Protein AF-A0A1F6C9Z5-F1 (afdb_monomer)

Structure (mmCIF, N/CA/C/O backbone):
data_AF-A0A1F6C9Z5-F1
#
_entry.id   AF-A0A1F6C9Z5-F1
#
loop_
_atom_site.group_PDB
_atom_site.id
_atom_site.type_symbol
_atom_site.label_atom_id
_atom_site.label_alt_id
_atom_site.label_comp_id
_atom_site.label_asym_id
_atom_site.label_entity_id
_atom_site.label_seq_id
_atom_site.pdbx_PDB_ins_code
_atom_site.Cartn_x
_atom_site.Cartn_y
_atom_site.Cartn_z
_atom_site.occupancy
_atom_site.B_iso_or_equiv
_atom_site.auth_seq_id
_atom_site.auth_comp_id
_atom_site.auth_asym_id
_atom_site.auth_atom_id
_atom_site.pdbx_PDB_model_num
ATOM 1 N N . MET A 1 1 ? -80.874 -20.244 53.986 1.00 41.75 1 MET A N 1
ATOM 2 C CA . MET A 1 1 ? -80.145 -20.358 55.266 1.00 41.75 1 MET A CA 1
ATOM 3 C C . MET A 1 1 ? -79.152 -21.493 55.074 1.00 41.75 1 MET A C 1
ATOM 5 O O . MET A 1 1 ? -79.592 -22.596 54.786 1.00 41.75 1 MET A O 1
ATOM 9 N N . ARG A 1 2 ? -77.848 -21.194 55.009 1.00 63.19 2 ARG A N 1
ATOM 10 C CA . ARG A 1 2 ? -76.806 -22.180 54.667 1.00 63.19 2 ARG A CA 1
ATOM 11 C C . ARG A 1 2 ? -76.645 -23.109 55.875 1.00 63.19 2 ARG A C 1
ATOM 13 O O . ARG A 1 2 ? -76.407 -22.605 56.967 1.00 63.19 2 ARG A O 1
ATOM 20 N N . THR A 1 3 ? -76.846 -24.415 55.706 1.00 75.75 3 THR A N 1
ATOM 21 C CA . THR A 1 3 ? -76.678 -25.394 56.793 1.00 75.75 3 THR A CA 1
ATOM 22 C C . THR A 1 3 ? -75.240 -25.334 57.304 1.00 75.75 3 THR A C 1
ATOM 24 O O . THR A 1 3 ? -74.309 -25.377 56.494 1.00 75.75 3 THR A O 1
ATOM 27 N N . GLU A 1 4 ? -75.060 -25.182 58.617 1.00 83.94 4 GLU A N 1
ATOM 28 C CA . GLU A 1 4 ? -73.738 -25.114 59.248 1.00 83.94 4 GLU A CA 1
ATOM 29 C C . GLU A 1 4 ? -72.976 -26.433 59.072 1.00 83.94 4 GLU A C 1
ATOM 31 O O . GLU A 1 4 ? -73.574 -27.511 59.087 1.00 83.94 4 GLU A O 1
ATOM 36 N N . ASP A 1 5 ? -71.651 -26.363 58.928 1.00 85.81 5 ASP A N 1
ATOM 37 C CA . ASP A 1 5 ? -70.833 -27.545 58.614 1.00 85.81 5 ASP A CA 1
ATOM 38 C C . ASP A 1 5 ? -70.960 -28.630 59.687 1.00 85.81 5 ASP A C 1
ATOM 40 O O . ASP A 1 5 ? -71.066 -29.810 59.367 1.00 85.81 5 ASP A O 1
ATOM 44 N N . GLY A 1 6 ? -71.048 -28.233 60.960 1.00 85.69 6 GLY A N 1
ATOM 45 C CA . GLY A 1 6 ? -71.214 -29.177 62.063 1.00 85.69 6 GLY A CA 1
ATOM 46 C C . GLY A 1 6 ? -72.525 -29.958 62.017 1.00 85.69 6 GLY A C 1
ATOM 47 O O . GLY A 1 6 ? -72.578 -31.085 62.506 1.00 85.69 6 GLY A O 1
ATOM 48 N N . GLU A 1 7 ? -73.567 -29.396 61.407 1.00 86.25 7 GLU A N 1
ATOM 49 C CA . GLU A 1 7 ? -74.836 -30.089 61.207 1.00 86.25 7 GLU A CA 1
ATOM 50 C C . GLU A 1 7 ? -74.759 -31.071 60.032 1.00 86.25 7 GLU A C 1
ATOM 52 O O . GLU A 1 7 ? -75.171 -32.222 60.170 1.00 86.25 7 GLU A O 1
ATOM 57 N N . LEU A 1 8 ? -74.123 -30.677 58.925 1.00 87.62 8 LEU A N 1
ATOM 58 C CA . LEU A 1 8 ? -73.873 -31.564 57.781 1.00 87.62 8 LEU A CA 1
ATOM 59 C C . LEU A 1 8 ? -72.976 -32.756 58.154 1.00 87.62 8 LEU A C 1
ATOM 61 O O . LEU A 1 8 ? -73.212 -33.883 57.714 1.00 87.62 8 LEU A O 1
ATOM 65 N N . VAL A 1 9 ? -71.975 -32.540 59.013 1.00 87.25 9 VAL A N 1
ATOM 66 C CA . VAL A 1 9 ? -71.123 -33.614 59.548 1.00 87.25 9 VAL A CA 1
ATOM 67 C C . VAL A 1 9 ? -71.949 -34.602 60.374 1.00 87.25 9 VAL A C 1
ATOM 69 O O . VAL A 1 9 ? -71.833 -35.810 60.170 1.00 87.25 9 VAL A O 1
ATOM 72 N N . ARG A 1 10 ? -72.816 -34.118 61.276 1.00 86.94 10 ARG A N 1
ATOM 73 C CA . ARG A 1 10 ? -73.684 -34.987 62.091 1.00 86.94 10 ARG A CA 1
ATOM 74 C C . ARG A 1 10 ? -74.646 -35.810 61.234 1.00 86.94 10 ARG A C 1
ATOM 76 O O . ARG A 1 10 ? -74.773 -37.006 61.471 1.00 86.94 10 ARG A O 1
ATOM 83 N N . GLN A 1 11 ? -75.256 -35.199 60.219 1.00 86.19 11 GLN A N 1
ATOM 84 C CA . GLN A 1 11 ? -76.154 -35.879 59.276 1.00 86.19 11 GLN A CA 1
ATOM 85 C C . GLN A 1 11 ? -75.422 -36.945 58.449 1.00 86.19 11 GLN A C 1
ATOM 87 O O . GLN A 1 11 ? -75.930 -38.052 58.256 1.00 86.19 11 GLN A O 1
ATOM 92 N N . THR A 1 12 ? -74.182 -36.661 58.044 1.00 88.00 12 THR A N 1
ATOM 93 C CA . THR A 1 12 ? -73.336 -37.643 57.352 1.00 88.00 12 THR A CA 1
ATOM 94 C C . THR A 1 12 ? -73.061 -38.863 58.236 1.00 88.00 12 THR A C 1
ATOM 96 O O . THR A 1 12 ? -73.163 -39.998 57.773 1.00 88.00 12 THR A O 1
ATOM 99 N N . LEU A 1 13 ? -72.768 -38.655 59.527 1.00 85.69 13 LEU A N 1
ATOM 100 C CA . LEU A 1 13 ? -72.518 -39.745 60.481 1.00 85.69 13 LEU A CA 1
ATOM 101 C C . LEU A 1 13 ? -73.756 -40.613 60.748 1.00 85.69 13 LEU A C 1
ATOM 103 O O . LEU A 1 13 ? -73.609 -41.781 61.103 1.00 85.69 13 LEU A O 1
ATOM 107 N N . THR A 1 14 ? -74.966 -40.082 60.548 1.00 85.69 14 THR A N 1
ATOM 108 C CA . THR A 1 14 ? -76.213 -40.861 60.623 1.00 85.69 14 THR A CA 1
ATOM 109 C C . THR A 1 14 ? -76.599 -41.528 59.297 1.00 85.69 14 THR A C 1
ATOM 111 O O . THR A 1 14 ? -77.656 -42.149 59.222 1.00 85.69 14 THR A O 1
ATOM 114 N N . GLY A 1 15 ? -75.750 -41.434 58.265 1.00 80.25 15 GLY A N 1
ATOM 115 C CA . GLY A 1 15 ? -75.906 -42.135 56.987 1.00 80.25 15 GLY A CA 1
ATOM 116 C C . GLY A 1 15 ? -76.403 -41.282 55.815 1.00 80.25 15 GLY A C 1
ATOM 117 O O . GLY A 1 15 ? -76.643 -41.836 54.743 1.00 80.25 15 GLY A O 1
ATOM 118 N N . ASP A 1 16 ? -76.548 -39.962 55.975 1.00 83.25 16 ASP A N 1
ATOM 119 C CA . ASP A 1 16 ? -76.973 -39.074 54.887 1.00 83.25 16 ASP A CA 1
ATOM 120 C C . ASP A 1 16 ? -75.806 -38.746 53.940 1.00 83.25 16 ASP A C 1
ATOM 122 O O . ASP A 1 16 ? -74.943 -37.911 54.220 1.00 83.25 16 ASP A O 1
ATOM 126 N N . GLN A 1 17 ? -75.783 -39.406 52.782 1.00 77.75 17 GLN A N 1
ATOM 127 C CA . GLN A 1 17 ? -74.770 -39.168 51.753 1.00 77.75 17 GLN A CA 1
ATOM 128 C C . GLN A 1 17 ? -74.923 -37.803 51.060 1.00 77.75 17 GLN A C 1
ATOM 130 O O . GLN A 1 17 ? -73.928 -37.255 50.579 1.00 77.75 17 GLN A O 1
ATOM 135 N N . ALA A 1 18 ? -76.128 -37.223 51.028 1.00 78.31 18 ALA A N 1
ATOM 136 C CA . ALA A 1 18 ? -76.356 -35.907 50.433 1.00 78.31 18 ALA A CA 1
ATOM 137 C C . ALA A 1 18 ? -75.742 -34.791 51.296 1.00 78.31 18 ALA A C 1
ATOM 139 O O . ALA A 1 18 ? -75.207 -33.822 50.755 1.00 78.31 18 ALA A O 1
ATOM 140 N N . ALA A 1 19 ? -75.726 -34.968 52.622 1.00 84.25 19 ALA A N 1
ATOM 141 C CA . ALA A 1 19 ? -75.063 -34.048 53.546 1.00 84.25 19 ALA A CA 1
ATOM 142 C C . ALA A 1 19 ? -73.540 -33.975 53.314 1.00 84.25 19 ALA A C 1
ATOM 144 O O . ALA A 1 19 ? -72.957 -32.889 53.352 1.00 84.25 19 ALA A O 1
ATOM 145 N N . PHE A 1 20 ? -72.893 -35.103 52.994 1.00 84.19 20 PHE A N 1
ATOM 146 C CA . PHE A 1 20 ? -71.468 -35.108 52.649 1.00 84.19 20 PHE A CA 1
ATOM 147 C C . PHE A 1 20 ? -71.194 -34.504 51.270 1.00 84.19 20 PHE A C 1
ATOM 149 O O . PHE A 1 20 ? -70.225 -33.765 51.107 1.00 84.19 20 PHE A O 1
ATOM 156 N N . ALA A 1 21 ? -72.050 -34.769 50.280 1.00 76.56 21 ALA A N 1
ATOM 157 C CA . ALA A 1 21 ? -71.919 -34.173 48.951 1.00 76.56 21 ALA A CA 1
ATOM 158 C C . ALA A 1 21 ? -71.974 -32.632 49.002 1.00 76.56 21 ALA A C 1
ATOM 160 O O . ALA A 1 21 ? -71.226 -31.962 48.290 1.00 76.56 21 ALA A O 1
ATOM 161 N N . GLU A 1 22 ? -72.793 -32.065 49.892 1.00 84.25 22 GLU A N 1
ATOM 162 C CA . GLU A 1 22 ? -72.830 -30.623 50.162 1.00 84.25 22 GLU A CA 1
ATOM 163 C C . GLU A 1 22 ? -71.516 -30.109 50.782 1.00 84.25 22 GLU A C 1
ATOM 165 O O . GLU A 1 22 ? -71.023 -29.051 50.385 1.00 84.25 22 GLU A O 1
ATOM 170 N N . LEU A 1 23 ? -70.894 -30.863 51.700 1.00 82.69 23 LEU A N 1
ATOM 171 C CA . LEU A 1 23 ? -69.563 -30.534 52.236 1.00 82.69 23 LEU A CA 1
ATOM 172 C C . LEU A 1 23 ? -68.480 -30.582 51.146 1.00 82.69 23 LEU A C 1
ATOM 174 O O . LEU A 1 23 ? -67.636 -29.688 51.082 1.00 82.69 23 LEU A O 1
ATOM 178 N N . VAL A 1 24 ? -68.515 -31.579 50.258 1.00 83.94 24 VAL A N 1
ATOM 179 C CA . VAL A 1 24 ? -67.585 -31.674 49.119 1.00 83.94 24 VAL A CA 1
ATOM 180 C C . VAL A 1 24 ? -67.759 -30.475 48.190 1.00 83.94 24 VAL A C 1
ATOM 182 O O . VAL A 1 24 ? -66.784 -29.787 47.898 1.00 83.94 24 VAL A O 1
ATOM 185 N N . ASN A 1 25 ? -68.989 -30.160 47.778 1.00 79.50 25 ASN A N 1
ATOM 186 C CA . ASN A 1 25 ? -69.261 -29.010 46.911 1.00 79.50 25 ASN A CA 1
ATOM 187 C C . ASN A 1 25 ? -68.816 -27.683 47.533 1.00 79.50 25 ASN A C 1
ATOM 189 O O . ASN A 1 25 ? -68.372 -26.794 46.815 1.00 79.50 25 ASN A O 1
ATOM 193 N N . ARG A 1 26 ? -68.899 -27.556 48.860 1.00 84.06 26 ARG A N 1
ATOM 194 C CA . ARG A 1 26 ? -68.494 -26.346 49.580 1.00 84.06 26 ARG A CA 1
ATOM 195 C C . ARG A 1 26 ? -66.984 -26.147 49.654 1.00 84.06 26 ARG A C 1
ATOM 197 O O . ARG A 1 26 ? -66.546 -25.003 49.701 1.00 84.06 26 ARG A O 1
ATOM 204 N N . TYR A 1 27 ? -66.206 -27.228 49.709 1.00 84.50 27 TYR A N 1
ATOM 205 C CA . TYR A 1 27 ? -64.770 -27.152 49.996 1.00 84.50 27 TYR A CA 1
ATOM 206 C C . TYR A 1 27 ? -63.857 -27.687 48.897 1.00 84.50 27 TYR A C 1
ATOM 208 O O . TYR A 1 27 ? -62.640 -27.563 49.037 1.00 84.50 27 TYR A O 1
ATOM 216 N N . ARG A 1 28 ? -64.391 -28.264 47.814 1.00 81.81 28 ARG A N 1
ATOM 217 C CA . ARG A 1 28 ? -63.577 -28.825 46.724 1.00 81.81 28 ARG A CA 1
ATOM 218 C C . ARG A 1 28 ? -62.592 -27.816 46.141 1.00 81.81 28 ARG A C 1
ATOM 220 O O . ARG A 1 28 ? -61.424 -28.150 45.970 1.00 81.81 28 ARG A O 1
ATOM 227 N N . ASP A 1 29 ? -63.022 -26.573 45.955 1.00 80.06 29 ASP A N 1
ATOM 228 C CA . ASP A 1 29 ? -62.205 -25.536 45.323 1.00 80.06 29 ASP A CA 1
ATOM 229 C C . ASP A 1 29 ? -61.156 -24.981 46.304 1.00 80.06 29 ASP A C 1
ATOM 231 O O . ASP A 1 29 ? -59.998 -24.778 45.937 1.00 80.06 29 ASP A O 1
ATOM 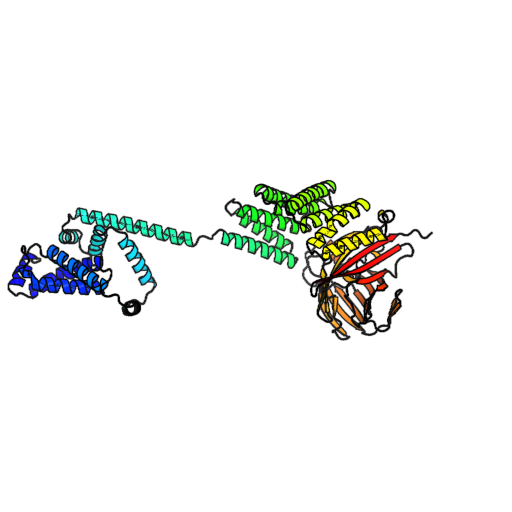235 N N . ALA A 1 30 ? -61.498 -24.849 47.593 1.00 80.69 30 ALA A N 1
ATOM 236 C CA . ALA A 1 30 ? -60.543 -24.492 48.646 1.00 80.69 30 ALA A CA 1
ATOM 237 C C . ALA A 1 30 ? -59.480 -25.584 48.851 1.00 80.69 30 ALA A C 1
ATOM 239 O O . ALA A 1 30 ? -58.290 -25.281 48.955 1.00 80.69 30 ALA A O 1
ATOM 240 N N . ALA A 1 31 ? -59.887 -26.857 48.870 1.00 82.94 31 ALA A N 1
ATOM 241 C CA . ALA A 1 31 ? -58.975 -27.993 48.939 1.00 82.94 31 ALA A CA 1
ATOM 242 C C . ALA A 1 31 ? -58.074 -28.050 47.692 1.00 82.94 31 ALA A C 1
ATOM 244 O O . ALA A 1 31 ? -56.865 -28.227 47.828 1.00 82.94 31 ALA A O 1
ATOM 245 N N . CYS A 1 32 ? -58.622 -27.794 46.499 1.00 82.25 32 CYS A N 1
ATOM 246 C CA . CYS A 1 32 ? -57.852 -27.691 45.257 1.00 82.25 32 CYS A CA 1
ATOM 247 C C . CYS A 1 32 ? -56.856 -26.530 45.292 1.00 82.25 32 CYS A C 1
ATOM 249 O O . CYS A 1 32 ? -55.714 -26.697 44.875 1.00 82.25 32 CYS A O 1
ATOM 251 N N . GLY A 1 33 ? -57.227 -25.379 45.856 1.00 79.12 33 GLY A N 1
ATOM 252 C CA . GLY A 1 33 ? -56.311 -24.255 46.055 1.00 79.12 33 GLY A CA 1
ATOM 253 C C . GLY A 1 33 ? -55.158 -24.577 47.014 1.00 79.12 33 GLY A C 1
ATOM 254 O O . GLY A 1 33 ? -54.021 -24.174 46.763 1.00 79.12 33 GLY A O 1
ATOM 255 N N . VAL A 1 34 ? -55.416 -25.338 48.085 1.00 81.44 34 VAL A N 1
ATOM 256 C CA . VAL A 1 34 ? -54.359 -25.851 48.979 1.00 81.44 34 VAL A CA 1
ATOM 257 C C . VAL A 1 34 ? -53.466 -26.852 48.257 1.00 81.44 34 VAL A C 1
ATOM 259 O O . VAL A 1 34 ? -52.246 -26.757 48.362 1.00 81.44 34 VAL A O 1
ATOM 262 N N . ALA A 1 35 ? -54.044 -27.797 47.520 1.00 81.81 35 ALA A N 1
ATOM 263 C CA . ALA A 1 35 ? -53.274 -28.820 46.828 1.00 81.81 35 ALA A CA 1
ATOM 264 C C . ALA A 1 35 ? -52.423 -28.229 45.695 1.00 81.81 35 ALA A C 1
ATOM 266 O O . ALA A 1 35 ? -51.222 -28.485 45.624 1.00 81.81 35 ALA A O 1
ATOM 267 N N . TYR A 1 36 ? -52.991 -27.324 44.896 1.00 81.94 36 TYR A N 1
ATOM 268 C CA . TYR A 1 36 ? -52.271 -26.572 43.869 1.00 81.94 36 TYR A CA 1
ATOM 269 C C . TYR A 1 36 ? -51.116 -25.756 44.458 1.00 81.94 36 TYR A C 1
ATOM 271 O O . TYR A 1 36 ? -50.045 -25.675 43.860 1.00 81.94 36 TYR A O 1
ATOM 279 N N . HIS A 1 37 ? -51.291 -25.181 45.653 1.00 78.56 37 HIS A N 1
ATOM 280 C CA . HIS A 1 37 ? -50.215 -24.462 46.333 1.00 78.56 37 HIS A CA 1
ATOM 281 C C . HIS A 1 37 ? -48.985 -25.341 46.612 1.00 78.56 37 HIS A C 1
ATOM 283 O O . HIS A 1 37 ? -47.864 -24.832 46.555 1.00 78.56 37 HIS A O 1
ATOM 289 N N . TYR A 1 38 ? -49.186 -26.623 46.933 1.00 77.06 38 TYR A N 1
ATOM 290 C CA . TYR A 1 38 ? -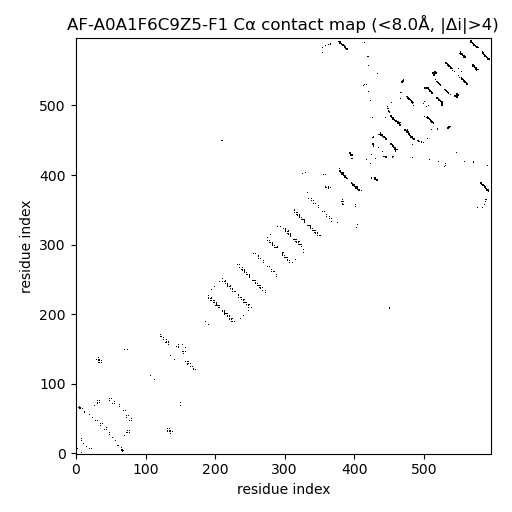48.099 -27.558 47.234 1.00 77.06 38 TYR A CA 1
ATOM 291 C C . TYR A 1 38 ? -47.556 -28.279 45.994 1.00 77.06 38 TYR A C 1
ATOM 293 O O . TYR A 1 38 ? -46.360 -28.545 45.940 1.00 77.06 38 TYR A O 1
ATOM 301 N N . LEU A 1 39 ? -48.409 -28.587 45.013 1.00 78.50 39 LEU A N 1
ATOM 302 C CA . LEU A 1 39 ? -48.077 -29.466 43.883 1.00 78.50 39 LEU A CA 1
ATOM 303 C C . LEU A 1 39 ? -47.815 -28.708 42.573 1.00 78.50 39 LEU A C 1
ATOM 305 O O . LEU A 1 39 ? -47.156 -29.224 41.677 1.00 78.50 39 LEU A O 1
ATOM 309 N N . GLY A 1 40 ? -48.313 -27.476 42.439 1.00 69.12 40 GLY A N 1
ATOM 310 C CA . GLY A 1 40 ? -48.088 -26.608 41.282 1.00 69.12 40 GLY A CA 1
ATOM 311 C C . GLY A 1 40 ? -48.864 -26.976 40.009 1.00 69.12 40 GLY A C 1
ATOM 312 O O . GLY A 1 40 ? -48.956 -26.128 39.122 1.00 69.12 40 GLY A O 1
ATOM 313 N N . GLY A 1 41 ? -49.439 -28.179 39.900 1.00 72.31 41 GLY A N 1
ATOM 314 C CA . GLY A 1 41 ? -50.268 -28.644 38.776 1.00 72.31 41 GLY A CA 1
ATOM 315 C C . GLY A 1 41 ? -51.725 -28.903 39.174 1.00 72.31 41 GLY A C 1
ATOM 316 O O . GLY A 1 41 ? -51.995 -29.255 40.319 1.00 72.31 41 GLY A O 1
ATOM 317 N N . PHE A 1 42 ? -52.667 -28.711 38.241 1.00 72.44 42 PHE A N 1
ATOM 318 C CA . PHE A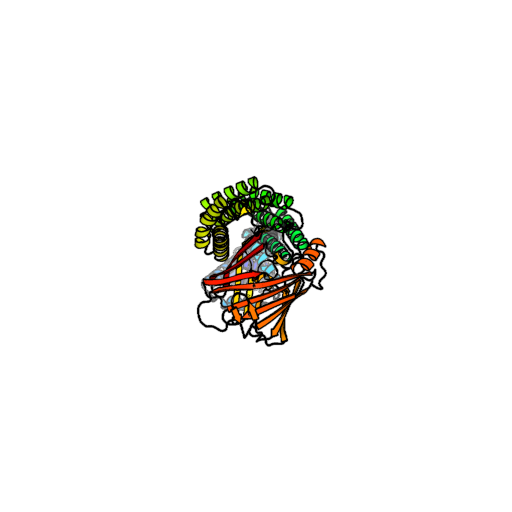 1 42 ? -54.096 -28.953 38.494 1.00 72.44 42 PHE A CA 1
ATOM 319 C C . PHE A 1 42 ? -54.452 -30.441 38.520 1.00 72.44 42 PHE A C 1
ATOM 321 O O . PHE A 1 42 ? -55.245 -30.831 39.369 1.00 72.44 42 PHE A O 1
ATOM 328 N N . ASP A 1 43 ? -53.836 -31.260 37.667 1.00 73.31 43 ASP A N 1
ATOM 329 C CA . ASP A 1 43 ? -54.093 -32.707 37.631 1.00 73.31 43 ASP A CA 1
ATOM 330 C C . ASP A 1 43 ? -53.671 -33.364 38.957 1.00 73.31 43 ASP A C 1
ATOM 332 O O . ASP A 1 43 ? -54.485 -33.973 39.647 1.00 73.31 43 ASP A O 1
ATOM 336 N N . ASP A 1 44 ? -52.435 -33.106 39.402 1.00 77.75 44 ASP A N 1
ATOM 337 C CA . ASP A 1 44 ? -51.926 -33.586 40.695 1.00 77.75 44 ASP A CA 1
ATOM 338 C C . ASP A 1 44 ? -52.749 -33.044 41.882 1.00 77.75 44 ASP A C 1
ATOM 340 O O . ASP A 1 44 ? -52.956 -33.731 42.886 1.00 77.75 44 ASP A O 1
ATOM 344 N N . ALA A 1 45 ? -53.228 -31.797 41.787 1.00 81.12 45 ALA A N 1
ATOM 345 C CA . ALA A 1 45 ? -54.078 -31.208 42.815 1.00 81.12 45 ALA A CA 1
ATOM 346 C C . ALA A 1 45 ? -55.440 -31.908 42.907 1.00 81.12 45 ALA A C 1
ATOM 348 O O . ALA A 1 45 ? -55.927 -32.117 44.017 1.00 81.12 45 ALA A O 1
ATOM 349 N N . GLN A 1 46 ? -56.042 -32.291 41.778 1.00 83.50 46 GLN A N 1
ATOM 350 C CA . GLN A 1 46 ? -57.307 -33.028 41.756 1.00 83.50 46 GLN A CA 1
ATOM 351 C C . GLN A 1 46 ? -57.158 -34.412 42.391 1.00 83.50 46 GLN A C 1
ATOM 353 O O . GLN A 1 46 ? -57.975 -34.768 43.243 1.00 83.50 46 GLN A O 1
ATOM 358 N N . ASP A 1 47 ? -56.083 -35.134 42.071 1.00 83.31 47 ASP A N 1
ATOM 359 C CA . ASP A 1 47 ? -55.785 -36.441 42.665 1.00 83.31 47 ASP A CA 1
ATOM 360 C C . ASP A 1 47 ? -55.629 -36.344 44.193 1.00 83.31 47 ASP A C 1
ATOM 362 O O . ASP A 1 47 ? -56.258 -37.094 44.947 1.00 83.31 47 ASP A O 1
ATOM 366 N N . ALA A 1 48 ? -54.857 -35.360 44.670 1.00 86.12 48 ALA A N 1
ATOM 367 C CA . ALA A 1 48 ? -54.654 -35.119 46.099 1.00 86.12 48 ALA A CA 1
ATOM 368 C C . ALA A 1 48 ? -55.957 -34.766 46.828 1.00 86.12 48 ALA A C 1
ATOM 370 O O . ALA A 1 48 ? -56.197 -35.202 47.956 1.00 86.12 48 ALA A O 1
ATOM 371 N N . VAL A 1 49 ? -56.803 -33.953 46.194 1.00 87.12 49 VAL A N 1
ATOM 372 C CA . VAL A 1 49 ? -58.101 -33.546 46.739 1.00 87.12 49 VAL A CA 1
ATOM 373 C C . VAL A 1 49 ? -59.066 -34.722 46.791 1.00 87.12 49 VAL A C 1
ATOM 375 O O . VAL A 1 49 ? -59.764 -34.883 47.793 1.00 87.12 49 VAL A O 1
ATOM 378 N N . GLN A 1 50 ? -59.087 -35.565 45.761 1.00 81.88 50 GLN A N 1
ATOM 379 C CA . GLN A 1 50 ? -59.894 -36.778 45.746 1.00 81.88 50 GLN A CA 1
ATOM 380 C C . GLN A 1 50 ? -59.471 -37.729 46.874 1.00 81.88 50 GLN A C 1
ATOM 382 O O . GLN A 1 50 ? -60.329 -38.170 47.641 1.00 81.88 50 GLN A O 1
ATOM 387 N N . GLU A 1 51 ? -58.168 -37.992 47.037 1.00 86.56 51 GLU A N 1
ATOM 388 C CA . GLU A 1 51 ? -57.639 -38.810 48.141 1.00 86.56 51 GLU A CA 1
ATOM 389 C C . GLU A 1 51 ? -57.996 -38.194 49.504 1.00 86.56 51 GLU A C 1
ATOM 391 O O . GLU A 1 51 ? -58.451 -38.900 50.409 1.00 86.56 51 GLU A O 1
ATOM 396 N N . ALA A 1 52 ? -57.896 -36.866 49.630 1.00 88.25 52 ALA A N 1
ATOM 397 C CA . ALA A 1 52 ? -58.260 -36.152 50.846 1.00 88.25 52 ALA A CA 1
ATOM 398 C C . ALA A 1 52 ? -59.750 -36.294 51.189 1.00 88.25 52 ALA A C 1
ATOM 400 O O . ALA A 1 52 ? -60.066 -36.637 52.325 1.00 88.25 52 ALA A O 1
ATOM 401 N N . PHE A 1 53 ? -60.672 -36.095 50.241 1.00 87.12 53 PHE A N 1
ATOM 402 C CA . PHE A 1 53 ? -62.108 -36.237 50.509 1.00 87.12 53 PHE A CA 1
ATOM 403 C C . PHE A 1 53 ? -62.523 -37.679 50.787 1.00 87.12 53 PHE A C 1
ATOM 405 O O . PHE A 1 53 ? -63.359 -37.901 51.663 1.00 87.12 53 PHE A O 1
ATOM 412 N N . VAL A 1 54 ? -61.925 -38.658 50.104 1.00 85.81 54 VAL A N 1
ATOM 413 C CA . VAL A 1 54 ? -62.140 -40.079 50.416 1.00 85.81 54 VAL A CA 1
ATOM 414 C C . VAL A 1 54 ? -61.674 -40.373 51.842 1.00 85.81 54 VAL A C 1
ATOM 416 O O . VAL A 1 54 ? -62.417 -40.963 52.626 1.00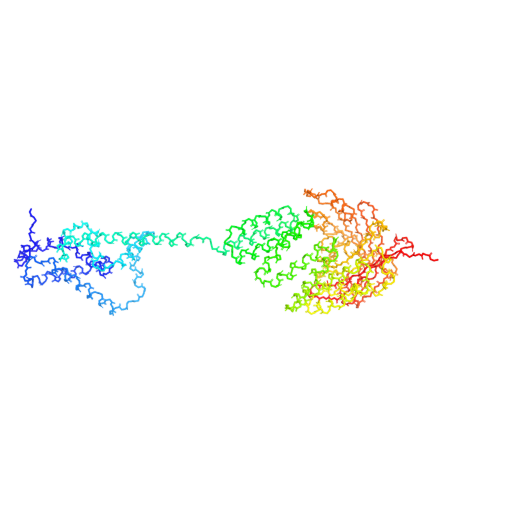 85.81 54 VAL A O 1
ATOM 419 N N . HIS A 1 55 ? -60.486 -39.899 52.224 1.00 83.81 55 HIS A N 1
ATOM 420 C CA . HIS A 1 55 ? -59.977 -40.059 53.582 1.00 83.81 55 HIS A CA 1
ATOM 421 C C . HIS A 1 55 ? -60.875 -39.367 54.618 1.00 83.81 55 HIS A C 1
ATOM 423 O O . HIS A 1 55 ? -61.169 -39.945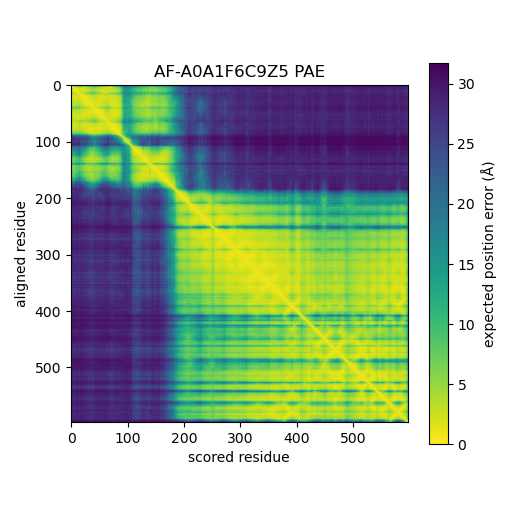 55.666 1.00 83.81 55 HIS A O 1
ATOM 429 N N . THR A 1 56 ? -61.328 -38.145 54.334 1.00 88.88 56 THR A N 1
ATOM 430 C CA . THR A 1 56 ? -62.269 -37.386 55.165 1.00 88.88 56 THR A CA 1
ATOM 431 C C . THR A 1 56 ? -63.587 -38.138 55.339 1.00 88.88 56 THR A C 1
ATOM 433 O O . THR A 1 56 ? -64.067 -38.214 56.464 1.00 88.88 56 THR A O 1
ATOM 436 N N . TYR A 1 57 ? -64.146 -38.727 54.277 1.00 84.12 57 TYR A N 1
ATOM 437 C CA . TYR A 1 57 ? -65.383 -39.510 54.342 1.00 84.12 57 TYR A CA 1
ATOM 438 C C . TYR A 1 57 ? -65.233 -40.741 55.243 1.00 84.12 57 TYR A C 1
ATOM 440 O O . TYR A 1 57 ? -66.047 -40.965 56.137 1.00 84.12 57 TYR A O 1
ATOM 448 N N . LEU A 1 58 ? -64.154 -41.509 55.049 1.00 83.38 58 LEU A N 1
ATOM 449 C CA . LEU A 1 58 ? -63.900 -42.750 55.787 1.00 83.38 58 LEU A CA 1
ATOM 450 C C . LEU A 1 58 ? -63.623 -42.524 57.279 1.00 83.38 58 LEU A C 1
ATOM 452 O O . LEU A 1 58 ? -63.940 -43.382 58.099 1.00 83.38 58 LEU A O 1
ATOM 456 N N . HIS A 1 59 ? -63.046 -41.374 57.634 1.00 87.12 59 HIS A N 1
ATOM 457 C CA . HIS A 1 59 ? -62.606 -41.070 58.999 1.00 87.12 59 HIS A CA 1
ATOM 458 C C . HIS A 1 59 ? -63.389 -39.924 59.642 1.00 87.12 59 HIS A C 1
ATOM 460 O O . HIS A 1 59 ? -62.938 -39.348 60.633 1.00 87.12 59 HIS A O 1
ATOM 466 N N . LEU A 1 60 ? -64.557 -39.571 59.098 1.00 87.31 60 LEU A N 1
ATOM 467 C CA . LEU A 1 60 ? -65.355 -38.443 59.584 1.00 87.31 60 LEU A CA 1
ATOM 468 C C . LEU A 1 60 ? -65.741 -38.591 61.063 1.00 87.31 60 LEU A C 1
ATOM 470 O O . LEU A 1 60 ? -65.834 -37.605 61.789 1.00 87.31 60 LEU A O 1
ATOM 474 N N . ASN A 1 61 ? -65.895 -39.830 61.533 1.00 84.50 61 ASN A N 1
ATOM 475 C CA . ASN A 1 61 ? -66.170 -40.169 62.930 1.00 84.50 61 ASN A CA 1
ATOM 476 C C . ASN A 1 61 ? -65.032 -39.806 63.904 1.00 84.50 61 ASN A C 1
ATOM 478 O O . ASN A 1 61 ? -65.258 -39.778 65.111 1.00 84.50 61 ASN A O 1
ATOM 482 N N . GLN A 1 62 ? -63.822 -39.538 63.407 1.00 88.25 62 GLN A N 1
ATOM 483 C CA . GLN A 1 62 ? -62.666 -39.135 64.214 1.00 88.25 62 GLN A CA 1
ATOM 484 C C . GLN A 1 62 ? -62.601 -37.616 64.442 1.00 88.25 62 GLN A C 1
ATOM 486 O O . GLN A 1 62 ? -61.741 -37.142 65.189 1.00 88.25 62 GLN A O 1
ATOM 491 N N . LEU A 1 63 ? -63.483 -36.837 63.806 1.00 87.81 63 LEU A N 1
ATOM 492 C CA . LEU A 1 63 ? -63.571 -35.397 64.017 1.00 87.81 63 LEU A CA 1
ATOM 493 C C . LEU A 1 63 ? -64.238 -35.107 65.371 1.00 87.81 63 LEU A C 1
ATOM 495 O O . LEU A 1 63 ? -65.441 -35.282 65.541 1.00 87.81 63 LEU A O 1
ATOM 499 N N . SER A 1 64 ? -63.446 -34.640 66.339 1.00 79.69 64 SER A N 1
ATOM 500 C CA . SER A 1 64 ? -63.905 -34.376 67.710 1.00 79.69 64 SER A CA 1
ATOM 501 C C . SER A 1 64 ? -64.860 -33.185 67.836 1.00 79.69 64 SER A C 1
ATOM 503 O O . SER A 1 64 ? -65.695 -33.167 68.736 1.00 79.69 64 SER A O 1
ATOM 505 N N . ASP A 1 65 ? -64.743 -32.200 66.944 1.00 85.62 65 ASP A N 1
ATOM 506 C CA . ASP A 1 65 ? -65.605 -31.019 66.881 1.00 85.62 65 ASP A CA 1
ATOM 507 C C . ASP A 1 65 ? -66.166 -30.870 65.458 1.00 85.62 65 ASP A C 1
ATOM 509 O O . ASP A 1 65 ? -65.439 -30.427 64.559 1.00 85.62 65 ASP A O 1
ATOM 513 N N . PRO A 1 66 ? -67.448 -31.220 65.232 1.00 85.44 66 PRO A N 1
ATOM 514 C CA . PRO A 1 66 ? -68.092 -31.086 63.928 1.00 85.44 66 PRO A CA 1
ATOM 515 C C . PRO A 1 66 ? -68.013 -29.669 63.339 1.00 85.44 66 PRO A C 1
ATOM 517 O O . PRO A 1 66 ? -67.985 -29.519 62.120 1.00 85.44 66 PRO A O 1
ATOM 520 N N . GLY A 1 67 ? -67.929 -28.624 64.174 1.00 82.56 67 GLY A N 1
ATOM 521 C CA . GLY A 1 67 ? -67.800 -27.235 63.723 1.00 82.56 67 GLY A CA 1
ATOM 522 C C . GLY A 1 67 ? -66.430 -26.889 63.125 1.00 82.56 67 GLY A C 1
ATOM 523 O O . GLY A 1 67 ? -66.282 -25.839 62.506 1.00 82.56 67 GLY A O 1
ATOM 524 N N . LYS A 1 68 ? -65.424 -27.763 63.267 1.00 85.62 68 LYS A N 1
ATOM 525 C CA . LYS A 1 68 ? -64.052 -27.565 62.759 1.00 85.62 68 LYS A CA 1
ATOM 526 C C . LYS A 1 68 ? -63.731 -28.420 61.538 1.00 85.62 68 LYS A C 1
ATOM 528 O O . LYS A 1 68 ? -62.577 -28.789 61.310 1.00 85.62 68 LYS A O 1
ATOM 533 N N . PHE A 1 69 ? -64.742 -28.709 60.727 1.00 87.06 69 PHE A N 1
ATOM 534 C CA . PHE A 1 69 ? -64.580 -29.491 59.508 1.00 87.06 69 PHE A CA 1
ATOM 535 C C . PHE A 1 69 ? -63.558 -28.874 58.535 1.00 87.06 69 PHE A C 1
ATOM 537 O O . PHE A 1 69 ? -62.652 -29.569 58.082 1.00 87.06 69 PHE A O 1
ATOM 544 N N . ALA A 1 70 ? -63.640 -27.568 58.260 1.00 82.94 70 ALA A N 1
ATOM 545 C CA . ALA A 1 70 ? -62.764 -26.901 57.290 1.00 82.94 70 ALA A CA 1
ATOM 546 C C . ALA A 1 70 ? -61.258 -26.954 57.648 1.00 82.94 70 ALA A C 1
ATOM 548 O O . ALA A 1 70 ? -60.462 -27.380 56.804 1.00 82.94 70 ALA A O 1
ATOM 549 N N . PRO A 1 71 ? -60.829 -26.610 58.879 1.00 80.38 71 PRO A N 1
ATOM 550 C CA . PRO A 1 71 ? -59.435 -26.784 59.295 1.00 80.38 71 PRO A CA 1
ATOM 551 C C . PRO A 1 71 ? -58.963 -28.239 59.285 1.00 80.38 71 PRO A C 1
ATOM 553 O O . PRO A 1 71 ? -57.810 -28.528 58.950 1.00 80.38 71 PRO A O 1
ATOM 556 N N . TRP A 1 72 ? -59.852 -29.168 59.644 1.00 86.56 72 TRP A N 1
ATOM 557 C CA . TRP A 1 72 ? -59.547 -30.593 59.637 1.00 86.56 72 TRP A CA 1
ATOM 558 C C . TRP A 1 72 ? -59.308 -31.110 58.215 1.00 86.56 72 TRP A C 1
ATOM 560 O O . TRP A 1 72 ? -58.282 -31.749 57.969 1.00 86.56 72 TRP A O 1
ATOM 570 N N . LEU A 1 73 ? -60.181 -30.744 57.271 1.00 87.69 73 LEU A N 1
ATOM 571 C CA . LEU A 1 73 ? -60.032 -31.040 55.849 1.00 87.69 73 LEU A CA 1
ATOM 572 C C . LEU A 1 73 ? -58.726 -30.462 55.300 1.00 87.69 73 LEU A C 1
ATOM 574 O O . LEU A 1 73 ? -57.953 -31.195 54.696 1.00 87.69 73 LEU A O 1
ATOM 578 N N . ARG A 1 74 ? -58.410 -29.193 55.591 1.00 84.62 74 ARG A N 1
ATOM 579 C CA . ARG A 1 74 ? -57.150 -28.561 55.164 1.00 84.62 74 ARG A CA 1
ATOM 580 C C . ARG A 1 74 ? -55.919 -29.374 55.575 1.00 84.62 74 ARG A C 1
ATOM 582 O O . ARG A 1 74 ? -54.982 -29.505 54.789 1.00 84.62 74 ARG A O 1
ATOM 589 N N . ARG A 1 75 ? -55.902 -29.909 56.801 1.00 84.56 75 ARG A N 1
ATOM 590 C CA . ARG A 1 75 ? -54.796 -30.747 57.290 1.00 84.56 75 ARG A CA 1
ATOM 591 C C . ARG A 1 75 ? -54.715 -32.076 56.539 1.00 84.56 75 ARG A C 1
ATOM 593 O O . ARG A 1 75 ? -53.617 -32.494 56.193 1.00 84.56 75 ARG A O 1
ATOM 600 N N . ILE A 1 76 ? -55.853 -32.714 56.272 1.00 85.50 76 ILE A N 1
ATOM 601 C CA . ILE A 1 76 ? -55.908 -33.950 55.480 1.00 85.50 76 ILE A CA 1
ATOM 602 C C . ILE A 1 76 ? -55.415 -33.686 54.052 1.00 85.50 76 ILE A C 1
ATOM 604 O O . ILE A 1 76 ? -54.571 -34.427 53.562 1.00 85.50 76 ILE A O 1
ATOM 608 N N . THR A 1 77 ? -55.848 -32.592 53.422 1.00 86.06 77 THR A N 1
ATOM 609 C CA . THR A 1 77 ? -55.390 -32.189 52.086 1.00 86.06 77 THR A CA 1
ATOM 610 C C . THR A 1 77 ? -53.883 -31.930 52.049 1.00 86.06 77 THR A C 1
ATOM 612 O O . THR A 1 77 ? -53.208 -32.401 51.139 1.00 86.06 77 THR A O 1
ATOM 615 N N . ALA A 1 78 ? -53.324 -31.243 53.051 1.00 80.62 78 ALA A N 1
ATOM 616 C CA . ALA A 1 78 ? -51.878 -31.027 53.140 1.00 80.62 78 ALA A CA 1
ATOM 617 C C . ALA A 1 78 ? -51.097 -32.346 53.304 1.00 80.62 78 ALA A C 1
ATOM 619 O O . ALA A 1 78 ? -50.050 -32.519 52.681 1.00 80.62 78 ALA A O 1
ATOM 620 N N . ASN A 1 79 ? -51.621 -33.290 54.093 1.00 85.94 79 ASN A N 1
ATOM 621 C CA . ASN A 1 79 ? -51.016 -34.612 54.262 1.00 85.94 79 ASN A CA 1
ATOM 622 C C . ASN A 1 79 ? -51.061 -35.432 52.963 1.00 85.94 79 ASN A C 1
ATOM 624 O O . ASN A 1 79 ? -50.039 -35.994 52.584 1.00 85.94 79 ASN A O 1
ATOM 628 N N . ALA A 1 80 ? -52.192 -35.434 52.249 1.00 85.31 80 ALA A N 1
ATOM 629 C CA . ALA A 1 80 ? -52.318 -36.100 50.950 1.00 85.31 80 ALA A CA 1
ATOM 630 C C . ALA A 1 80 ? -51.306 -35.545 49.929 1.00 85.31 80 ALA A C 1
ATOM 632 O O . ALA A 1 80 ? -50.634 -36.304 49.235 1.00 85.31 80 ALA A O 1
ATOM 633 N N . CYS A 1 81 ? -51.105 -34.222 49.906 1.00 85.25 81 CYS A N 1
ATOM 634 C CA . CYS A 1 81 ? -50.072 -33.599 49.073 1.00 85.25 81 CYS A CA 1
ATOM 635 C C . CYS A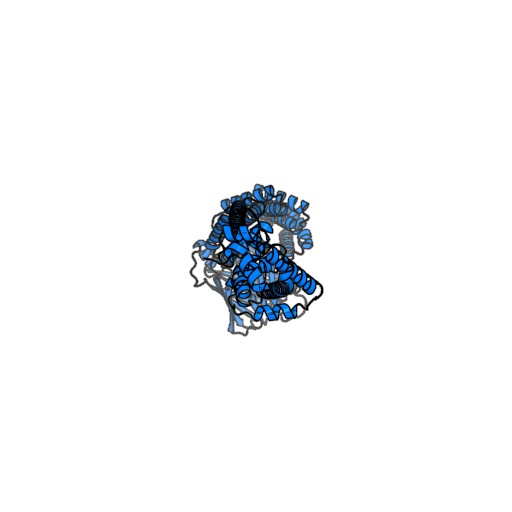 1 81 ? -48.658 -34.046 49.470 1.00 85.25 81 CYS A C 1
ATOM 637 O O . CYS A 1 81 ? -47.840 -34.352 48.605 1.00 85.25 81 CYS A O 1
ATOM 639 N N . ALA A 1 82 ? -48.356 -34.097 50.772 1.00 81.94 82 ALA A N 1
ATOM 640 C CA . ALA A 1 82 ? -47.054 -34.541 51.266 1.00 81.94 82 ALA A CA 1
ATOM 641 C C . ALA A 1 82 ? -46.778 -36.017 50.931 1.00 81.94 82 ALA A C 1
ATOM 643 O O . ALA A 1 82 ? -45.651 -36.364 50.576 1.00 81.94 82 ALA A O 1
ATOM 644 N N . ASP A 1 83 ? -47.795 -36.876 51.003 1.00 80.06 83 ASP A N 1
ATOM 645 C CA . ASP A 1 83 ? -47.682 -38.288 50.644 1.00 80.06 83 ASP A CA 1
ATOM 646 C C . ASP A 1 83 ? -47.506 -38.481 49.132 1.00 80.06 83 ASP A C 1
ATOM 648 O O . ASP A 1 83 ? -46.669 -39.286 48.724 1.00 80.06 83 ASP A O 1
ATOM 652 N N . LEU A 1 84 ? -48.197 -37.704 48.291 1.00 81.56 84 LEU A N 1
ATOM 653 C CA . LEU A 1 84 ? -47.975 -37.702 46.840 1.00 81.56 84 LEU A CA 1
ATOM 654 C C . LEU A 1 84 ? -46.572 -37.211 46.464 1.00 81.56 84 LEU A C 1
ATOM 656 O O . LEU A 1 84 ? -45.898 -37.858 45.662 1.00 81.56 84 LEU A O 1
ATOM 660 N N . LEU A 1 85 ? -46.084 -36.131 47.084 1.00 78.75 85 LEU A N 1
ATOM 661 C CA . LEU A 1 85 ? -44.708 -35.655 46.889 1.00 78.75 85 LEU A CA 1
ATOM 662 C C . LEU A 1 85 ? -43.674 -36.699 47.334 1.00 78.75 85 LEU A C 1
ATOM 664 O O . LEU A 1 85 ? -42.674 -36.893 46.645 1.00 78.75 85 LEU A O 1
ATOM 668 N N . ARG A 1 86 ? -43.925 -37.418 48.439 1.00 77.50 86 ARG A N 1
ATOM 669 C CA . ARG A 1 86 ? -43.062 -38.519 48.901 1.00 77.50 86 ARG A CA 1
ATOM 670 C C . ARG A 1 86 ? -43.059 -39.682 47.904 1.00 77.50 86 ARG A C 1
ATOM 672 O O . ARG A 1 86 ? -41.989 -40.137 47.517 1.00 77.50 86 ARG A O 1
ATOM 679 N N . ARG A 1 87 ? -44.237 -40.109 47.431 1.00 76.12 87 ARG A N 1
ATOM 680 C CA . ARG A 1 87 ? -44.382 -41.158 46.403 1.00 76.12 87 ARG A CA 1
ATOM 681 C C . ARG A 1 87 ? -43.705 -40.768 45.082 1.00 76.12 87 ARG A C 1
ATOM 683 O O . ARG A 1 87 ? -43.183 -41.647 44.406 1.00 76.12 87 ARG A O 1
ATOM 690 N N . ARG A 1 88 ? -43.694 -39.478 44.720 1.00 67.00 88 ARG A N 1
ATOM 691 C CA . ARG A 1 88 ? -42.978 -38.946 43.545 1.00 67.00 88 ARG A CA 1
ATOM 692 C C . ARG A 1 88 ? -41.461 -38.939 43.749 1.00 67.00 88 ARG A C 1
ATOM 694 O O . ARG A 1 88 ? -40.745 -39.299 42.830 1.00 67.00 88 ARG A O 1
ATOM 701 N N . GLY A 1 89 ? -40.975 -38.604 44.946 1.00 56.69 89 GLY A N 1
ATOM 702 C CA . GLY A 1 89 ? -39.549 -38.684 45.292 1.00 56.69 89 GLY A CA 1
ATOM 703 C C . GLY A 1 89 ? -38.970 -40.105 45.214 1.00 56.69 89 GLY A C 1
ATOM 704 O O . GLY A 1 89 ? -37.834 -40.270 44.783 1.00 56.69 89 GLY A O 1
ATOM 705 N N . ASP A 1 90 ? -39.769 -41.124 45.552 1.00 50.38 90 ASP A N 1
ATOM 706 C CA . ASP A 1 90 ? -39.399 -42.545 45.404 1.00 50.38 90 ASP A CA 1
ATOM 707 C C . ASP A 1 90 ? -39.549 -43.072 43.958 1.00 50.38 90 ASP A C 1
ATOM 709 O O . ASP A 1 90 ? -38.992 -44.113 43.605 1.00 50.38 90 ASP A O 1
ATOM 713 N N . ARG A 1 91 ? -40.278 -42.354 43.091 1.00 49.31 91 ARG A N 1
ATOM 714 C CA . ARG A 1 91 ? -40.443 -42.638 41.657 1.00 49.31 91 ARG A CA 1
ATOM 715 C C . ARG A 1 91 ? -39.579 -41.665 40.845 1.00 49.31 91 ARG A C 1
ATOM 717 O O . ARG A 1 91 ? -40.074 -40.690 40.289 1.00 49.31 91 ARG A O 1
ATOM 724 N N . LEU A 1 92 ? -38.283 -41.947 40.724 1.00 39.97 92 LEU A N 1
ATOM 725 C CA . LEU A 1 92 ? -37.481 -41.384 39.629 1.00 39.97 92 LEU A CA 1
ATOM 726 C C . LEU A 1 92 ? -38.026 -41.948 38.306 1.00 39.97 92 LEU A C 1
ATOM 728 O O . LEU A 1 92 ? -37.687 -43.060 37.906 1.00 39.97 92 LEU A O 1
ATOM 732 N N . VAL A 1 93 ? -38.940 -41.210 37.678 1.00 38.84 93 VAL A N 1
ATOM 733 C CA . VAL A 1 93 ? -39.490 -41.506 36.350 1.00 38.84 93 VAL A CA 1
ATOM 734 C C . VAL A 1 93 ? -38.569 -40.897 35.288 1.00 38.84 93 VAL A C 1
ATOM 736 O O . VAL A 1 93 ? -38.010 -39.821 35.496 1.00 38.84 93 VAL A O 1
ATOM 739 N N . SER A 1 94 ? -38.389 -41.608 34.169 1.00 38.94 94 SER A N 1
ATOM 740 C CA . SER A 1 94 ? -37.619 -41.150 33.004 1.00 38.94 94 SER A CA 1
ATOM 741 C C . SER A 1 94 ? -38.155 -39.816 32.475 1.00 38.94 94 SER A C 1
ATOM 743 O O . SER A 1 94 ? -39.370 -39.634 32.386 1.00 38.94 94 SER A O 1
ATOM 745 N N . LEU A 1 95 ? -37.249 -38.921 32.071 1.00 41.12 95 LEU A N 1
ATOM 746 C CA . LEU A 1 95 ? -37.541 -37.602 31.486 1.00 41.12 95 LEU A CA 1
ATOM 747 C C . LEU A 1 95 ? -38.492 -37.663 30.267 1.00 41.12 95 LEU A C 1
ATOM 749 O O . LEU A 1 95 ? -39.154 -36.674 29.965 1.00 41.12 95 LEU A O 1
ATOM 753 N N . ASP A 1 96 ? -38.631 -38.828 29.629 1.00 44.19 96 ASP A N 1
ATOM 754 C CA . ASP A 1 96 ? -39.468 -39.030 28.439 1.00 44.19 96 ASP A CA 1
ATOM 755 C C . ASP A 1 96 ? -40.989 -39.070 28.724 1.00 44.19 96 ASP A C 1
ATOM 757 O O . ASP A 1 96 ? -41.793 -38.794 27.833 1.00 44.19 96 ASP A O 1
ATOM 761 N N . GLU A 1 97 ? -41.431 -39.391 29.950 1.00 44.28 97 GLU A N 1
ATOM 762 C CA . GLU A 1 97 ? -42.872 -39.466 30.279 1.00 44.28 97 GLU A CA 1
ATOM 763 C C . GLU A 1 97 ? -43.484 -38.102 30.674 1.00 44.28 97 GLU A C 1
ATOM 765 O O . GLU A 1 97 ? -44.690 -37.892 30.499 1.00 44.28 97 GLU A O 1
ATOM 770 N N . GLU A 1 98 ? -42.679 -37.150 31.166 1.00 40.81 98 GLU A N 1
ATOM 771 C CA . GLU A 1 98 ? -43.144 -35.796 31.523 1.00 40.81 98 GLU A CA 1
ATOM 772 C C . GLU A 1 98 ? -43.412 -34.924 30.283 1.00 40.81 98 GLU A C 1
ATOM 774 O O . GLU A 1 98 ? -44.408 -34.192 30.254 1.00 40.81 98 GLU A O 1
ATOM 779 N N . GLU A 1 99 ? -42.602 -35.051 29.225 1.00 37.81 99 GLU A N 1
ATOM 780 C CA . GLU A 1 99 ? -42.829 -34.341 27.956 1.00 37.81 99 GLU A CA 1
ATOM 781 C C . GLU A 1 99 ? -44.093 -34.840 27.235 1.00 37.81 99 GLU A C 1
ATOM 783 O O . GLU A 1 99 ? -44.867 -34.038 26.705 1.00 37.81 99 GLU A O 1
ATOM 788 N N . ALA A 1 100 ? -44.384 -36.145 27.301 1.00 39.81 100 ALA A N 1
ATOM 789 C CA . ALA A 1 100 ? -45.575 -36.732 26.686 1.00 39.81 100 ALA A CA 1
ATOM 790 C C . ALA A 1 100 ? -46.891 -36.292 27.362 1.00 39.81 100 ALA A C 1
ATOM 792 O O . ALA A 1 100 ? -47.901 -36.092 26.683 1.00 39.81 100 ALA A O 1
ATOM 793 N N . ARG A 1 101 ? -46.898 -36.086 28.690 1.00 45.41 101 ARG A N 1
ATOM 794 C CA . ARG A 1 101 ? -48.078 -35.573 29.416 1.00 45.41 101 ARG A CA 1
ATOM 795 C C . ARG A 1 101 ? -48.312 -34.086 29.177 1.00 45.41 101 ARG A C 1
ATOM 797 O O . ARG A 1 101 ? -49.461 -33.695 28.962 1.00 45.41 101 ARG A O 1
ATOM 804 N N . ALA A 1 102 ? -47.250 -33.278 29.128 1.00 43.44 102 ALA A N 1
ATOM 805 C CA . ALA A 1 102 ? -47.342 -31.846 28.830 1.00 43.44 102 ALA A CA 1
ATOM 806 C C . ALA A 1 102 ? -47.946 -31.559 27.439 1.00 43.44 102 ALA A C 1
ATOM 808 O O . ALA A 1 102 ? -48.582 -30.525 27.249 1.00 43.44 102 ALA A O 1
ATOM 809 N N . MET A 1 103 ? -47.805 -32.494 26.492 1.00 41.69 103 MET A N 1
ATOM 810 C CA . MET A 1 103 ? -48.380 -32.406 25.144 1.00 41.69 103 MET A CA 1
ATOM 811 C C . MET A 1 103 ? -49.855 -32.836 25.033 1.00 41.69 103 MET A C 1
ATOM 813 O O . MET A 1 103 ? -50.460 -32.644 23.979 1.00 41.69 103 MET A O 1
ATOM 817 N N . SER A 1 104 ? -50.451 -33.416 26.081 1.00 40.94 104 SER A N 1
ATOM 818 C CA . SER A 1 104 ? -51.804 -34.003 26.019 1.00 40.94 104 SER A CA 1
ATOM 819 C C . SER A 1 104 ? -52.942 -33.073 26.479 1.00 40.94 104 SER A C 1
ATOM 821 O O . SER A 1 104 ? -54.113 -33.381 26.260 1.00 40.94 104 SER A O 1
ATOM 823 N N . GLY A 1 105 ? -52.618 -31.913 27.061 1.00 44.53 105 GLY A N 1
ATOM 824 C CA . GLY A 1 105 ? -53.586 -30.883 27.450 1.00 44.53 105 GLY A CA 1
ATOM 825 C C . GLY A 1 105 ? -53.862 -29.888 26.319 1.00 44.53 105 GLY A C 1
ATOM 826 O O . GLY A 1 105 ? -52.949 -29.419 25.647 1.00 44.53 105 GLY A O 1
ATOM 827 N N . SER A 1 106 ? -55.129 -29.542 26.111 1.00 44.41 106 SER A N 1
ATOM 828 C CA . SER A 1 106 ? -55.655 -28.702 25.026 1.00 44.41 106 SER A CA 1
ATOM 829 C C . SER A 1 106 ? -55.253 -27.212 25.076 1.00 44.41 106 SER A C 1
ATOM 831 O O . SER A 1 106 ? -56.121 -26.339 25.055 1.00 44.41 106 SER A O 1
ATOM 833 N N . GLU A 1 107 ? -53.964 -26.878 25.131 1.00 50.41 107 GLU A N 1
ATOM 834 C CA . GLU A 1 107 ? -53.485 -25.491 25.055 1.00 50.41 107 GLU A CA 1
ATOM 835 C C . GLU A 1 107 ? -52.334 -25.340 24.058 1.00 50.41 107 GLU A C 1
ATOM 837 O O . GLU A 1 107 ? -51.158 -25.376 24.398 1.00 50.41 107 GLU A O 1
ATOM 842 N N . GLN A 1 108 ? -52.703 -25.135 22.793 1.00 48.66 108 GLN A N 1
ATOM 843 C CA . GLN A 1 108 ? -51.791 -24.971 21.655 1.00 48.66 108 GLN A CA 1
ATOM 844 C C . GLN A 1 108 ? -51.222 -23.543 21.499 1.00 48.66 108 GLN A C 1
ATOM 846 O O . GLN A 1 108 ? -50.809 -23.178 20.404 1.00 48.66 108 GLN A O 1
ATOM 851 N N . ASP A 1 109 ? -51.204 -22.717 22.551 1.00 57.81 109 ASP A N 1
ATOM 852 C CA . ASP A 1 109 ? -50.738 -21.322 22.479 1.00 57.81 109 ASP A CA 1
ATOM 853 C C . ASP A 1 109 ? -49.415 -21.131 23.260 1.00 57.81 109 ASP A C 1
ATOM 855 O O . ASP A 1 109 ? -49.432 -21.046 24.498 1.00 57.81 109 ASP A O 1
ATOM 859 N N . PRO A 1 110 ? -48.261 -21.059 22.563 1.00 56.91 110 PRO A N 1
ATOM 860 C CA . PRO A 1 110 ? -46.949 -20.867 23.179 1.00 56.91 110 PRO A CA 1
ATOM 861 C C . PRO A 1 110 ? -46.845 -19.575 23.996 1.00 56.91 110 PRO A C 1
ATOM 863 O O . PRO A 1 110 ? -46.152 -19.555 25.017 1.00 56.91 110 PRO A O 1
ATOM 866 N N . GLU A 1 111 ? -47.547 -18.510 23.595 1.00 54.09 111 GLU A N 1
ATOM 867 C CA . GLU A 1 111 ? -47.515 -17.219 24.290 1.00 54.09 111 GLU A CA 1
ATOM 868 C C . GLU A 1 111 ? -48.225 -17.314 25.641 1.00 54.09 111 GLU A C 1
ATOM 870 O O . GLU A 1 111 ? -47.713 -16.846 26.663 1.00 54.09 111 GLU A O 1
ATOM 875 N N . ARG A 1 112 ? -49.370 -18.008 25.691 1.00 55.53 112 ARG A N 1
ATOM 876 C CA . ARG A 1 112 ? -50.069 -18.291 26.954 1.00 55.53 112 ARG A CA 1
ATOM 877 C C . ARG A 1 112 ? -49.264 -19.201 27.871 1.00 55.53 112 ARG A C 1
ATOM 879 O O . ARG A 1 112 ? -49.275 -18.987 29.085 1.00 55.53 112 ARG A O 1
ATOM 886 N N . LEU A 1 113 ? -48.554 -20.185 27.322 1.00 58.94 113 LEU A N 1
ATOM 887 C CA . LEU A 1 113 ? -47.696 -21.068 28.111 1.00 58.94 113 LEU A CA 1
ATOM 888 C C . LEU A 1 113 ? -46.514 -20.297 28.722 1.00 58.94 113 LEU A C 1
ATOM 890 O O . LEU A 1 113 ? -46.214 -20.467 29.907 1.00 58.94 113 LEU A O 1
ATOM 894 N N . ALA A 1 114 ? -45.888 -19.400 27.955 1.00 62.00 114 ALA A N 1
ATOM 895 C CA . ALA A 1 114 ? -44.835 -18.513 28.445 1.00 62.00 114 ALA A CA 1
ATOM 896 C C . ALA A 1 114 ? -45.356 -17.555 29.531 1.00 62.00 114 ALA A C 1
ATOM 898 O O . ALA A 1 114 ? -44.775 -17.478 30.615 1.00 62.00 114 ALA A O 1
ATOM 899 N N . ALA A 1 115 ? -46.505 -16.908 29.303 1.00 58.97 115 ALA A N 1
ATOM 900 C CA . ALA A 1 115 ? -47.140 -16.027 30.283 1.00 58.97 115 ALA A CA 1
ATOM 901 C C . ALA A 1 115 ? -47.465 -16.757 31.601 1.00 58.97 115 ALA A C 1
ATOM 903 O O . ALA A 1 115 ? -47.222 -16.232 32.690 1.00 58.97 115 ALA A O 1
ATOM 904 N N . ARG A 1 116 ? -47.951 -18.003 31.531 1.00 65.31 116 ARG A N 1
ATOM 905 C CA . ARG A 1 116 ? -48.209 -18.839 32.716 1.00 65.31 116 ARG A CA 1
ATOM 906 C C . ARG A 1 116 ? -46.939 -19.186 33.487 1.00 65.31 116 ARG A C 1
ATOM 908 O O . ARG A 1 116 ? -46.960 -19.145 34.718 1.00 65.31 116 ARG A O 1
ATOM 915 N N . ARG A 1 117 ? -45.837 -19.497 32.795 1.00 67.69 117 ARG A N 1
ATOM 916 C CA . ARG A 1 117 ? -44.536 -19.767 33.435 1.00 67.69 117 ARG A CA 1
ATOM 917 C C . ARG A 1 117 ? -44.036 -18.552 34.214 1.00 67.69 117 ARG A C 1
ATOM 919 O O . ARG A 1 117 ? -43.653 -18.704 35.372 1.00 67.69 117 ARG A O 1
ATOM 926 N N . VAL A 1 118 ? -44.127 -17.360 33.624 1.00 68.56 118 VAL A N 1
ATOM 927 C CA . VAL A 1 118 ? -43.741 -16.095 34.271 1.00 68.56 118 VAL A CA 1
ATOM 928 C C . VAL A 1 118 ? -44.574 -15.839 35.531 1.00 68.56 118 VAL A C 1
ATOM 930 O O . VAL A 1 118 ? -44.028 -15.562 36.599 1.00 68.56 118 VAL A O 1
ATOM 933 N N . VAL A 1 119 ? -45.899 -16.008 35.451 1.00 71.12 119 VAL A N 1
ATOM 934 C CA . VAL A 1 119 ? -46.790 -15.841 36.613 1.00 71.12 119 VAL A CA 1
ATOM 935 C C . VAL A 1 119 ? -46.466 -16.850 37.720 1.00 71.12 119 VAL A C 1
ATOM 937 O O . VAL A 1 119 ? -46.445 -16.479 38.895 1.00 71.12 119 VAL A O 1
ATOM 940 N N . ARG A 1 120 ? -46.175 -18.113 37.376 1.00 72.44 120 ARG A N 1
ATOM 941 C CA . ARG A 1 120 ? -45.802 -19.142 38.360 1.00 72.44 120 ARG A CA 1
ATOM 942 C C . ARG A 1 120 ? -44.493 -18.794 39.076 1.00 72.44 120 ARG A C 1
ATOM 944 O O . ARG A 1 120 ? -44.471 -18.805 40.305 1.00 72.44 120 ARG A O 1
ATOM 951 N N . GLN A 1 121 ? -43.450 -18.410 38.339 1.00 74.06 121 GLN A N 1
ATOM 952 C CA . GLN A 1 121 ? -42.162 -18.006 38.919 1.00 74.06 121 GLN A CA 1
ATOM 953 C C . GLN A 1 121 ? -42.308 -16.803 39.864 1.00 74.06 121 GLN A C 1
ATOM 955 O O . GLN A 1 121 ? -41.749 -16.795 40.962 1.00 74.06 121 GLN A O 1
ATOM 960 N N . ALA A 1 122 ? -43.122 -15.811 39.491 1.00 76.50 122 ALA A N 1
ATOM 961 C CA . ALA A 1 122 ? -43.388 -14.654 40.342 1.00 76.50 122 ALA A CA 1
ATOM 962 C C . ALA A 1 122 ? -44.140 -15.036 41.637 1.00 76.50 122 ALA A C 1
ATOM 964 O O . ALA A 1 122 ? -43.853 -14.504 42.713 1.00 76.50 122 ALA A O 1
ATOM 965 N N . LEU A 1 123 ? -45.075 -15.994 41.568 1.00 78.69 123 LEU A N 1
ATOM 966 C CA . LEU A 1 123 ? -45.789 -16.509 42.742 1.00 78.69 123 LEU A CA 1
ATOM 967 C C . LEU A 1 123 ? -44.877 -17.308 43.685 1.00 78.69 123 LEU A C 1
ATOM 969 O O . LEU A 1 123 ? -45.061 -17.230 44.900 1.00 78.69 123 LEU A O 1
ATOM 973 N N . GLU A 1 124 ? -43.896 -18.048 43.167 1.00 78.88 124 GLU A N 1
ATOM 974 C CA . GLU A 1 124 ? -42.929 -18.820 43.966 1.00 78.88 124 GLU A CA 1
ATOM 975 C C . GLU A 1 124 ? -42.000 -17.942 44.813 1.00 78.88 124 GLU A C 1
ATOM 977 O O . GLU A 1 124 ? -41.594 -18.352 45.899 1.00 78.88 124 GLU A O 1
ATOM 982 N N . ARG A 1 125 ? -41.735 -16.703 44.383 1.00 80.25 125 ARG A N 1
ATOM 983 C CA . ARG A 1 125 ? -40.950 -15.716 45.149 1.00 80.25 125 ARG A CA 1
ATOM 984 C C . ARG A 1 125 ? -41.726 -15.089 46.317 1.00 80.25 125 ARG A C 1
ATOM 986 O O . ARG A 1 125 ? -41.152 -14.345 47.126 1.00 80.25 125 ARG A O 1
ATOM 993 N N . LEU A 1 126 ? -43.031 -15.346 46.434 1.00 83.81 126 LEU A N 1
ATOM 994 C CA . LEU A 1 126 ? -43.829 -14.939 47.593 1.00 83.81 126 LEU A CA 1
ATOM 995 C C . LEU A 1 126 ? -43.577 -15.882 48.777 1.00 83.81 126 LEU A C 1
ATOM 997 O O . LEU A 1 126 ? -43.361 -17.078 48.612 1.00 83.81 126 LEU A O 1
ATOM 1001 N N . SER A 1 127 ? -43.683 -15.367 50.005 1.00 85.62 127 SER A N 1
ATOM 1002 C CA . SER A 1 127 ? -43.643 -16.241 51.183 1.00 85.62 127 SER A CA 1
ATOM 1003 C C . SER A 1 127 ? -44.810 -17.233 51.167 1.00 85.62 127 SER A C 1
ATOM 1005 O O . SER A 1 127 ? -45.920 -16.866 50.778 1.00 85.62 127 SER A O 1
ATOM 1007 N N . GLU A 1 128 ? -44.586 -18.459 51.649 1.00 81.12 128 GLU A N 1
ATOM 1008 C CA . GLU A 1 128 ? -45.560 -19.567 51.623 1.00 81.12 128 GLU A CA 1
ATOM 1009 C C . GLU A 1 128 ? -46.960 -19.128 52.095 1.00 81.12 128 GLU A C 1
ATOM 1011 O O . GLU A 1 128 ? -47.957 -19.260 51.384 1.00 81.12 128 GLU A O 1
ATOM 1016 N N . LYS A 1 129 ? -47.026 -18.461 53.255 1.00 84.56 129 LYS A N 1
ATOM 1017 C CA . LYS A 1 129 ? -48.277 -17.957 53.851 1.00 84.56 129 LYS A CA 1
ATOM 1018 C C . LYS A 1 129 ? -48.999 -16.920 52.982 1.00 84.56 129 LYS A C 1
ATOM 1020 O O . LYS A 1 129 ? -50.218 -16.784 53.081 1.00 84.56 129 LYS A O 1
ATOM 1025 N N . THR A 1 130 ? -48.255 -16.143 52.198 1.00 85.88 130 THR A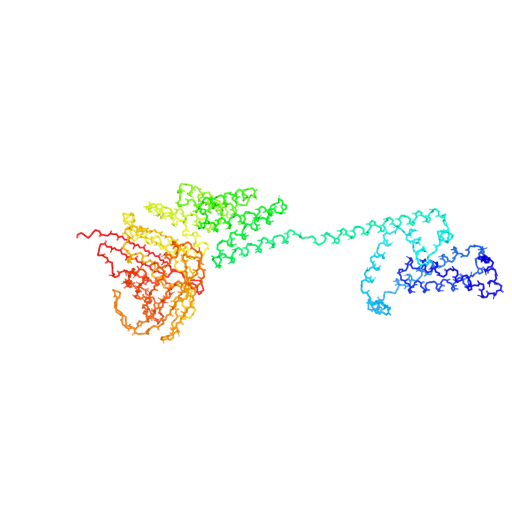 N 1
ATOM 1026 C CA . THR A 1 130 ? -48.784 -15.098 51.311 1.00 85.88 130 THR A CA 1
ATOM 1027 C C . THR A 1 130 ? -49.248 -15.701 49.992 1.00 85.88 130 THR A C 1
ATOM 1029 O O . THR A 1 130 ? -50.356 -15.398 49.559 1.00 85.88 130 THR A O 1
ATOM 1032 N N . ARG A 1 131 ? -48.449 -16.603 49.409 1.00 86.75 131 ARG A N 1
ATOM 1033 C CA . ARG A 1 131 ? -48.796 -17.360 48.203 1.00 86.75 131 ARG A CA 1
ATOM 1034 C C . ARG A 1 131 ? -50.091 -18.144 48.406 1.00 86.75 131 ARG A C 1
ATOM 1036 O O . ARG A 1 131 ? -51.000 -17.995 47.605 1.00 86.75 131 ARG A O 1
ATOM 1043 N N . LEU A 1 132 ? -50.232 -18.866 49.522 1.00 83.50 132 LEU A N 1
ATOM 1044 C CA . LEU A 1 132 ? -51.448 -19.632 49.833 1.00 83.50 132 LEU A CA 1
ATOM 1045 C C . LEU A 1 132 ? -52.707 -18.749 49.897 1.00 83.50 132 LEU A C 1
ATOM 1047 O O . LEU A 1 132 ? -53.744 -19.111 49.352 1.00 83.50 132 LEU A O 1
ATOM 1051 N N . ALA A 1 133 ? -52.617 -17.567 50.516 1.00 85.12 133 ALA A N 1
ATOM 1052 C CA . ALA A 1 133 ? -53.746 -16.638 50.597 1.00 85.12 133 ALA A CA 1
ATOM 1053 C C . ALA A 1 133 ? -54.155 -16.078 49.221 1.00 85.12 133 ALA A C 1
ATOM 1055 O O . ALA A 1 133 ? -55.338 -15.874 48.974 1.00 85.12 133 ALA A O 1
ATOM 1056 N N . VAL A 1 134 ? -53.188 -15.834 48.330 1.00 85.62 134 VAL A N 1
ATOM 1057 C CA . VAL A 1 134 ? -53.435 -15.364 46.955 1.00 85.62 134 VAL A CA 1
ATOM 1058 C C . VAL A 1 134 ? -54.047 -16.471 46.106 1.00 85.62 134 VAL A C 1
ATOM 1060 O O . VAL A 1 134 ? -55.017 -16.213 45.401 1.00 85.62 134 VAL A O 1
ATOM 1063 N N . THR A 1 135 ? -53.515 -17.691 46.205 1.00 81.75 135 THR A N 1
ATOM 1064 C CA . THR A 1 135 ? -54.037 -18.864 45.497 1.00 81.75 135 THR A CA 1
ATOM 1065 C C . THR A 1 135 ? -55.502 -19.097 45.853 1.00 81.75 135 THR A C 1
ATOM 1067 O O . THR A 1 135 ? -56.332 -19.146 44.955 1.00 81.75 135 THR A O 1
ATOM 1070 N N . LEU A 1 136 ? -55.840 -19.139 47.146 1.00 81.12 136 LEU A N 1
ATOM 1071 C CA . LEU A 1 136 ? -57.223 -19.340 47.593 1.00 81.12 136 LEU A CA 1
ATOM 1072 C C . LEU A 1 136 ? -58.165 -18.211 47.144 1.00 81.12 136 LEU A C 1
ATOM 1074 O O . LEU A 1 136 ? -59.297 -18.478 46.765 1.00 81.12 136 LEU A O 1
ATOM 1078 N N . PHE A 1 137 ? -57.699 -16.959 47.149 1.00 82.81 137 PHE A N 1
ATOM 1079 C CA . PHE A 1 137 ? -58.522 -15.809 46.764 1.00 82.81 137 PHE A CA 1
ATOM 1080 C C . PHE A 1 137 ? -58.837 -15.759 45.257 1.00 82.81 137 PHE A C 1
ATOM 1082 O O . PHE A 1 137 ? -59.938 -15.370 44.885 1.00 82.81 137 PHE A O 1
ATOM 1089 N N . TYR A 1 138 ? -57.895 -16.132 44.379 1.00 79.44 138 TYR A N 1
ATOM 1090 C CA . TYR A 1 138 ? -58.064 -15.974 42.923 1.00 79.44 138 TYR A CA 1
ATOM 1091 C C . TYR A 1 138 ? -58.466 -17.239 42.163 1.00 79.44 138 TYR A C 1
ATOM 1093 O O . TYR A 1 138 ? -58.973 -17.100 41.055 1.00 79.44 138 TYR A O 1
ATOM 1101 N N . ILE A 1 139 ? -58.243 -18.442 42.706 1.00 69.25 139 ILE A N 1
ATOM 1102 C CA . ILE A 1 139 ? -58.534 -19.689 41.977 1.00 69.25 139 ILE A CA 1
ATOM 1103 C C . ILE A 1 139 ? -60.038 -19.887 41.728 1.00 69.25 139 ILE A C 1
ATOM 1105 O O . ILE A 1 139 ? -60.397 -20.425 40.690 1.00 69.25 139 ILE A O 1
ATOM 1109 N N . ASP A 1 140 ? -60.891 -19.396 42.637 1.00 58.88 140 ASP A N 1
ATOM 1110 C CA . ASP A 1 140 ? -62.359 -19.483 42.521 1.00 58.88 140 ASP A CA 1
ATOM 1111 C C . ASP A 1 140 ? -63.106 -18.273 43.139 1.00 58.88 140 ASP A C 1
ATOM 1113 O O . ASP A 1 140 ? -64.323 -18.262 43.278 1.00 58.88 140 ASP A O 1
ATOM 1117 N N . GLY A 1 141 ? -62.386 -17.207 43.519 1.00 60.59 141 GLY A N 1
ATOM 1118 C CA . GLY A 1 141 ? -63.009 -15.948 43.954 1.00 60.59 141 GLY A CA 1
ATOM 1119 C C . GLY A 1 141 ? -63.507 -15.899 45.405 1.00 60.59 141 GLY A C 1
ATOM 1120 O O . GLY A 1 141 ? -64.349 -15.054 45.714 1.00 60.59 141 GLY A O 1
ATOM 1121 N N . TYR A 1 142 ? -62.988 -16.756 46.295 1.00 74.69 142 TYR A N 1
ATOM 1122 C CA . TYR A 1 142 ? -63.316 -16.750 47.729 1.00 74.69 142 TYR A CA 1
ATOM 1123 C C . TYR A 1 142 ? -63.210 -15.351 48.354 1.00 74.69 142 TYR A C 1
ATOM 1125 O O . TYR A 1 142 ? -62.256 -14.603 48.108 1.00 74.69 142 TYR A O 1
ATOM 1133 N N . SER A 1 143 ? -64.150 -15.014 49.240 1.00 81.44 143 SER A N 1
ATOM 1134 C CA . SER A 1 143 ? -64.107 -13.756 49.987 1.00 81.44 143 SER A CA 1
ATOM 1135 C C . SER A 1 143 ? -62.939 -13.736 50.989 1.00 81.44 143 SER A C 1
ATOM 1137 O O . SER A 1 143 ? -62.400 -14.771 51.392 1.00 81.44 143 SER A O 1
ATOM 1139 N N . GLN A 1 144 ? -62.523 -12.544 51.436 1.00 83.75 144 GLN A N 1
ATOM 1140 C CA . GLN A 1 144 ? -61.449 -12.434 52.436 1.00 83.75 144 GLN A CA 1
ATOM 1141 C C . GLN A 1 144 ? -61.839 -13.102 53.763 1.00 83.75 144 GLN A C 1
ATOM 1143 O O . GLN A 1 144 ? -60.971 -13.627 54.460 1.00 83.75 144 GLN A O 1
ATOM 1148 N N . GLU A 1 145 ? -63.129 -13.092 54.094 1.00 81.00 145 GLU A N 1
ATOM 1149 C CA . GLU A 1 145 ? -63.732 -13.737 55.258 1.00 81.00 145 GLU A CA 1
ATOM 1150 C C . GLU A 1 145 ? -63.696 -15.264 55.140 1.00 81.00 145 GLU A C 1
ATOM 1152 O O . GLU A 1 145 ? -63.341 -15.941 56.104 1.00 81.00 145 GLU A O 1
ATOM 1157 N N . GLU A 1 146 ? -63.980 -15.808 53.956 1.00 81.25 146 GLU A N 1
ATOM 1158 C CA . GLU A 1 146 ? -63.943 -17.254 53.713 1.00 81.25 146 GLU A CA 1
ATOM 1159 C C . GLU A 1 146 ? -62.507 -17.793 53.753 1.00 81.25 146 GLU A C 1
ATOM 1161 O O . GLU A 1 146 ? -62.229 -18.785 54.431 1.00 81.25 146 GLU A O 1
ATOM 1166 N N . VAL A 1 147 ? -61.557 -17.086 53.126 1.00 83.38 147 VAL A N 1
ATOM 1167 C CA . VAL A 1 147 ? -60.125 -17.426 53.206 1.00 83.38 147 VAL A CA 1
ATOM 1168 C C . VAL A 1 147 ? -59.619 -17.338 54.650 1.00 83.38 147 VAL A C 1
ATOM 1170 O O . VAL A 1 147 ? -58.821 -18.169 55.082 1.00 83.38 147 VAL A O 1
ATOM 1173 N N . ALA A 1 148 ? -60.072 -16.345 55.418 1.00 84.69 148 ALA A N 1
ATOM 1174 C CA . ALA A 1 148 ? -59.707 -16.177 56.823 1.00 84.69 148 ALA A CA 1
ATOM 1175 C C . ALA A 1 148 ? -60.217 -17.328 57.698 1.00 84.69 148 ALA A C 1
ATOM 1177 O O . ALA A 1 148 ? -59.440 -17.881 58.482 1.00 84.69 148 ALA A O 1
ATOM 1178 N N . GLY A 1 149 ? -61.484 -17.716 57.520 1.00 80.62 149 GLY A N 1
ATOM 1179 C CA . GLY A 1 149 ? -62.087 -18.856 58.208 1.00 80.62 149 GLY A CA 1
ATOM 1180 C C . GLY A 1 149 ? -61.367 -20.165 57.889 1.00 80.62 149 GLY A C 1
ATOM 1181 O O . GLY A 1 149 ? -61.019 -20.916 58.794 1.00 80.62 149 GLY A O 1
ATOM 1182 N N . PHE A 1 150 ? -61.045 -20.396 56.616 1.00 81.31 150 PHE A N 1
ATOM 1183 C CA . PHE A 1 150 ? -60.345 -21.604 56.178 1.00 81.31 150 PHE A CA 1
ATOM 1184 C C . PHE A 1 150 ? -58.878 -21.671 56.647 1.00 81.31 150 PHE A C 1
ATOM 1186 O O . PHE A 1 150 ? -58.354 -22.740 56.972 1.00 81.31 150 PHE A O 1
ATOM 1193 N N . LEU A 1 151 ? -58.185 -20.529 56.697 1.00 83.62 151 LEU A N 1
ATOM 1194 C CA . LEU A 1 151 ? -56.788 -20.459 57.135 1.00 83.62 151 LEU A CA 1
ATOM 1195 C C . LEU A 1 151 ? -56.611 -20.341 58.656 1.00 83.62 151 LEU A C 1
ATOM 1197 O O . LEU A 1 151 ? -55.463 -20.385 59.106 1.00 83.62 151 LEU A O 1
ATOM 1201 N N . GLU A 1 152 ? -57.701 -20.195 59.414 1.00 83.69 152 GLU A N 1
ATOM 1202 C CA . GLU A 1 152 ? -57.715 -19.894 60.853 1.00 83.69 152 GLU A CA 1
ATOM 1203 C C . GLU A 1 152 ? -56.902 -18.637 61.215 1.00 83.69 152 GLU A C 1
ATOM 1205 O O . GLU A 1 152 ? -56.093 -18.618 62.144 1.00 83.69 152 GLU A O 1
ATOM 1210 N N . VAL A 1 153 ? -57.082 -17.555 60.454 1.00 86.12 153 VAL A N 1
ATOM 1211 C CA . VAL A 1 153 ? -56.413 -16.269 60.716 1.00 86.12 153 VAL A CA 1
ATOM 1212 C C . VAL A 1 153 ? -57.413 -15.115 60.689 1.00 86.12 153 VAL A C 1
ATOM 1214 O O . VAL A 1 153 ? -58.431 -15.211 60.014 1.00 86.12 153 VAL A O 1
ATOM 1217 N N . PRO A 1 154 ? -57.134 -13.976 61.351 1.00 89.38 154 PRO A N 1
ATOM 1218 C CA . PRO A 1 154 ? -57.986 -12.796 61.232 1.00 89.38 154 PRO A CA 1
ATOM 1219 C C . PRO A 1 154 ? -58.087 -12.295 59.782 1.00 89.38 154 PRO A C 1
ATOM 1221 O O . PRO A 1 154 ? -57.086 -12.257 59.061 1.00 89.38 154 PRO A O 1
ATOM 1224 N N . VAL A 1 155 ? -59.260 -11.796 59.377 1.00 89.56 155 VAL A N 1
ATOM 1225 C CA . VAL A 1 155 ? -59.509 -11.229 58.029 1.00 89.56 155 VAL A CA 1
ATOM 1226 C C . VAL A 1 155 ? -58.488 -10.142 57.662 1.00 89.56 155 VAL A C 1
ATOM 1228 O O . VAL A 1 155 ? -57.955 -10.108 56.552 1.00 89.56 155 VAL A O 1
ATOM 1231 N N . ASN A 1 156 ? -58.096 -9.307 58.631 1.00 86.25 156 ASN A N 1
ATOM 1232 C CA . ASN A 1 156 ? -57.063 -8.281 58.448 1.00 86.25 156 ASN A CA 1
ATOM 1233 C C . ASN A 1 156 ? -55.688 -8.860 58.064 1.00 86.25 156 ASN A C 1
ATOM 1235 O O . ASN A 1 156 ? -54.926 -8.230 57.324 1.00 86.25 156 ASN A O 1
ATOM 1239 N N . THR A 1 157 ? -55.362 -10.072 58.520 1.00 89.19 157 THR A N 1
ATOM 1240 C CA . THR A 1 157 ? -54.136 -10.778 58.137 1.00 89.19 157 THR A CA 1
ATOM 1241 C C . THR A 1 157 ? -54.192 -11.226 56.678 1.00 89.19 157 THR A C 1
ATOM 1243 O O . THR A 1 157 ? -53.196 -11.064 55.968 1.00 89.19 157 THR A O 1
ATOM 1246 N N . VAL A 1 158 ? -55.343 -11.717 56.203 1.00 87.25 158 VAL A N 1
ATOM 1247 C CA . VAL A 1 158 ? -55.564 -12.053 54.783 1.00 87.25 158 VAL A CA 1
ATOM 1248 C C . VAL A 1 158 ? -55.444 -10.798 53.919 1.00 87.25 158 VAL A C 1
ATOM 1250 O O . VAL A 1 158 ? -54.645 -10.778 52.982 1.00 87.25 158 VAL A O 1
ATOM 1253 N N . ARG A 1 159 ? -56.113 -9.701 54.300 1.00 85.12 159 ARG A N 1
ATOM 1254 C CA . ARG A 1 159 ? -56.035 -8.405 53.603 1.00 85.12 159 ARG A CA 1
ATOM 1255 C C . ARG A 1 159 ? -54.598 -7.889 53.482 1.00 85.12 159 ARG A C 1
ATOM 1257 O O . ARG A 1 159 ? -54.174 -7.441 52.416 1.00 85.12 159 ARG A O 1
ATOM 1264 N N . SER A 1 160 ? -53.823 -7.986 54.562 1.00 86.62 160 SER A N 1
ATOM 1265 C CA . SER A 1 160 ? -52.407 -7.605 54.583 1.00 86.62 160 SER A CA 1
ATOM 1266 C C . SER A 1 160 ? -51.545 -8.499 53.677 1.00 86.62 160 SER A C 1
ATOM 1268 O O . SER A 1 160 ? -50.676 -7.994 52.964 1.00 86.62 160 SER A O 1
ATOM 1270 N N . ARG A 1 161 ? -51.794 -9.817 53.655 1.00 89.75 161 ARG A N 1
ATOM 1271 C CA . ARG A 1 161 ? -51.105 -10.767 52.761 1.00 89.75 161 ARG A CA 1
ATOM 1272 C C . ARG A 1 161 ? -51.415 -10.484 51.289 1.00 89.75 161 ARG A C 1
ATOM 1274 O O . ARG A 1 161 ? -50.477 -10.352 50.511 1.00 89.75 161 ARG A O 1
ATOM 1281 N N . LEU A 1 162 ? -52.682 -10.280 50.923 1.00 85.56 162 LEU A N 1
ATOM 1282 C CA . LEU A 1 162 ? -53.077 -9.949 49.548 1.00 85.56 162 LEU A CA 1
ATOM 1283 C C . LEU A 1 162 ? -52.462 -8.624 49.069 1.00 85.56 162 LEU A C 1
ATOM 1285 O O . LEU A 1 162 ? -51.985 -8.540 47.939 1.00 85.56 162 LEU A O 1
ATOM 1289 N N . ARG A 1 163 ? -52.410 -7.596 49.931 1.00 84.88 163 ARG A N 1
ATOM 1290 C CA . ARG A 1 163 ? -51.748 -6.320 49.601 1.00 84.88 163 ARG A CA 1
ATOM 1291 C C . ARG A 1 163 ? -50.247 -6.501 49.353 1.00 84.88 163 ARG A C 1
ATOM 1293 O O . ARG A 1 163 ? -49.742 -5.975 48.366 1.00 84.88 163 ARG A O 1
ATOM 1300 N N . ARG A 1 164 ? -49.546 -7.248 50.217 1.00 83.75 164 ARG A N 1
ATOM 1301 C CA . ARG A 1 164 ? -48.112 -7.549 50.041 1.00 83.75 164 ARG A CA 1
ATOM 1302 C C . ARG A 1 164 ? -47.840 -8.338 48.765 1.00 83.75 164 ARG A C 1
ATOM 1304 O O . ARG A 1 164 ? -46.886 -8.027 48.067 1.00 83.75 164 ARG A O 1
ATOM 1311 N N . ALA A 1 165 ? -48.691 -9.311 48.447 1.00 83.94 165 ALA A N 1
ATOM 1312 C CA . ALA A 1 165 ? -48.574 -10.070 47.210 1.00 83.94 165 ALA A CA 1
ATOM 1313 C C . ALA A 1 165 ? -48.690 -9.176 45.973 1.00 83.94 165 ALA A C 1
ATOM 1315 O O . ALA A 1 165 ? -47.829 -9.234 45.107 1.00 83.94 165 ALA A O 1
ATOM 1316 N N . LYS A 1 166 ? -49.712 -8.308 45.915 1.00 81.19 166 LYS A N 1
ATOM 1317 C CA . LYS A 1 166 ? -49.898 -7.371 44.794 1.00 81.19 166 LYS A CA 1
ATOM 1318 C C . LYS A 1 166 ? -48.706 -6.431 44.614 1.00 81.19 166 LYS A C 1
ATOM 1320 O O . LYS A 1 166 ? -48.311 -6.180 43.483 1.00 81.19 166 LYS A O 1
ATOM 1325 N N . GLN A 1 167 ? -48.148 -5.923 45.714 1.00 83.12 167 GLN A N 1
ATOM 1326 C CA . GLN A 1 167 ? -46.974 -5.050 45.668 1.00 83.12 167 GLN A CA 1
ATOM 1327 C C . GLN A 1 167 ? -45.751 -5.792 45.118 1.00 83.12 167 GLN A C 1
ATOM 1329 O O . GLN A 1 167 ? -45.139 -5.323 44.167 1.00 83.12 167 GLN A O 1
ATOM 1334 N N . LYS A 1 168 ? -45.454 -6.979 45.659 1.00 80.69 168 LYS A N 1
ATOM 1335 C CA . LYS A 1 168 ? -44.280 -7.754 45.251 1.00 80.69 168 LYS A CA 1
ATOM 1336 C C . LYS A 1 168 ? -44.386 -8.259 43.809 1.00 80.69 168 LYS A C 1
ATOM 1338 O O . LYS A 1 168 ? -43.440 -8.127 43.053 1.00 80.69 168 LYS A O 1
ATOM 1343 N N . LEU A 1 169 ? -45.557 -8.744 43.388 1.00 78.44 169 LEU A N 1
ATOM 1344 C CA . LEU A 1 169 ? -45.793 -9.136 41.990 1.00 78.44 169 LEU A CA 1
ATOM 1345 C C . LEU A 1 169 ? -45.635 -7.955 41.015 1.00 78.44 169 LEU A C 1
ATOM 1347 O O . LEU A 1 169 ? -45.205 -8.153 39.884 1.00 78.44 169 LEU A O 1
ATOM 1351 N N . ARG A 1 170 ? -45.969 -6.727 41.441 1.00 78.75 170 ARG A N 1
ATOM 1352 C CA . ARG A 1 170 ? -45.772 -5.517 40.631 1.00 78.75 170 ARG A CA 1
ATOM 1353 C C . ARG A 1 170 ? -44.295 -5.138 40.502 1.00 78.75 170 ARG A C 1
ATOM 1355 O O . ARG A 1 170 ? -43.896 -4.751 39.413 1.00 78.75 170 ARG A O 1
ATOM 1362 N N . GLU A 1 171 ? -43.526 -5.217 41.586 1.00 78.88 171 GLU A N 1
ATOM 1363 C CA . GLU A 1 171 ? -42.077 -4.952 41.587 1.00 78.88 171 GLU A CA 1
ATOM 1364 C C . GLU A 1 171 ? -41.350 -5.916 40.642 1.00 78.88 171 GLU A C 1
ATOM 1366 O O . GLU A 1 171 ? -40.695 -5.475 39.706 1.00 78.88 171 GLU A O 1
ATOM 1371 N N . GLU A 1 172 ? -41.607 -7.216 40.780 1.00 73.06 172 GLU A N 1
ATOM 1372 C CA . GLU A 1 172 ? -41.008 -8.264 39.939 1.00 73.06 172 GLU A CA 1
ATOM 1373 C C . GLU A 1 172 ? -41.339 -8.083 38.446 1.00 73.06 172 GLU A C 1
ATOM 1375 O O . GLU A 1 172 ? -40.506 -8.310 37.571 1.00 73.06 172 GLU A O 1
ATOM 1380 N N . MET A 1 173 ? -42.559 -7.633 38.131 1.00 70.44 173 MET A N 1
ATOM 1381 C CA . MET A 1 173 ? -42.952 -7.335 36.752 1.00 70.44 173 MET A CA 1
ATOM 1382 C C . MET A 1 173 ? -42.217 -6.113 36.180 1.00 70.44 173 MET A C 1
ATOM 1384 O O . MET A 1 173 ? -41.991 -6.059 34.976 1.00 70.44 173 MET A O 1
ATOM 1388 N N . MET A 1 174 ? -41.835 -5.140 37.012 1.00 68.25 174 MET A N 1
ATOM 1389 C CA . MET A 1 174 ? -41.040 -3.983 36.579 1.00 68.25 174 MET A CA 1
ATOM 1390 C C . MET A 1 174 ? -39.561 -4.327 36.395 1.00 68.25 174 MET A C 1
ATOM 1392 O O . MET A 1 174 ? -38.949 -3.811 35.460 1.00 68.25 174 MET A O 1
ATOM 1396 N N . ASP A 1 175 ? -39.015 -5.225 37.213 1.00 69.06 175 ASP A N 1
ATOM 1397 C CA . ASP A 1 175 ? -37.648 -5.728 37.045 1.00 69.06 175 ASP A CA 1
ATOM 1398 C C . ASP A 1 175 ? -37.517 -6.493 35.719 1.00 69.06 175 ASP A C 1
ATOM 1400 O O . ASP A 1 175 ? -36.669 -6.155 34.900 1.00 69.06 175 ASP A O 1
ATOM 1404 N N . MET A 1 176 ? -38.453 -7.402 35.414 1.00 64.19 176 MET A N 1
ATOM 1405 C CA . MET A 1 176 ? -38.469 -8.113 34.125 1.00 64.19 176 MET A CA 1
ATOM 1406 C C . MET A 1 176 ? -38.624 -7.177 32.915 1.00 64.19 176 MET A C 1
ATOM 1408 O O . MET A 1 176 ? -37.990 -7.390 31.886 1.00 64.19 176 MET A O 1
ATOM 1412 N N . VAL A 1 177 ? -39.451 -6.128 33.013 1.00 59.31 177 VAL A N 1
ATOM 1413 C CA . VAL A 1 177 ? -39.558 -5.108 31.950 1.00 59.31 177 VAL A CA 1
ATOM 1414 C C . VAL A 1 177 ? -38.238 -4.358 31.780 1.00 59.31 177 VAL A C 1
ATOM 1416 O O . VAL A 1 177 ? -37.860 -4.032 30.657 1.00 59.31 177 VAL A O 1
ATOM 1419 N N . THR A 1 178 ? -37.532 -4.089 32.876 1.00 56.59 178 THR A N 1
ATOM 1420 C CA . THR A 1 178 ? -36.232 -3.417 32.838 1.00 56.59 178 THR A CA 1
ATOM 1421 C C . THR A 1 178 ? -35.193 -4.292 32.149 1.00 56.59 178 THR A C 1
ATOM 1423 O O . THR A 1 178 ? -34.532 -3.787 31.247 1.00 56.59 178 THR A O 1
ATOM 1426 N N . ASP A 1 179 ? -35.123 -5.580 32.492 1.00 58.56 179 ASP A N 1
ATOM 1427 C CA . ASP A 1 179 ? -34.206 -6.556 31.890 1.00 58.56 179 ASP A CA 1
ATOM 1428 C C . ASP A 1 179 ? -34.441 -6.714 30.377 1.00 58.56 179 ASP A C 1
ATOM 1430 O O . ASP A 1 179 ? -33.511 -6.612 29.581 1.00 58.56 179 ASP A O 1
ATOM 1434 N N . VAL A 1 180 ? -35.700 -6.841 29.943 1.00 57.75 180 VAL A N 1
ATOM 1435 C CA . VAL A 1 180 ? -36.043 -6.949 28.510 1.00 57.75 180 VAL A CA 1
ATOM 1436 C C . VAL A 1 180 ? -35.688 -5.672 27.733 1.00 57.75 180 VAL A C 1
ATOM 1438 O O . VAL A 1 180 ? -35.238 -5.731 26.588 1.00 57.75 180 VAL A O 1
ATOM 1441 N N . LEU A 1 181 ? -35.879 -4.492 28.332 1.00 53.22 181 LEU A N 1
ATOM 1442 C CA . LEU A 1 181 ? -35.556 -3.212 27.691 1.00 53.22 181 LEU A CA 1
ATOM 1443 C C . LEU A 1 181 ? -34.052 -2.884 27.715 1.00 53.22 181 LEU A C 1
ATOM 1445 O O . LEU A 1 181 ? -33.609 -2.021 26.951 1.00 53.22 181 LEU A O 1
ATOM 1449 N N . THR A 1 182 ? -33.258 -3.526 28.577 1.00 53.66 182 THR A N 1
ATOM 1450 C CA . THR A 1 182 ? -31.796 -3.371 28.627 1.00 53.66 182 THR A CA 1
ATOM 1451 C C . THR A 1 182 ? -31.060 -4.404 27.779 1.00 53.66 182 THR A C 1
ATOM 1453 O O . THR A 1 182 ? -30.053 -4.031 27.181 1.00 53.66 182 THR A O 1
ATOM 1456 N N . GLU A 1 183 ? -31.574 -5.629 27.635 1.00 50.81 183 GLU A N 1
ATOM 1457 C CA . GLU A 1 183 ? -31.023 -6.665 26.740 1.00 50.81 183 GLU A CA 1
ATOM 1458 C C . GLU A 1 183 ? -30.991 -6.229 25.263 1.00 50.81 183 GLU A C 1
ATOM 1460 O O . GLU A 1 183 ? -30.102 -6.626 24.515 1.00 50.81 183 GLU A O 1
ATOM 1465 N N . GLY A 1 184 ? -31.922 -5.365 24.841 1.00 46.66 184 GLY A N 1
ATOM 1466 C CA . GLY A 1 184 ? -31.986 -4.828 23.476 1.00 46.66 184 GLY A CA 1
ATOM 1467 C C . GLY A 1 184 ? -31.142 -3.574 23.213 1.00 46.66 184 GLY A C 1
ATOM 1468 O O . GLY A 1 184 ? -31.217 -3.019 22.113 1.00 46.66 184 GLY A O 1
ATOM 1469 N N . LYS A 1 185 ? -30.378 -3.065 24.191 1.00 47.97 185 LYS A N 1
ATOM 1470 C CA . LYS A 1 185 ? -29.543 -1.874 23.968 1.00 47.97 185 LYS A CA 1
ATOM 1471 C C . LYS A 1 185 ? -28.324 -2.238 23.115 1.00 47.97 185 LYS A C 1
ATOM 1473 O O . LYS A 1 185 ? -27.623 -3.185 23.463 1.00 47.97 185 LYS A O 1
ATOM 1478 N N . PRO A 1 186 ? -28.033 -1.482 22.038 1.00 50.81 186 PRO A N 1
ATOM 1479 C CA . PRO A 1 186 ? -26.826 -1.699 21.257 1.00 50.81 186 PRO A CA 1
ATOM 1480 C C . PRO A 1 186 ? -25.595 -1.593 22.157 1.00 50.81 186 PRO A C 1
ATOM 1482 O O . PRO A 1 186 ? -25.407 -0.595 22.854 1.00 50.81 186 PRO A O 1
ATOM 1485 N N . ASP A 1 187 ? -24.783 -2.642 22.158 1.00 58.88 187 ASP A N 1
ATOM 1486 C CA . ASP A 1 187 ? -23.547 -2.715 22.923 1.00 58.88 187 ASP A CA 1
ATOM 1487 C C . ASP A 1 187 ? -22.419 -1.896 22.247 1.00 58.88 187 ASP A C 1
ATOM 1489 O O . ASP A 1 187 ? -22.554 -1.439 21.103 1.00 58.88 187 ASP A O 1
ATOM 1493 N N . PRO A 1 188 ? -21.271 -1.691 22.918 1.00 56.31 188 PRO A N 1
ATOM 1494 C CA . PRO A 1 188 ? -20.103 -1.069 22.291 1.00 56.31 188 PRO A CA 1
ATOM 1495 C C . PRO A 1 188 ? -19.656 -1.778 20.998 1.00 56.31 188 PRO A C 1
ATOM 1497 O O . PRO A 1 188 ? -19.214 -1.116 20.056 1.00 56.31 188 PRO A O 1
ATOM 1500 N N . GLN A 1 189 ? -19.870 -3.098 20.882 1.00 61.75 189 GLN A N 1
ATOM 1501 C CA . GLN A 1 189 ? -19.558 -3.854 19.661 1.00 61.75 189 GLN A CA 1
ATOM 1502 C C . GLN A 1 189 ? -20.433 -3.443 18.471 1.00 61.75 189 GLN A C 1
ATOM 1504 O O . GLN A 1 189 ? -19.959 -3.418 17.337 1.00 61.75 189 GLN A O 1
ATOM 1509 N N . PHE A 1 190 ? -21.698 -3.086 18.689 1.00 64.31 190 PHE A N 1
ATOM 1510 C CA . PHE A 1 190 ? -22.567 -2.546 17.653 1.00 64.31 190 PHE A CA 1
ATOM 1511 C C . PHE A 1 190 ? -22.018 -1.238 17.095 1.00 64.31 190 PHE A C 1
ATOM 1513 O O . PHE A 1 190 ? -21.944 -1.084 15.879 1.00 64.31 190 PHE A O 1
ATOM 1520 N N . THR A 1 191 ? -21.574 -0.323 17.953 1.00 60.59 191 THR A N 1
ATOM 1521 C CA . THR A 1 191 ? -21.055 0.963 17.473 1.00 60.59 191 THR A CA 1
ATOM 1522 C C . THR A 1 191 ? -19.696 0.813 16.803 1.00 60.59 191 THR A C 1
ATOM 1524 O O . THR A 1 191 ? -19.455 1.437 15.772 1.00 60.59 191 THR A O 1
ATOM 1527 N N . ARG A 1 192 ? -18.842 -0.083 17.307 1.00 67.06 192 ARG A N 1
ATOM 1528 C CA . ARG A 1 192 ? -17.621 -0.483 16.609 1.00 67.06 192 ARG A CA 1
ATOM 1529 C C . ARG A 1 192 ? -17.925 -0.980 15.195 1.00 67.06 192 ARG A C 1
ATOM 1531 O O . ARG A 1 192 ? -17.319 -0.482 14.256 1.00 67.06 192 ARG A O 1
ATOM 1538 N N . ARG A 1 193 ? -18.920 -1.861 15.024 1.00 74.25 193 ARG A N 1
ATOM 1539 C CA . ARG A 1 193 ? -19.369 -2.319 13.695 1.00 74.25 193 ARG A CA 1
ATOM 1540 C C . ARG A 1 193 ? -19.869 -1.174 12.814 1.00 74.25 193 ARG A C 1
ATOM 1542 O O . ARG A 1 193 ? -19.608 -1.189 11.619 1.00 74.25 193 ARG A O 1
ATOM 1549 N N . VAL A 1 194 ? -20.560 -0.179 13.375 1.00 70.44 194 VAL A N 1
ATOM 1550 C CA . VAL A 1 194 ? -21.003 1.012 12.623 1.00 70.44 194 VAL A CA 1
ATOM 1551 C C . VAL A 1 194 ? -19.809 1.835 12.134 1.00 70.44 194 VAL A C 1
ATOM 1553 O O . VAL A 1 194 ? -19.792 2.247 10.977 1.00 70.44 194 VAL A O 1
ATOM 1556 N N . VAL A 1 195 ? -18.803 2.055 12.983 1.00 71.94 195 VAL A N 1
ATOM 1557 C CA . VAL A 1 195 ? -17.587 2.792 12.606 1.00 71.94 195 VAL A CA 1
ATOM 1558 C C . VAL A 1 195 ? -16.758 1.998 11.597 1.00 71.94 195 VAL A C 1
ATOM 1560 O O . VAL A 1 195 ? -16.330 2.561 10.594 1.00 71.94 195 VAL A O 1
ATOM 1563 N N . GLU A 1 196 ? -16.581 0.692 11.807 1.00 76.81 196 GLU A N 1
ATOM 1564 C CA . GLU A 1 196 ? -15.910 -0.212 10.865 1.00 76.81 196 GLU A CA 1
ATOM 1565 C C . GLU A 1 196 ? -16.617 -0.224 9.501 1.00 76.81 196 GLU A C 1
ATOM 1567 O O . GLU A 1 196 ? -15.959 -0.143 8.467 1.00 76.81 196 GLU A O 1
ATOM 1572 N N . GLU A 1 197 ? -17.950 -0.240 9.482 1.00 77.25 197 GLU A N 1
ATOM 1573 C CA . GLU A 1 197 ? -18.752 -0.164 8.259 1.00 77.25 197 GLU A CA 1
ATOM 1574 C C . GLU A 1 197 ? -18.623 1.198 7.559 1.00 77.25 197 GLU A C 1
ATOM 1576 O O . GLU A 1 197 ? -18.485 1.251 6.337 1.00 77.25 197 GLU A O 1
ATOM 1581 N N . ALA A 1 198 ? -18.623 2.307 8.304 1.00 74.50 198 ALA A N 1
ATOM 1582 C CA . ALA A 1 198 ? -18.411 3.638 7.736 1.00 74.50 198 ALA A CA 1
ATOM 1583 C C . ALA A 1 198 ? -16.995 3.784 7.146 1.00 74.50 198 ALA A C 1
ATOM 1585 O O . ALA A 1 198 ? -16.835 4.290 6.035 1.00 74.50 198 ALA A O 1
ATOM 1586 N N . LEU A 1 199 ? -15.976 3.266 7.840 1.00 76.31 199 LEU A N 1
ATOM 1587 C CA . LEU A 1 199 ? -14.598 3.199 7.347 1.00 76.31 199 LEU A CA 1
ATOM 1588 C C . LEU A 1 199 ? -14.479 2.314 6.100 1.00 76.31 199 LEU A C 1
ATOM 1590 O O . LEU A 1 199 ? -13.784 2.686 5.155 1.00 76.31 199 LEU A O 1
ATOM 1594 N N . ARG A 1 200 ? -15.181 1.173 6.065 1.00 79.69 200 ARG A N 1
ATOM 1595 C CA . ARG A 1 200 ? -15.242 0.291 4.892 1.00 79.69 200 ARG A CA 1
ATOM 1596 C C . ARG A 1 200 ? -15.818 1.029 3.687 1.00 79.69 200 ARG A C 1
ATOM 1598 O O . ARG A 1 200 ? -15.202 1.008 2.629 1.00 79.69 200 ARG A O 1
ATOM 1605 N N . ARG A 1 201 ? -16.943 1.732 3.852 1.00 77.50 201 ARG A N 1
ATOM 1606 C CA . ARG A 1 201 ? -17.550 2.543 2.781 1.00 77.50 201 ARG A CA 1
ATOM 1607 C C . ARG A 1 201 ? -16.637 3.670 2.319 1.00 77.50 201 ARG A C 1
ATOM 1609 O O . ARG A 1 201 ? -16.521 3.894 1.122 1.00 77.50 201 ARG A O 1
ATOM 1616 N N . ALA A 1 202 ? -15.953 4.348 3.241 1.00 74.00 202 ALA A N 1
ATOM 1617 C CA . ALA A 1 202 ? -14.984 5.380 2.886 1.00 74.00 202 ALA A CA 1
ATOM 1618 C C . ALA A 1 202 ? -13.845 4.814 2.021 1.00 74.00 202 ALA A C 1
ATOM 1620 O O . ALA A 1 202 ? -13.446 5.428 1.031 1.00 74.00 202 ALA A O 1
ATOM 1621 N N . GLU A 1 203 ? -13.349 3.625 2.365 1.00 73.25 203 GLU A N 1
ATOM 1622 C CA . GLU A 1 203 ? -12.311 2.929 1.608 1.00 73.25 203 GLU A CA 1
ATOM 1623 C C . GLU A 1 203 ? -12.816 2.418 0.251 1.00 73.25 203 GLU A C 1
ATOM 1625 O O . GLU A 1 203 ? -12.094 2.496 -0.740 1.00 73.25 203 GLU A O 1
ATOM 1630 N N . GLU A 1 204 ? -14.059 1.947 0.172 1.00 76.50 204 GLU A N 1
ATOM 1631 C CA . GLU A 1 204 ? -14.698 1.568 -1.092 1.00 76.50 204 GLU A CA 1
ATOM 1632 C C . GLU A 1 204 ? -14.869 2.763 -2.017 1.00 76.50 204 GLU A C 1
ATOM 1634 O O . GLU A 1 204 ? -14.461 2.687 -3.173 1.00 76.50 204 GLU A O 1
ATOM 1639 N N . SER A 1 205 ? -15.363 3.889 -1.504 1.00 73.38 205 SER A N 1
ATOM 1640 C CA . SER A 1 205 ? -15.435 5.135 -2.265 1.00 73.38 205 SER A CA 1
ATOM 1641 C C . SER A 1 205 ? -14.047 5.593 -2.702 1.00 73.38 205 SER A C 1
ATOM 1643 O O . SER A 1 205 ? -13.882 6.021 -3.837 1.00 73.38 205 SER A O 1
ATOM 1645 N N . ARG A 1 206 ? -13.012 5.436 -1.864 1.00 67.62 206 ARG A N 1
ATOM 1646 C CA . ARG A 1 206 ? -11.624 5.750 -2.240 1.00 67.62 206 ARG A CA 1
ATOM 1647 C C . ARG A 1 206 ? -11.118 4.860 -3.378 1.00 67.62 206 ARG A C 1
ATOM 1649 O O . ARG A 1 206 ? -10.483 5.369 -4.296 1.00 67.62 206 ARG A O 1
ATOM 1656 N N . LYS A 1 207 ? -11.391 3.553 -3.328 1.00 66.50 207 LYS A N 1
ATOM 1657 C CA . LYS A 1 207 ? -11.027 2.590 -4.385 1.00 66.50 207 LYS A CA 1
ATOM 1658 C C . LYS A 1 207 ? -11.817 2.811 -5.671 1.00 66.50 207 LYS A C 1
ATOM 1660 O O . LYS A 1 207 ? -11.265 2.649 -6.748 1.00 66.50 207 LYS A O 1
ATOM 1665 N N . ALA A 1 208 ? -13.074 3.226 -5.552 1.00 64.50 208 ALA A N 1
ATOM 1666 C CA . ALA A 1 208 ? -13.907 3.682 -6.660 1.00 64.50 208 ALA A CA 1
ATOM 1667 C C . ALA A 1 208 ? -13.571 5.118 -7.097 1.00 64.50 208 ALA A C 1
ATOM 1669 O O . ALA A 1 208 ? -14.309 5.704 -7.883 1.00 64.50 208 ALA A O 1
ATOM 1670 N N . HIS A 1 209 ? -12.487 5.691 -6.560 1.00 62.34 209 HIS A N 1
ATOM 1671 C CA . HIS A 1 209 ? -11.994 7.029 -6.853 1.00 62.34 209 HIS A CA 1
ATOM 1672 C C . HIS A 1 209 ? -12.984 8.180 -6.568 1.00 62.34 209 HIS A C 1
ATOM 1674 O O . HIS A 1 209 ? -12.754 9.315 -6.962 1.00 62.34 209 HIS A O 1
ATOM 1680 N N . ALA A 1 210 ? -14.037 7.953 -5.790 1.00 67.31 210 ALA A N 1
ATOM 1681 C CA . ALA A 1 210 ? -14.980 8.968 -5.331 1.00 67.31 210 ALA A CA 1
ATOM 1682 C C . ALA A 1 210 ? -14.471 9.661 -4.049 1.00 67.31 210 ALA A C 1
ATOM 1684 O O . ALA A 1 210 ? -14.945 9.404 -2.939 1.00 67.31 210 ALA A O 1
ATOM 1685 N N . ALA A 1 211 ? -13.477 10.550 -4.173 1.00 65.38 211 ALA A N 1
ATOM 1686 C CA . ALA A 1 211 ? -12.839 11.194 -3.014 1.00 65.38 211 ALA A CA 1
ATOM 1687 C C . ALA A 1 211 ? -13.797 12.068 -2.182 1.00 65.38 211 ALA A C 1
ATOM 1689 O O . ALA A 1 211 ? -13.677 12.114 -0.956 1.00 65.38 211 ALA A O 1
ATOM 1690 N N . GLY A 1 212 ? -14.767 12.731 -2.822 1.00 69.81 212 GLY A N 1
ATOM 1691 C CA . GLY A 1 212 ? -15.804 13.500 -2.125 1.00 69.81 212 GLY A CA 1
ATOM 1692 C C . GLY A 1 212 ? -16.668 12.622 -1.215 1.00 69.81 212 GLY A C 1
ATOM 1693 O O . GLY A 1 212 ? -16.870 12.954 -0.045 1.00 69.81 212 GLY A O 1
ATOM 1694 N N . ASP A 1 213 ? -17.100 11.464 -1.718 1.00 74.56 213 ASP A N 1
ATOM 1695 C CA . ASP A 1 213 ? -17.854 10.482 -0.935 1.00 74.56 213 ASP A CA 1
ATOM 1696 C C . ASP A 1 213 ? -17.007 9.841 0.161 1.00 74.56 213 ASP A C 1
ATOM 1698 O O . ASP A 1 213 ? -17.489 9.665 1.278 1.00 74.56 213 ASP A O 1
ATOM 1702 N N . ALA A 1 214 ? -15.733 9.548 -0.115 1.00 77.69 214 ALA A N 1
ATOM 1703 C CA . ALA A 1 214 ? -14.816 9.041 0.899 1.00 77.69 214 ALA A CA 1
ATOM 1704 C C . ALA A 1 214 ? -14.690 10.023 2.078 1.00 77.69 214 ALA A C 1
ATOM 1706 O O . ALA A 1 214 ? -14.819 9.620 3.233 1.00 77.69 214 ALA A O 1
ATOM 1707 N N . LEU A 1 215 ? -14.508 11.322 1.802 1.00 81.38 215 LEU A N 1
ATOM 1708 C CA . LEU A 1 215 ? -14.452 12.356 2.842 1.00 81.38 215 LEU A CA 1
ATOM 1709 C C . LEU A 1 215 ? -15.766 12.478 3.619 1.00 81.38 215 LEU A C 1
ATOM 1711 O O . LEU A 1 215 ? -15.724 12.568 4.845 1.00 81.38 215 LEU A O 1
ATOM 1715 N N . ARG A 1 216 ? -16.916 12.415 2.937 1.00 81.81 216 ARG A N 1
ATOM 1716 C CA . ARG A 1 216 ? -18.233 12.411 3.590 1.00 81.81 216 ARG A CA 1
ATOM 1717 C C . ARG A 1 216 ? -18.396 11.210 4.524 1.00 81.81 216 ARG A C 1
ATOM 1719 O O . ARG A 1 216 ? -18.850 11.381 5.649 1.00 81.81 216 ARG A O 1
ATOM 1726 N N . HIS A 1 217 ? -17.978 10.017 4.106 1.00 84.44 217 HIS A N 1
ATOM 1727 C CA . HIS A 1 217 ? -18.024 8.828 4.958 1.00 84.44 217 HIS A CA 1
ATOM 1728 C C . HIS A 1 217 ? -17.083 8.923 6.165 1.00 84.44 217 HIS A C 1
ATOM 1730 O O . HIS A 1 217 ? -17.440 8.461 7.248 1.00 84.44 217 HIS A O 1
ATOM 1736 N N . TYR A 1 218 ? -15.917 9.565 6.029 1.00 88.12 218 TYR A N 1
ATOM 1737 C CA . TYR A 1 218 ? -15.068 9.863 7.185 1.00 88.12 218 TYR A CA 1
ATOM 1738 C C . TYR A 1 218 ? -15.711 10.877 8.143 1.00 88.12 218 TYR A C 1
ATOM 1740 O O . TYR A 1 218 ? -15.580 10.717 9.355 1.00 88.12 218 TYR A O 1
ATOM 1748 N N . ASP A 1 219 ? -16.415 11.892 7.634 1.00 87.38 219 ASP A N 1
ATOM 1749 C CA . ASP A 1 219 ? -17.171 12.840 8.466 1.00 87.38 219 ASP A CA 1
ATOM 1750 C C . ASP A 1 219 ? -18.312 12.137 9.222 1.00 87.38 219 ASP A C 1
ATOM 1752 O O . ASP A 1 219 ? -18.425 12.281 10.439 1.00 87.38 219 ASP A O 1
ATOM 1756 N N . GLU A 1 220 ? -19.084 11.287 8.539 1.00 85.94 220 GLU A N 1
ATOM 1757 C CA . GLU A 1 220 ? -20.124 10.443 9.148 1.00 85.94 220 GLU A CA 1
ATOM 1758 C C . GLU A 1 220 ? -19.547 9.509 10.226 1.00 85.94 220 GLU A C 1
ATOM 1760 O O . GLU A 1 220 ? -20.133 9.354 11.302 1.00 85.94 220 GLU A O 1
ATOM 1765 N N . ALA A 1 221 ? -18.377 8.911 9.971 1.00 87.38 221 ALA A N 1
ATOM 1766 C CA . ALA A 1 221 ? -17.678 8.075 10.941 1.00 87.38 221 ALA A CA 1
ATOM 1767 C C . ALA A 1 221 ? -17.247 8.879 12.179 1.00 87.38 221 ALA A C 1
ATOM 1769 O O . ALA A 1 221 ? -17.440 8.410 13.300 1.00 87.38 221 ALA A O 1
ATOM 1770 N N . LEU A 1 222 ? -16.714 10.097 12.007 1.00 90.00 222 LEU A N 1
ATOM 1771 C CA . LEU A 1 222 ? -16.365 10.975 13.131 1.00 90.00 222 LEU A CA 1
ATOM 1772 C C . LEU A 1 222 ? -17.599 11.341 13.959 1.00 90.00 222 LEU A C 1
ATOM 1774 O O . LEU A 1 222 ? -17.558 11.230 15.182 1.00 90.00 222 LEU A O 1
ATOM 1778 N N . GLU A 1 223 ? -18.709 11.717 13.320 1.00 87.88 223 GLU A N 1
ATOM 1779 C CA . GLU A 1 223 ? -19.960 12.023 14.024 1.00 87.88 223 GLU A CA 1
ATOM 1780 C C . GLU A 1 223 ? -20.510 10.822 14.801 1.00 87.88 223 GLU A C 1
ATOM 1782 O O . GLU A 1 223 ? -21.068 10.987 15.888 1.00 87.88 223 GLU A O 1
ATOM 1787 N N . ALA A 1 224 ? -20.375 9.608 14.260 1.00 83.19 224 ALA A N 1
ATOM 1788 C CA . ALA A 1 224 ? -20.760 8.386 14.955 1.00 83.19 224 ALA A CA 1
ATOM 1789 C C . ALA A 1 224 ? -19.860 8.119 16.172 1.00 83.19 224 ALA A C 1
ATOM 1791 O O . ALA A 1 224 ? -20.368 7.798 17.247 1.00 83.19 224 ALA A O 1
ATOM 1792 N N . VAL A 1 225 ? -18.544 8.306 16.030 1.00 86.19 225 VAL A N 1
ATOM 1793 C CA . VAL A 1 225 ? -17.579 8.150 17.128 1.00 86.19 225 VAL A CA 1
ATOM 1794 C C . VAL A 1 225 ? -17.817 9.174 18.244 1.00 86.19 225 VAL A C 1
ATOM 1796 O O . VAL A 1 225 ? -17.741 8.825 19.417 1.00 86.19 225 VAL A O 1
ATOM 1799 N N . GLU A 1 226 ? -18.167 10.424 17.933 1.00 87.25 226 GLU A N 1
ATOM 1800 C CA . GLU A 1 226 ? -18.453 11.449 18.957 1.00 87.25 226 GLU A CA 1
ATOM 1801 C C . GLU A 1 226 ? -19.686 11.126 19.822 1.00 87.25 226 GLU A C 1
ATOM 1803 O O . GLU A 1 226 ? -19.815 11.638 20.931 1.00 87.25 226 GLU A O 1
ATOM 1808 N N . LYS A 1 227 ? -20.591 10.256 19.352 1.00 81.81 227 LYS A N 1
ATOM 1809 C CA . LYS A 1 227 ? -21.775 9.819 20.116 1.00 81.81 227 LYS A CA 1
ATOM 1810 C C . LYS A 1 227 ? -21.463 8.721 21.138 1.00 81.81 227 LYS A C 1
ATOM 1812 O O . LYS A 1 227 ? -22.324 8.403 21.959 1.00 81.81 227 LYS A O 1
ATOM 1817 N N . LEU A 1 228 ? -20.271 8.128 21.083 1.00 77.25 228 LEU A N 1
ATOM 1818 C CA . LEU A 1 228 ? -19.825 7.122 22.044 1.00 77.25 228 LEU A CA 1
ATOM 1819 C C . LEU A 1 228 ? -19.436 7.749 23.391 1.00 77.25 228 LEU A C 1
ATOM 1821 O O . LEU A 1 228 ? -19.022 8.911 23.436 1.00 77.25 228 LEU A O 1
ATOM 1825 N N . PRO A 1 229 ? -19.501 6.977 24.493 1.00 77.69 229 PRO A N 1
ATOM 1826 C CA . PRO A 1 229 ? -18.878 7.368 25.751 1.00 77.69 229 PRO A CA 1
ATOM 1827 C C . PRO A 1 229 ? -17.397 7.724 25.539 1.00 77.69 229 PRO A C 1
ATOM 1829 O O . PRO A 1 229 ? -16.714 7.025 24.791 1.00 77.69 229 PRO A O 1
ATOM 1832 N N . PRO A 1 230 ? -16.876 8.786 26.182 1.00 85.00 230 PRO A N 1
ATOM 1833 C CA . PRO A 1 230 ? -15.502 9.232 25.985 1.00 85.00 230 PRO A CA 1
ATOM 1834 C C . PRO A 1 230 ? -14.496 8.355 26.740 1.00 85.00 230 PRO A C 1
ATOM 1836 O O . PRO A 1 230 ? -13.878 8.779 27.717 1.00 85.00 230 PRO A O 1
ATOM 1839 N N . ASP A 1 231 ? -14.356 7.111 26.294 1.00 85.06 231 ASP A N 1
ATOM 1840 C CA . ASP A 1 231 ? -13.428 6.117 26.818 1.00 85.06 231 ASP A CA 1
ATOM 1841 C C . ASP A 1 231 ? -12.253 5.853 25.856 1.00 85.06 231 ASP A C 1
ATOM 1843 O O . ASP A 1 231 ? -12.098 6.484 24.806 1.00 85.06 231 ASP A O 1
ATOM 1847 N N . ALA A 1 232 ? -11.372 4.925 26.233 1.00 84.12 232 ALA A N 1
ATOM 1848 C CA . ALA A 1 232 ? -10.198 4.591 25.434 1.00 84.12 232 ALA A CA 1
ATOM 1849 C C . ALA A 1 232 ? -10.550 3.991 24.059 1.00 84.12 232 ALA A C 1
ATOM 1851 O O . ALA A 1 232 ? -9.780 4.166 23.115 1.00 84.12 232 ALA A O 1
ATOM 1852 N N . GLU A 1 233 ? -11.680 3.290 23.926 1.00 82.19 233 GLU A N 1
ATOM 1853 C CA . GLU A 1 233 ? -12.106 2.695 22.656 1.00 82.19 233 GLU A CA 1
ATOM 1854 C C . GLU A 1 233 ? -12.585 3.782 21.693 1.00 82.19 233 GLU A C 1
ATOM 1856 O O . GLU A 1 233 ? -12.116 3.832 20.552 1.00 82.19 233 GLU A O 1
ATOM 1861 N N . GLN A 1 234 ? -13.413 4.717 22.171 1.00 87.62 234 GLN A N 1
ATOM 1862 C CA . GLN A 1 234 ? -13.800 5.889 21.387 1.00 87.62 234 GLN A CA 1
ATOM 1863 C C . GLN A 1 234 ? -12.567 6.639 20.874 1.00 87.62 234 GLN A C 1
ATOM 1865 O O . GLN A 1 234 ? -12.473 6.949 19.684 1.00 87.62 234 GLN A O 1
ATOM 1870 N N . GLN A 1 235 ? -11.611 6.934 21.756 1.00 90.94 235 GLN A N 1
ATOM 1871 C CA . GLN A 1 235 ? -10.415 7.686 21.383 1.00 90.94 235 GLN A CA 1
ATOM 1872 C C . GLN A 1 235 ? -9.589 6.939 20.321 1.00 90.94 235 GLN A C 1
ATOM 1874 O O . GLN A 1 235 ? -9.147 7.552 19.348 1.00 90.94 235 GLN A O 1
ATOM 1879 N N . ARG A 1 236 ? -9.450 5.608 20.426 1.00 89.00 236 ARG A N 1
ATOM 1880 C CA . ARG A 1 236 ? -8.781 4.786 19.397 1.00 89.00 236 ARG A CA 1
ATOM 1881 C C . ARG A 1 236 ? -9.477 4.877 18.040 1.00 89.00 236 ARG A C 1
ATOM 1883 O O . ARG A 1 236 ? -8.800 5.082 17.034 1.00 89.00 236 ARG A O 1
ATOM 1890 N N . LEU A 1 237 ? -10.806 4.766 18.010 1.00 88.00 237 LEU A N 1
ATOM 1891 C CA . LEU A 1 237 ? -11.588 4.895 16.777 1.00 88.00 237 LEU A CA 1
ATOM 1892 C C . LEU A 1 237 ? -11.445 6.298 16.177 1.00 88.00 237 LEU A C 1
ATOM 1894 O O . LEU A 1 237 ? -11.162 6.438 14.989 1.00 88.00 237 LEU A O 1
ATOM 1898 N N . LYS A 1 238 ? -11.550 7.342 17.006 1.00 92.81 238 LYS A N 1
ATOM 1899 C CA . LYS A 1 238 ? -11.386 8.738 16.582 1.00 92.81 238 LYS A CA 1
ATOM 1900 C C . LYS A 1 238 ? -10.016 8.978 15.952 1.00 92.81 238 LYS A C 1
ATOM 1902 O O . LYS A 1 238 ? -9.930 9.587 14.889 1.00 92.81 238 LYS A O 1
ATOM 1907 N N . MET A 1 239 ? -8.954 8.478 16.582 1.00 94.31 239 MET A N 1
ATOM 1908 C CA . MET A 1 239 ? -7.589 8.553 16.060 1.00 94.31 239 MET A CA 1
ATOM 1909 C C . MET A 1 239 ? -7.462 7.894 14.680 1.00 94.31 239 MET A C 1
ATOM 1911 O O . MET A 1 239 ? -6.848 8.486 13.790 1.00 94.31 239 MET A O 1
ATOM 1915 N N . ASP A 1 240 ? -8.012 6.689 14.493 1.00 90.06 240 ASP A N 1
ATOM 1916 C CA . ASP A 1 240 ? -7.931 5.976 13.211 1.00 90.06 240 ASP A CA 1
ATOM 1917 C C . ASP A 1 240 ? -8.682 6.724 12.103 1.00 90.06 240 ASP A C 1
ATOM 1919 O O . ASP A 1 240 ? -8.122 6.977 11.034 1.00 90.06 240 ASP A O 1
ATOM 1923 N N . VAL A 1 241 ? -9.908 7.176 12.387 1.00 91.44 241 VAL A N 1
ATOM 1924 C CA . VAL A 1 241 ? -10.718 7.944 11.431 1.00 91.44 241 VAL A CA 1
ATOM 1925 C C . VAL A 1 241 ? -10.021 9.255 11.052 1.00 91.44 241 VAL A C 1
ATOM 1927 O O . VAL A 1 241 ? -9.916 9.564 9.866 1.00 91.44 241 VAL A O 1
ATOM 1930 N N . LEU A 1 242 ? -9.486 10.009 12.023 1.00 94.00 242 LEU A N 1
ATOM 1931 C CA . LEU A 1 242 ? -8.745 11.250 11.762 1.00 94.00 242 LEU A CA 1
ATOM 1932 C C . LEU A 1 242 ? -7.521 11.006 10.875 1.00 94.00 242 LEU A C 1
ATOM 1934 O O . LEU A 1 242 ? -7.290 11.752 9.924 1.00 94.00 242 LEU A O 1
ATOM 1938 N N . TYR A 1 243 ? -6.749 9.955 11.153 1.00 91.00 243 TYR A N 1
ATOM 1939 C CA . TYR A 1 243 ? -5.567 9.630 10.360 1.00 91.00 243 TYR A CA 1
ATOM 1940 C C . TYR A 1 243 ? -5.937 9.230 8.924 1.00 91.00 243 TYR A C 1
ATOM 1942 O O . TYR A 1 243 ? -5.367 9.751 7.968 1.00 91.00 243 TYR A O 1
ATOM 1950 N N . ARG A 1 244 ? -6.944 8.373 8.736 1.00 89.44 244 ARG A N 1
ATOM 1951 C CA . ARG A 1 244 ? -7.401 7.974 7.393 1.00 89.44 244 ARG A CA 1
ATOM 1952 C C . ARG A 1 244 ? -7.997 9.141 6.610 1.00 89.44 244 ARG A C 1
ATOM 1954 O O . ARG A 1 244 ? -7.686 9.309 5.432 1.00 89.44 244 ARG A O 1
ATOM 1961 N N . LYS A 1 245 ? -8.779 9.995 7.275 1.00 88.94 245 LYS A N 1
ATOM 1962 C CA . LYS A 1 245 ? -9.301 11.233 6.691 1.00 88.94 245 LYS A CA 1
ATOM 1963 C C . LYS A 1 245 ? -8.170 12.168 6.271 1.00 88.94 245 LYS A C 1
ATOM 1965 O O . LYS A 1 245 ? -8.194 12.683 5.160 1.00 88.94 245 LYS A O 1
ATOM 1970 N N . GLY A 1 246 ? -7.154 12.347 7.118 1.00 87.19 246 GLY A N 1
ATOM 1971 C CA . GLY A 1 246 ? -5.958 13.121 6.788 1.00 87.19 246 GLY A CA 1
ATOM 1972 C C . GLY A 1 246 ? -5.269 12.607 5.522 1.00 87.19 246 GLY A C 1
ATOM 1973 O O . GLY A 1 246 ? -4.990 13.394 4.622 1.00 87.19 246 GLY A O 1
ATOM 1974 N N . ALA A 1 247 ? -5.082 11.291 5.399 1.00 83.31 247 ALA A N 1
ATOM 1975 C CA . ALA A 1 247 ? -4.513 10.685 4.196 1.00 83.31 247 ALA A CA 1
ATOM 1976 C C . ALA A 1 247 ? -5.381 10.931 2.945 1.00 83.31 247 ALA A C 1
ATOM 1978 O O . ALA A 1 247 ? -4.852 11.248 1.880 1.00 83.31 247 ALA A O 1
ATOM 1979 N N . ALA A 1 248 ? -6.710 10.850 3.073 1.00 78.44 248 ALA A N 1
ATOM 1980 C CA . ALA A 1 248 ? -7.650 11.105 1.980 1.00 78.44 248 ALA A CA 1
ATOM 1981 C C . ALA A 1 248 ? -7.735 12.590 1.571 1.00 78.44 248 ALA A C 1
ATOM 1983 O O . ALA A 1 248 ? -7.959 12.896 0.401 1.00 78.44 248 ALA A O 1
ATOM 1984 N N . SER A 1 249 ? -7.514 13.523 2.502 1.00 75.62 249 SER A N 1
ATOM 1985 C CA . SER A 1 249 ? -7.564 14.972 2.249 1.00 75.62 249 SER A CA 1
ATOM 1986 C C . SER A 1 249 ? -6.345 15.531 1.504 1.00 75.62 249 SER A C 1
ATOM 1988 O O . SER A 1 249 ? -6.366 16.699 1.107 1.00 75.62 249 SER A O 1
ATOM 1990 N N . TRP A 1 250 ? -5.299 14.723 1.285 1.00 66.38 250 TRP A N 1
ATOM 1991 C CA . TRP A 1 250 ? -4.022 15.163 0.711 1.00 66.38 250 TRP A CA 1
ATOM 1992 C C . TRP A 1 250 ? -4.150 15.873 -0.641 1.00 66.38 250 TRP A C 1
ATOM 1994 O O . TRP A 1 250 ? -3.533 16.917 -0.856 1.00 66.38 250 TRP A O 1
ATOM 2004 N N . PHE A 1 251 ? -4.961 15.317 -1.540 1.00 58.12 251 PHE A N 1
ATOM 2005 C CA . PHE A 1 251 ? -5.205 15.863 -2.876 1.00 58.12 251 PHE A CA 1
ATOM 2006 C C . PHE A 1 251 ? -6.342 16.906 -2.922 1.00 58.12 251 PHE A C 1
ATOM 2008 O O . PHE A 1 251 ? -6.110 17.979 -3.478 1.00 58.12 251 PHE A O 1
ATOM 2015 N N . PRO A 1 252 ? -7.531 16.679 -2.318 1.00 55.50 252 PRO A N 1
ATOM 2016 C CA . PRO A 1 252 ? -8.690 17.556 -2.529 1.00 55.50 252 PRO A CA 1
ATOM 2017 C C . PRO A 1 252 ? -8.736 18.827 -1.666 1.00 55.50 252 PRO A C 1
ATOM 2019 O O . PRO A 1 252 ? -9.396 19.786 -2.061 1.00 55.50 252 PRO A O 1
ATOM 2022 N N . ARG A 1 253 ? -8.106 18.860 -0.480 1.00 57.97 253 ARG A N 1
ATOM 2023 C CA . ARG A 1 253 ? -8.282 19.974 0.484 1.00 57.97 253 ARG A CA 1
ATOM 2024 C C . ARG A 1 253 ? -6.995 20.650 0.952 1.00 57.97 253 ARG A C 1
ATOM 2026 O O . ARG A 1 253 ? -7.039 21.689 1.604 1.00 57.97 253 ARG A O 1
ATOM 2033 N N . GLY A 1 254 ? -5.845 20.115 0.553 1.00 66.38 254 GLY A N 1
ATOM 2034 C CA . GLY A 1 254 ? -4.548 20.727 0.809 1.00 66.38 254 GLY A CA 1
ATOM 2035 C C . GLY A 1 254 ? -3.909 20.316 2.137 1.00 66.38 254 GLY A C 1
ATOM 2036 O O . GLY A 1 254 ? -4.506 19.709 3.023 1.00 66.38 254 GLY A O 1
ATOM 2037 N N . LYS A 1 255 ? -2.620 20.636 2.246 1.00 75.38 255 LYS A N 1
ATOM 2038 C CA . LYS A 1 255 ? -1.682 20.055 3.221 1.00 75.38 255 LYS A CA 1
ATOM 2039 C C . LYS A 1 255 ? -1.948 20.472 4.673 1.00 75.38 255 LYS A C 1
ATOM 2041 O O . LYS A 1 255 ? -1.636 19.714 5.584 1.00 75.38 255 LYS A O 1
ATOM 2046 N N . GLU A 1 256 ? -2.531 21.648 4.897 1.00 84.06 256 GLU A N 1
ATOM 2047 C CA . GLU A 1 256 ? -2.829 22.164 6.243 1.00 84.06 256 GLU A CA 1
ATOM 2048 C C . GLU A 1 256 ? -3.860 21.295 6.974 1.00 84.06 256 GLU A C 1
ATOM 2050 O O . GLU A 1 256 ? -3.699 20.990 8.155 1.00 84.06 256 GLU A O 1
ATOM 2055 N N . GLU A 1 257 ? -4.888 20.830 6.258 1.00 83.62 257 GLU A N 1
ATOM 2056 C CA . GLU A 1 257 ? -5.922 19.965 6.826 1.00 83.62 257 GLU A CA 1
ATOM 2057 C C . GLU A 1 257 ? -5.370 18.567 7.152 1.00 83.62 257 GLU A C 1
ATOM 2059 O O . GLU A 1 257 ? -5.722 17.993 8.182 1.00 83.62 257 GLU A O 1
ATOM 2064 N N . VAL A 1 258 ? -4.438 18.050 6.339 1.00 88.06 258 VAL A N 1
ATOM 2065 C CA . VAL A 1 258 ? -3.716 16.797 6.630 1.00 88.06 258 VAL A CA 1
ATOM 2066 C C . VAL A 1 258 ? -2.928 16.913 7.931 1.00 88.06 258 VAL A C 1
ATOM 2068 O O . VAL A 1 258 ? -3.082 16.076 8.821 1.00 88.06 258 VAL A O 1
ATOM 2071 N N . ILE A 1 259 ? -2.103 17.959 8.050 1.00 92.19 259 ILE A N 1
ATOM 2072 C CA . ILE A 1 259 ? -1.259 18.200 9.227 1.00 92.19 259 ILE A CA 1
ATOM 2073 C C . ILE A 1 259 ? -2.131 18.292 10.478 1.00 92.19 259 ILE A C 1
ATOM 2075 O O . ILE A 1 259 ? -1.867 17.590 11.450 1.00 92.19 259 ILE A O 1
ATOM 2079 N N . LYS A 1 260 ? -3.219 19.069 10.425 1.00 93.12 260 LYS A N 1
ATOM 2080 C CA . LYS A 1 260 ? -4.161 19.210 11.540 1.00 93.12 260 LYS A CA 1
ATOM 2081 C C . LYS A 1 260 ? -4.730 17.863 11.993 1.00 93.12 260 LYS A C 1
ATOM 2083 O O . LYS A 1 260 ? -4.721 17.569 13.186 1.00 93.12 260 LYS A O 1
ATOM 2088 N N . HIS A 1 261 ? -5.231 17.042 11.067 1.00 93.38 261 HIS A N 1
ATOM 2089 C CA . HIS A 1 261 ? -5.796 15.738 11.421 1.00 93.38 261 HIS A CA 1
ATOM 2090 C C . HIS A 1 261 ? -4.734 14.779 11.982 1.00 93.38 261 HIS A C 1
ATOM 2092 O O . HIS A 1 261 ? -5.006 14.049 12.935 1.00 93.38 261 HIS A O 1
ATOM 2098 N N . TYR A 1 262 ? -3.513 14.799 11.439 1.00 95.19 262 TYR A N 1
ATOM 2099 C CA . TYR A 1 262 ? -2.411 13.975 11.938 1.00 95.19 262 TYR A CA 1
ATOM 2100 C C . TYR A 1 262 ? -1.923 14.418 13.321 1.00 95.19 262 TYR A C 1
ATOM 2102 O O . TYR A 1 262 ? -1.651 13.560 14.156 1.00 95.19 262 TYR A O 1
ATOM 2110 N N . GLU A 1 263 ? -1.861 15.723 13.601 1.00 96.31 263 GLU A N 1
ATOM 2111 C CA . GLU A 1 263 ? -1.536 16.261 14.930 1.00 96.31 263 GLU A CA 1
ATOM 2112 C C . GLU A 1 263 ? -2.602 15.874 15.966 1.00 96.31 263 GLU A C 1
ATOM 2114 O O . GLU A 1 263 ? -2.264 15.442 17.067 1.00 96.31 263 GLU A O 1
ATOM 2119 N N . GLN A 1 264 ? -3.889 15.942 15.606 1.00 96.62 264 GLN A N 1
ATOM 2120 C CA . GLN A 1 264 ? -4.977 15.479 16.475 1.00 96.62 264 GLN A CA 1
ATOM 2121 C C . GLN A 1 264 ? -4.890 13.971 16.749 1.00 96.62 264 GLN A C 1
ATOM 2123 O O . GLN A 1 264 ? -5.031 13.545 17.894 1.00 96.62 264 GLN A O 1
ATOM 2128 N N . ALA A 1 265 ? -4.629 13.161 15.719 1.00 97.00 265 ALA A N 1
ATOM 2129 C CA . ALA A 1 265 ? -4.448 11.720 15.876 1.00 97.00 265 ALA A CA 1
ATOM 2130 C C . ALA A 1 265 ? -3.210 11.384 16.730 1.00 97.00 265 ALA A C 1
ATOM 2132 O O . ALA A 1 265 ? -3.268 10.476 17.558 1.00 97.00 265 ALA A O 1
ATOM 2133 N N . LEU A 1 266 ? -2.109 12.128 16.571 1.00 97.75 266 LEU A N 1
ATOM 2134 C CA . LEU A 1 266 ? -0.906 11.973 17.388 1.00 97.75 266 LEU A CA 1
ATOM 2135 C C . LEU A 1 266 ? -1.188 12.283 18.862 1.00 97.75 266 LEU A C 1
ATOM 2137 O O . LEU A 1 266 ? -0.847 11.469 19.714 1.00 97.75 266 LEU A O 1
ATOM 2141 N N . ALA A 1 267 ? -1.866 13.394 19.158 1.00 97.81 267 ALA A N 1
ATOM 2142 C CA . ALA A 1 267 ? -2.213 13.769 20.529 1.00 97.81 267 ALA A CA 1
ATOM 2143 C C . ALA A 1 267 ? -3.063 12.693 21.227 1.00 97.81 267 ALA A C 1
ATOM 2145 O O . ALA A 1 267 ? -2.872 12.407 22.410 1.00 97.81 267 ALA A O 1
ATOM 2146 N N . ILE A 1 268 ? -3.973 12.047 20.489 1.00 96.81 268 ILE A N 1
ATOM 2147 C CA . ILE A 1 268 ? -4.748 10.917 21.013 1.00 96.81 268 ILE A CA 1
ATOM 2148 C C . ILE A 1 268 ? -3.844 9.699 21.264 1.00 96.81 268 ILE A C 1
ATOM 2150 O O . ILE A 1 268 ? -3.928 9.086 22.327 1.00 96.81 268 ILE A O 1
ATOM 2154 N N . ALA A 1 269 ? -2.954 9.355 20.328 1.00 96.38 269 ALA A N 1
ATOM 2155 C CA . ALA A 1 269 ? -2.008 8.250 20.504 1.00 96.38 269 ALA A CA 1
ATOM 2156 C C . ALA A 1 269 ? -1.075 8.467 21.714 1.00 96.38 269 ALA A C 1
ATOM 2158 O O . ALA A 1 269 ? -0.752 7.520 22.435 1.00 96.38 269 ALA A O 1
ATOM 2159 N N . GLU A 1 270 ? -0.661 9.712 21.964 1.00 96.38 270 GLU A N 1
ATOM 2160 C CA . GLU A 1 270 ? 0.102 10.126 23.146 1.00 96.38 270 GLU A CA 1
ATOM 2161 C C . GLU A 1 270 ? -0.710 9.959 24.433 1.00 96.38 270 GLU A C 1
ATOM 2163 O O . GLU A 1 270 ? -0.241 9.303 25.364 1.00 96.38 270 GLU A O 1
ATOM 2168 N N . ALA A 1 271 ? -1.947 10.462 24.464 1.00 96.25 271 ALA A N 1
ATOM 2169 C CA . ALA A 1 271 ? -2.839 10.344 25.618 1.00 96.25 271 ALA A CA 1
ATOM 2170 C C . ALA A 1 271 ? -3.160 8.883 25.983 1.00 96.25 271 ALA A C 1
ATOM 2172 O O . ALA A 1 271 ? -3.313 8.553 27.157 1.00 96.25 271 ALA A O 1
ATOM 2173 N N . LEU A 1 272 ? -3.233 8.000 24.983 1.00 92.88 272 LEU A N 1
ATOM 2174 C CA . LEU A 1 272 ? -3.463 6.566 25.165 1.00 92.88 272 LEU A CA 1
ATOM 2175 C C . LEU A 1 272 ? -2.190 5.768 25.492 1.00 92.88 272 LEU A C 1
ATOM 2177 O O . LEU A 1 272 ? -2.285 4.571 25.763 1.00 92.88 272 LEU A O 1
ATOM 2181 N N . GLY A 1 273 ? -1.004 6.385 25.424 1.00 92.81 273 GLY A N 1
ATOM 2182 C CA . GLY A 1 273 ? 0.276 5.684 25.563 1.00 92.81 273 GLY A CA 1
ATOM 2183 C C . GLY A 1 273 ? 0.561 4.672 24.442 1.00 92.81 273 GLY A C 1
ATOM 2184 O O . GLY A 1 273 ? 1.392 3.781 24.613 1.00 92.81 273 GLY A O 1
ATOM 2185 N N . ASP A 1 274 ? -0.120 4.784 23.298 1.00 92.62 274 ASP A N 1
ATOM 2186 C CA . ASP A 1 274 ? -0.004 3.860 22.169 1.00 92.62 274 ASP A CA 1
ATOM 2187 C C . ASP A 1 274 ? 1.222 4.205 21.309 1.00 92.62 274 ASP A C 1
ATOM 2189 O O . ASP A 1 274 ? 1.149 4.977 20.350 1.00 92.62 274 ASP A O 1
ATOM 2193 N N . ARG A 1 275 ? 2.380 3.646 21.679 1.00 95.69 275 ARG A N 1
ATOM 2194 C CA . ARG A 1 275 ? 3.670 3.944 21.035 1.00 95.69 275 ARG A CA 1
ATOM 2195 C C . ARG A 1 275 ? 3.714 3.577 19.548 1.00 95.69 275 ARG A C 1
ATOM 2197 O O . ARG A 1 275 ? 4.302 4.332 18.775 1.00 95.69 275 ARG A O 1
ATOM 2204 N N . GLN A 1 276 ? 3.075 2.478 19.133 1.00 94.25 276 GLN A N 1
ATOM 2205 C CA . GLN A 1 276 ? 3.029 2.088 17.716 1.00 94.25 276 GLN A CA 1
ATOM 2206 C C . GLN A 1 276 ? 2.296 3.156 16.902 1.00 94.25 276 GLN A C 1
ATOM 2208 O O . GLN A 1 276 ? 2.794 3.635 15.882 1.00 94.25 276 GLN A O 1
ATOM 2213 N N . ASN A 1 277 ? 1.121 3.584 17.373 1.00 93.88 277 ASN A N 1
ATOM 2214 C CA . ASN A 1 277 ? 0.375 4.630 16.694 1.00 93.88 277 ASN A CA 1
ATOM 2215 C C . ASN A 1 277 ? 1.106 5.976 16.741 1.00 93.88 277 ASN A C 1
ATOM 2217 O O . ASN A 1 277 ? 1.133 6.662 15.722 1.00 93.88 277 ASN A O 1
ATOM 2221 N N . GLN A 1 278 ? 1.777 6.331 17.839 1.00 96.75 278 GLN A N 1
ATOM 2222 C CA . GLN A 1 278 ? 2.621 7.533 17.876 1.00 96.75 278 GLN A CA 1
ATOM 2223 C C . GLN A 1 278 ? 3.654 7.531 16.737 1.00 96.75 278 GLN A C 1
ATOM 2225 O O . GLN A 1 278 ? 3.714 8.493 15.971 1.00 96.75 278 GLN A O 1
ATOM 2230 N N . ALA A 1 279 ? 4.395 6.434 16.546 1.00 97.12 279 ALA A N 1
ATOM 2231 C CA . ALA A 1 279 ? 5.400 6.317 15.485 1.00 97.12 279 ALA A CA 1
ATOM 2232 C C . ALA A 1 279 ? 4.803 6.460 14.069 1.00 97.12 279 ALA A C 1
ATOM 2234 O O . ALA A 1 279 ? 5.343 7.188 13.226 1.00 97.12 279 ALA A O 1
ATOM 2235 N N . ILE A 1 280 ? 3.646 5.834 13.819 1.00 95.25 280 ILE A N 1
ATOM 2236 C CA . ILE A 1 280 ? 2.916 5.933 12.543 1.00 95.25 280 ILE A CA 1
ATOM 2237 C C . ILE A 1 280 ? 2.503 7.383 12.259 1.00 95.25 280 ILE A C 1
ATOM 2239 O O . ILE A 1 280 ? 2.656 7.875 11.138 1.00 95.25 280 ILE A O 1
ATOM 2243 N N . LYS A 1 281 ? 1.991 8.093 13.271 1.00 96.50 281 LYS A N 1
ATOM 2244 C CA . LYS A 1 281 ? 1.463 9.454 13.111 1.00 96.50 281 LYS A CA 1
ATOM 2245 C C . LYS A 1 281 ? 2.601 10.464 12.963 1.00 96.50 281 LYS A C 1
ATOM 2247 O O . LYS A 1 281 ? 2.525 11.326 12.091 1.00 96.50 281 LYS A O 1
ATOM 2252 N N . LEU A 1 282 ? 3.700 10.287 13.701 1.00 98.12 282 LEU A N 1
ATOM 2253 C CA . LEU A 1 282 ? 4.946 11.036 13.509 1.00 98.12 282 LEU A CA 1
ATOM 2254 C C . LEU A 1 282 ? 5.495 10.853 12.085 1.00 98.12 282 LEU A C 1
ATOM 2256 O O . LEU A 1 282 ? 5.790 11.837 11.413 1.00 98.12 282 LEU A O 1
ATOM 2260 N N . SER A 1 283 ? 5.543 9.620 11.574 1.00 96.31 283 SER A N 1
ATOM 2261 C CA . SER A 1 283 ? 5.960 9.353 10.186 1.00 96.31 283 SER A CA 1
ATOM 2262 C C . SER A 1 283 ? 5.029 10.023 9.173 1.00 96.31 283 SER A C 1
ATOM 2264 O O . SER A 1 283 ? 5.483 10.591 8.181 1.00 96.31 283 SER A O 1
ATOM 2266 N N . GLY A 1 284 ? 3.716 9.986 9.422 1.00 93.50 284 GLY A N 1
ATOM 2267 C CA . GLY A 1 284 ? 2.716 10.678 8.608 1.00 93.50 284 GLY A CA 1
ATOM 2268 C C . GLY A 1 284 ? 2.941 12.191 8.561 1.00 93.50 284 GLY A C 1
ATOM 2269 O O . GLY A 1 284 ? 2.907 12.779 7.481 1.00 93.50 284 GLY A O 1
ATOM 2270 N N . LEU A 1 285 ? 3.231 12.818 9.705 1.00 95.62 285 LEU A N 1
ATOM 2271 C CA . LEU A 1 285 ? 3.588 14.239 9.778 1.00 95.62 285 LEU A CA 1
ATOM 2272 C C . LEU A 1 285 ? 4.892 14.537 9.035 1.00 95.62 285 LEU A C 1
ATOM 2274 O O . LEU A 1 285 ? 4.959 15.528 8.310 1.00 95.62 285 LEU A O 1
ATOM 2278 N N . GLY A 1 286 ? 5.893 13.660 9.141 1.00 95.50 286 GLY A N 1
ATOM 2279 C CA . GLY A 1 286 ? 7.118 13.743 8.345 1.00 95.50 286 GLY A CA 1
ATOM 2280 C C . GLY A 1 286 ? 6.817 13.836 6.846 1.00 95.50 286 GLY A C 1
ATOM 2281 O O . GLY A 1 286 ? 7.289 14.755 6.173 1.00 95.50 286 GLY A O 1
ATOM 2282 N N . HIS A 1 287 ? 5.948 12.959 6.334 1.00 91.75 287 HIS A N 1
ATOM 2283 C CA . HIS A 1 287 ? 5.504 13.009 4.939 1.00 91.75 287 HIS A CA 1
ATOM 2284 C C . HIS A 1 287 ? 4.753 14.309 4.628 1.00 91.75 287 HIS A C 1
ATOM 2286 O O . HIS A 1 287 ? 5.076 14.965 3.637 1.00 91.75 287 HIS A O 1
ATOM 2292 N N . ALA A 1 288 ? 3.820 14.726 5.494 1.00 91.25 288 ALA A N 1
ATOM 2293 C CA . ALA A 1 288 ? 3.054 15.971 5.366 1.00 91.25 288 ALA A CA 1
ATOM 2294 C C . ALA A 1 288 ? 3.941 17.214 5.213 1.00 91.25 288 ALA A C 1
ATOM 2296 O O . ALA A 1 288 ? 3.691 18.063 4.352 1.00 91.25 288 ALA A O 1
ATOM 2297 N N . TYR A 1 289 ? 5.022 17.287 5.989 1.00 91.94 289 TYR A N 1
ATOM 2298 C CA . TYR A 1 289 ? 5.958 18.403 5.952 1.00 91.94 289 TYR A CA 1
ATOM 2299 C C . TYR A 1 289 ? 7.030 18.291 4.859 1.00 91.94 289 TYR A C 1
ATOM 2301 O O . TYR A 1 289 ? 7.577 19.322 4.476 1.00 91.94 289 TYR A O 1
ATOM 2309 N N . ALA A 1 290 ? 7.313 17.107 4.307 1.00 89.12 290 ALA A N 1
ATOM 2310 C CA . ALA A 1 290 ? 8.448 16.857 3.405 1.00 89.12 290 ALA A CA 1
ATOM 2311 C C . ALA A 1 290 ? 8.547 17.825 2.211 1.00 89.12 290 ALA A C 1
ATOM 2313 O O . ALA A 1 290 ? 9.629 18.257 1.835 1.00 89.12 290 ALA A O 1
ATOM 2314 N N . SER A 1 291 ? 7.409 18.209 1.630 1.00 81.81 291 SER A N 1
ATOM 2315 C CA . SER A 1 291 ? 7.369 19.119 0.472 1.00 81.81 291 SER A CA 1
ATOM 2316 C C . SER A 1 291 ? 7.292 20.610 0.828 1.00 81.81 291 SER A C 1
ATOM 2318 O O . SER A 1 291 ? 7.210 21.440 -0.075 1.00 81.81 291 SER A O 1
ATOM 2320 N N . TYR A 1 292 ? 7.244 20.960 2.117 1.00 84.31 292 TYR A N 1
ATOM 2321 C CA . TYR A 1 292 ? 6.963 22.323 2.588 1.00 84.31 292 TYR A CA 1
ATOM 2322 C C . TYR A 1 292 ? 7.989 22.838 3.598 1.00 84.31 292 TYR A C 1
ATOM 2324 O O . TYR A 1 292 ? 8.423 23.983 3.527 1.00 84.31 292 TYR A O 1
ATOM 2332 N N . ASN A 1 293 ? 8.379 21.998 4.551 1.00 91.88 293 ASN A N 1
ATOM 2333 C CA . ASN A 1 293 ? 9.331 22.338 5.590 1.00 91.88 293 ASN A CA 1
ATOM 2334 C C . ASN A 1 293 ? 10.202 21.115 5.890 1.00 91.88 293 ASN A C 1
ATOM 2336 O O . ASN A 1 293 ? 9.858 20.273 6.721 1.00 91.88 293 ASN A O 1
ATOM 2340 N N . ARG A 1 294 ? 11.343 21.042 5.197 1.00 91.19 294 ARG A N 1
ATOM 2341 C CA . ARG A 1 294 ? 12.313 19.947 5.313 1.00 91.19 294 ARG A CA 1
ATOM 2342 C C . ARG A 1 294 ? 12.791 19.742 6.752 1.00 91.19 294 ARG A C 1
ATOM 2344 O O . ARG A 1 294 ? 12.880 18.605 7.193 1.00 91.19 294 ARG A O 1
ATOM 2351 N N . GLN A 1 295 ? 13.030 20.825 7.492 1.00 94.94 295 GLN A N 1
ATOM 2352 C CA . GLN A 1 295 ? 13.494 20.753 8.879 1.00 94.94 295 GLN A CA 1
ATOM 2353 C C . GLN A 1 295 ? 12.452 20.093 9.791 1.00 94.94 295 GLN A C 1
ATOM 2355 O O . GLN A 1 295 ? 12.786 19.190 10.553 1.00 94.94 295 GLN A O 1
ATOM 2360 N N . LYS A 1 296 ? 11.178 20.496 9.683 1.00 95.12 296 LYS A N 1
ATOM 2361 C CA . LYS A 1 296 ? 10.089 19.842 10.425 1.00 95.12 296 LYS A CA 1
ATOM 2362 C C . LYS A 1 296 ? 9.918 18.385 10.004 1.00 95.12 296 LYS A C 1
ATOM 2364 O O . LYS A 1 296 ? 9.718 17.530 10.859 1.00 95.12 296 LYS A O 1
ATOM 2369 N N . ALA A 1 297 ? 9.990 18.097 8.705 1.00 95.50 297 ALA A N 1
ATOM 2370 C CA . ALA A 1 297 ? 9.877 16.731 8.205 1.00 95.50 297 ALA A CA 1
ATOM 2371 C C . ALA A 1 297 ? 10.953 15.825 8.817 1.00 95.50 297 ALA A C 1
ATOM 2373 O O . ALA A 1 297 ? 10.635 14.766 9.352 1.00 95.50 297 ALA A O 1
ATOM 2374 N N . GLU A 1 298 ? 12.205 16.283 8.800 1.00 96.50 298 GLU A N 1
ATOM 2375 C CA . GLU A 1 298 ? 13.336 15.599 9.419 1.00 96.50 298 GLU A CA 1
ATOM 2376 C C . GLU A 1 298 ? 13.133 15.399 10.924 1.00 96.50 298 GLU A C 1
ATOM 2378 O O . GLU A 1 298 ? 13.293 14.281 11.409 1.00 96.50 298 GLU A O 1
ATOM 2383 N N . GLU A 1 299 ? 12.692 16.426 11.656 1.00 97.88 299 GLU A N 1
ATOM 2384 C CA . GLU A 1 299 ? 12.380 16.310 13.085 1.00 97.88 299 GLU A CA 1
ATOM 2385 C C . GLU A 1 299 ? 11.351 15.200 13.362 1.00 97.88 299 GLU A C 1
ATOM 2387 O O . GLU A 1 299 ? 11.552 14.365 14.248 1.00 97.88 299 GLU A O 1
ATOM 2392 N N . TYR A 1 300 ? 10.257 15.159 12.598 1.00 98.19 300 TYR A N 1
ATOM 2393 C CA . TYR A 1 300 ? 9.216 14.146 12.764 1.00 98.19 300 TYR A CA 1
ATOM 2394 C C . TYR A 1 300 ? 9.687 12.741 12.380 1.00 98.19 300 TYR A C 1
ATOM 2396 O O . TYR A 1 300 ? 9.403 11.796 13.118 1.00 98.19 300 TYR A O 1
ATOM 2404 N N . TYR A 1 301 ? 10.444 12.587 11.289 1.00 98.31 301 TYR A N 1
ATOM 2405 C CA . TYR A 1 301 ? 11.025 11.293 10.923 1.00 98.31 301 TYR A CA 1
ATOM 2406 C C . TYR A 1 301 ? 12.026 10.796 11.967 1.00 98.31 301 TYR A C 1
ATOM 2408 O O . TYR A 1 301 ? 12.014 9.613 12.282 1.00 98.31 301 TYR A O 1
ATOM 2416 N N . GLN A 1 302 ? 12.847 11.672 12.552 1.00 98.38 302 GLN A N 1
ATOM 2417 C CA . GLN A 1 302 ? 13.783 11.299 13.620 1.00 98.38 302 GLN A CA 1
ATOM 2418 C C . GLN A 1 302 ? 13.047 10.869 14.900 1.00 98.38 302 GLN A C 1
ATOM 2420 O O . GLN A 1 302 ? 13.405 9.864 15.517 1.00 98.38 302 GLN A O 1
ATOM 2425 N N . LYS A 1 303 ? 11.970 11.572 15.284 1.00 98.38 303 LYS A N 1
ATOM 2426 C CA . LYS A 1 303 ? 11.106 11.154 16.407 1.00 98.38 303 LYS A CA 1
ATOM 2427 C C . LYS A 1 303 ? 10.444 9.798 16.142 1.00 98.38 303 LYS A C 1
ATOM 2429 O O . LYS A 1 303 ? 10.406 8.950 17.036 1.00 98.38 303 LYS A O 1
ATOM 2434 N N . ALA A 1 304 ? 9.939 9.584 14.926 1.00 98.50 304 ALA A N 1
ATOM 2435 C CA . ALA A 1 304 ? 9.352 8.311 14.519 1.00 98.50 304 ALA A CA 1
ATOM 2436 C C . ALA A 1 304 ? 10.390 7.182 14.530 1.00 98.50 304 ALA A C 1
ATOM 2438 O O . ALA A 1 304 ? 10.140 6.146 15.137 1.00 98.50 304 ALA A O 1
ATOM 2439 N N . LEU A 1 305 ? 11.570 7.411 13.945 1.00 98.56 305 LEU A N 1
ATOM 2440 C CA . LEU A 1 305 ? 12.685 6.467 13.906 1.00 98.56 305 LEU A CA 1
ATOM 2441 C C . LEU A 1 305 ? 13.080 6.018 15.312 1.00 98.56 305 LEU A C 1
ATOM 2443 O O . LEU A 1 305 ? 13.135 4.820 15.571 1.00 98.56 305 LEU A O 1
ATOM 2447 N N . LYS A 1 306 ? 13.271 6.965 16.238 1.00 98.50 306 LYS A N 1
ATOM 2448 C CA . LYS A 1 306 ? 13.558 6.652 17.643 1.00 98.50 306 LYS A CA 1
ATOM 2449 C C . LYS A 1 306 ? 12.460 5.791 18.272 1.00 98.50 306 LYS A C 1
ATOM 2451 O O . LYS A 1 306 ? 12.755 4.839 18.986 1.00 98.50 306 LYS A O 1
ATOM 2456 N N . THR A 1 307 ? 11.195 6.102 17.997 1.00 97.75 307 THR A N 1
ATOM 2457 C CA . THR A 1 307 ? 10.068 5.326 18.535 1.00 97.75 307 THR A CA 1
ATOM 2458 C C . THR A 1 307 ? 10.038 3.909 17.955 1.00 97.75 307 THR A C 1
ATOM 2460 O O . THR A 1 307 ? 9.867 2.956 18.706 1.00 97.75 307 THR A O 1
ATOM 2463 N N . TYR A 1 308 ? 10.271 3.736 16.651 1.00 98.31 308 TYR A N 1
ATOM 2464 C CA . TYR A 1 308 ? 10.356 2.407 16.037 1.00 98.31 308 TYR A CA 1
ATOM 2465 C C . TYR A 1 308 ? 11.581 1.607 16.500 1.00 98.31 308 TYR A C 1
ATOM 2467 O O . TYR A 1 308 ? 11.486 0.389 16.626 1.00 98.31 308 TYR A O 1
ATOM 2475 N N . GLN A 1 309 ? 12.701 2.267 16.818 1.00 97.81 309 GLN A N 1
ATOM 2476 C CA . GLN A 1 309 ? 13.856 1.632 17.468 1.00 97.81 309 GLN A CA 1
ATOM 2477 C C . GLN A 1 309 ? 13.498 1.103 18.860 1.00 97.81 309 GLN A C 1
ATOM 2479 O O . GLN A 1 309 ? 13.817 -0.038 19.177 1.00 97.81 309 GLN A O 1
ATOM 2484 N N . GLU A 1 310 ? 12.796 1.898 19.677 1.00 97.19 310 GLU A N 1
ATOM 2485 C CA . GLU A 1 310 ? 12.302 1.468 20.996 1.00 97.19 310 GLU A CA 1
ATOM 2486 C C . GLU A 1 310 ? 11.338 0.270 20.897 1.00 97.19 310 GLU A C 1
ATOM 2488 O O . GLU A 1 310 ? 11.277 -0.546 21.815 1.00 97.19 310 GLU A O 1
ATOM 2493 N N . LEU A 1 311 ? 10.603 0.156 19.786 1.00 95.38 311 LEU A N 1
ATOM 2494 C CA . LEU A 1 311 ? 9.652 -0.925 19.514 1.00 95.38 311 LEU A CA 1
ATOM 2495 C C . LEU A 1 311 ? 10.284 -2.161 18.851 1.00 95.38 311 LEU A C 1
ATOM 2497 O O . LEU A 1 311 ? 9.633 -3.200 18.790 1.00 95.38 311 LEU A O 1
ATOM 2501 N N . GLY A 1 312 ? 11.519 -2.063 18.347 1.00 95.25 312 GLY A N 1
ATOM 2502 C CA . GLY A 1 312 ? 12.134 -3.118 17.534 1.00 95.25 312 GLY A CA 1
ATOM 2503 C C . GLY A 1 312 ? 11.464 -3.320 16.167 1.00 95.25 312 GLY A C 1
ATOM 2504 O O . GLY A 1 312 ? 11.565 -4.397 15.592 1.00 95.25 312 GLY A O 1
ATOM 2505 N N . ASP A 1 313 ? 10.765 -2.309 15.641 1.00 95.38 313 ASP A N 1
ATOM 2506 C CA . ASP A 1 313 ? 10.056 -2.380 14.356 1.00 95.38 313 ASP A CA 1
ATOM 2507 C C . ASP A 1 313 ? 11.020 -2.055 13.202 1.00 95.38 313 ASP A C 1
ATOM 2509 O O . ASP A 1 313 ? 11.262 -0.885 12.888 1.00 95.38 313 ASP A O 1
ATOM 2513 N N . ALA A 1 314 ? 11.613 -3.088 12.595 1.00 97.62 314 ALA A N 1
ATOM 2514 C CA . ALA A 1 314 ? 12.586 -2.936 11.511 1.00 97.62 314 ALA A CA 1
ATOM 2515 C C . ALA A 1 314 ? 11.994 -2.222 10.280 1.00 97.62 314 ALA A C 1
ATOM 2517 O O . ALA A 1 314 ? 12.623 -1.310 9.736 1.00 97.62 314 ALA A O 1
ATOM 2518 N N . GLN A 1 315 ? 10.757 -2.552 9.889 1.00 97.25 315 GLN A N 1
ATOM 2519 C CA . GLN A 1 315 ? 10.077 -1.923 8.750 1.00 97.25 315 GLN A CA 1
ATOM 2520 C C . GLN A 1 315 ? 9.846 -0.426 9.003 1.00 97.25 315 GLN A C 1
ATOM 2522 O O . GLN A 1 315 ? 10.105 0.411 8.134 1.00 97.25 315 GLN A O 1
ATOM 2527 N N . GLY A 1 316 ? 9.370 -0.069 10.198 1.00 96.81 316 GLY A N 1
ATOM 2528 C CA . GLY A 1 316 ? 9.150 1.315 10.610 1.00 96.81 316 GLY A CA 1
ATOM 2529 C C . GLY A 1 316 ? 10.442 2.136 10.625 1.00 96.81 316 GLY A C 1
ATOM 2530 O O . GLY A 1 316 ? 10.469 3.264 10.117 1.00 96.81 316 GLY A O 1
ATOM 2531 N N . GLN A 1 317 ? 11.534 1.557 11.134 1.00 98.44 317 GLN A N 1
ATOM 2532 C CA . GLN A 1 317 ? 12.864 2.175 11.110 1.00 98.44 317 GLN A CA 1
ATOM 2533 C C . GLN A 1 317 ? 13.356 2.406 9.675 1.00 98.44 317 GLN A C 1
ATOM 2535 O O . GLN A 1 317 ? 13.732 3.530 9.325 1.00 98.44 317 GLN A O 1
ATOM 2540 N N . ALA A 1 318 ? 13.295 1.372 8.830 1.00 98.44 318 ALA A N 1
ATOM 2541 C CA . ALA A 1 318 ? 13.718 1.427 7.434 1.00 98.44 318 ALA A CA 1
ATOM 2542 C C . ALA A 1 318 ? 12.946 2.494 6.647 1.00 98.44 318 ALA A C 1
ATOM 2544 O O . ALA A 1 318 ? 13.540 3.303 5.934 1.00 98.44 318 ALA A O 1
ATOM 2545 N N . ASN A 1 319 ? 11.627 2.571 6.846 1.00 97.69 319 ASN A N 1
ATOM 2546 C CA . ASN A 1 319 ? 10.771 3.582 6.231 1.00 97.69 319 ASN A CA 1
ATOM 2547 C C . ASN A 1 319 ? 11.199 5.014 6.588 1.00 97.69 319 ASN A C 1
ATOM 2549 O O . ASN A 1 319 ? 11.251 5.874 5.701 1.00 97.69 319 ASN A O 1
ATOM 2553 N N . CYS A 1 320 ? 11.531 5.274 7.859 1.00 98.31 320 CYS A N 1
ATOM 2554 C CA . CYS A 1 320 ? 11.999 6.588 8.309 1.00 98.31 320 CYS A CA 1
ATOM 2555 C C . CYS A 1 320 ? 13.367 6.936 7.711 1.00 98.31 320 CYS A C 1
ATOM 2557 O O . CYS A 1 320 ? 13.540 8.027 7.167 1.00 98.31 320 CYS A O 1
ATOM 2559 N N . LEU A 1 321 ? 14.320 6.000 7.753 1.00 98.62 321 LEU A N 1
ATOM 2560 C CA . LEU A 1 321 ? 15.656 6.172 7.173 1.00 98.62 321 LEU A CA 1
ATOM 2561 C C . LEU A 1 321 ? 15.578 6.416 5.663 1.00 98.62 321 LEU A C 1
ATOM 2563 O O . LEU A 1 321 ? 16.172 7.364 5.156 1.00 98.62 321 LEU A O 1
ATOM 2567 N N . LYS A 1 322 ? 14.763 5.642 4.943 1.00 97.75 322 LYS A N 1
ATOM 2568 C CA . LYS A 1 322 ? 14.512 5.845 3.514 1.00 97.75 322 LYS A CA 1
ATOM 2569 C C . LYS A 1 322 ? 13.902 7.213 3.230 1.00 97.75 322 LYS A C 1
ATOM 2571 O O . LYS A 1 322 ? 14.268 7.858 2.250 1.00 97.75 322 LYS A O 1
ATOM 2576 N N . ALA A 1 323 ? 12.968 7.676 4.061 1.00 96.94 323 ALA A N 1
ATOM 2577 C CA . ALA A 1 323 ? 12.353 8.986 3.877 1.00 96.94 323 ALA A CA 1
ATOM 2578 C C . ALA A 1 323 ? 13.372 10.119 4.075 1.00 96.94 323 ALA A C 1
ATOM 2580 O O . ALA A 1 323 ? 13.427 11.030 3.249 1.00 96.94 323 ALA A O 1
ATOM 2581 N N . LEU A 1 324 ? 14.223 10.018 5.101 1.00 97.69 324 LEU A N 1
ATOM 2582 C CA . LEU A 1 324 ? 15.344 10.933 5.335 1.00 97.69 324 LEU A CA 1
ATOM 2583 C C . LEU A 1 324 ? 16.335 10.918 4.163 1.00 97.69 324 LEU A C 1
ATOM 2585 O O . LEU A 1 324 ? 16.651 11.972 3.613 1.00 97.69 324 LEU A O 1
ATOM 2589 N N . GLY A 1 325 ? 16.756 9.734 3.711 1.00 97.00 325 GLY A N 1
ATOM 2590 C CA . GLY A 1 325 ? 17.640 9.576 2.555 1.00 97.00 325 GLY A CA 1
ATOM 2591 C C . GLY A 1 325 ? 17.069 10.223 1.292 1.00 97.00 325 GLY A C 1
ATOM 2592 O O . GLY A 1 325 ? 17.755 11.000 0.630 1.00 97.00 325 GLY A O 1
ATOM 2593 N N . GLY A 1 326 ? 15.782 9.997 1.012 1.00 95.06 326 GLY A N 1
ATOM 2594 C CA . GLY A 1 326 ? 15.070 10.643 -0.091 1.00 95.06 326 GLY A CA 1
ATOM 2595 C C . GLY A 1 326 ? 15.097 12.174 -0.011 1.00 95.06 326 GLY A C 1
ATOM 2596 O O . GLY A 1 326 ? 15.357 12.823 -1.021 1.00 95.06 326 GLY A O 1
ATOM 2597 N N . GLN A 1 327 ? 14.909 12.768 1.178 1.00 94.56 327 GLN A N 1
ATOM 2598 C CA . GLN A 1 327 ? 15.019 14.227 1.364 1.00 94.56 327 GLN A CA 1
ATOM 2599 C C . GLN A 1 327 ? 16.404 14.762 0.985 1.00 94.56 327 GLN A C 1
ATOM 2601 O O . GLN A 1 327 ? 16.502 15.808 0.344 1.00 94.56 327 GLN A O 1
ATOM 2606 N N . HIS A 1 328 ? 17.468 14.045 1.346 1.00 95.00 328 HIS A N 1
ATOM 2607 C CA . HIS A 1 328 ? 18.831 14.417 0.972 1.00 95.00 328 HIS A CA 1
ATOM 2608 C C . HIS A 1 328 ? 19.066 14.300 -0.539 1.00 95.00 328 HIS A C 1
ATOM 2610 O O . HIS A 1 328 ? 19.601 15.230 -1.138 1.00 95.00 328 HIS A O 1
ATOM 2616 N N . PHE A 1 329 ? 18.592 13.231 -1.187 1.00 94.50 329 PHE A N 1
ATOM 2617 C CA . PHE A 1 329 ? 18.671 13.113 -2.647 1.00 94.50 329 PHE A CA 1
ATOM 2618 C C . PHE A 1 329 ? 17.910 14.232 -3.370 1.00 94.50 329 PHE A C 1
ATOM 2620 O O . PHE A 1 329 ? 18.438 14.814 -4.317 1.00 94.50 329 PHE A O 1
ATOM 2627 N N . PHE A 1 330 ? 16.714 14.606 -2.898 1.00 91.94 330 PHE A N 1
ATOM 2628 C CA . PHE A 1 330 ? 15.974 15.757 -3.434 1.00 91.94 330 PHE A CA 1
ATOM 2629 C C . PHE A 1 330 ? 16.722 17.080 -3.258 1.00 91.94 330 PHE A C 1
ATOM 2631 O O . PHE A 1 330 ? 16.642 17.952 -4.120 1.00 91.94 330 PHE A O 1
ATOM 2638 N N . ALA A 1 331 ? 17.480 17.216 -2.172 1.00 91.75 331 ALA A N 1
ATOM 2639 C CA . ALA A 1 331 ? 18.355 18.355 -1.932 1.00 91.75 331 ALA A CA 1
ATOM 2640 C C . ALA A 1 331 ? 19.704 18.271 -2.669 1.00 91.75 331 ALA A C 1
ATOM 2642 O O . ALA A 1 331 ? 20.542 19.152 -2.492 1.00 91.75 331 ALA A O 1
ATOM 2643 N N . LYS A 1 332 ? 19.917 17.239 -3.500 1.00 91.50 332 LYS A N 1
ATOM 2644 C CA . LYS A 1 332 ? 21.175 16.962 -4.216 1.00 91.50 332 LYS A CA 1
ATOM 2645 C C . LYS A 1 332 ? 22.362 16.670 -3.279 1.00 91.50 332 LYS A C 1
ATOM 2647 O O . LYS A 1 332 ? 23.519 16.754 -3.679 1.00 91.50 332 LYS A O 1
ATOM 2652 N N . GLU A 1 333 ? 22.083 16.275 -2.039 1.00 94.19 333 GLU A N 1
ATOM 2653 C CA . GLU A 1 333 ? 23.063 15.912 -1.016 1.00 94.19 333 GLU A CA 1
ATOM 2654 C C . GLU A 1 333 ? 23.294 14.391 -1.030 1.00 94.19 333 GLU A C 1
ATOM 2656 O O . GLU A 1 333 ? 22.715 13.632 -0.252 1.00 94.19 333 GLU A O 1
ATOM 2661 N N . VAL A 1 334 ? 24.138 13.926 -1.951 1.00 94.69 334 VAL A N 1
ATOM 2662 C CA . VAL A 1 334 ? 24.262 12.490 -2.265 1.00 94.69 334 VAL A CA 1
ATOM 2663 C C . VAL A 1 334 ? 24.857 11.682 -1.112 1.00 94.69 334 VAL A C 1
ATOM 2665 O O . VAL A 1 334 ? 24.301 10.651 -0.745 1.00 94.69 334 VAL A O 1
ATOM 2668 N N . ALA A 1 335 ? 25.957 12.144 -0.513 1.00 96.25 335 ALA A N 1
ATOM 2669 C CA . ALA A 1 335 ? 26.642 11.423 0.560 1.00 96.25 335 ALA A CA 1
ATOM 2670 C C . ALA A 1 335 ? 25.748 11.133 1.790 1.00 96.25 335 ALA A C 1
ATOM 2672 O O . ALA A 1 335 ? 25.670 9.973 2.202 1.00 96.25 335 ALA A O 1
ATOM 2673 N N . PRO A 1 336 ? 25.043 12.116 2.395 1.00 96.31 336 PRO A N 1
ATOM 2674 C CA . PRO A 1 336 ? 24.119 11.817 3.489 1.00 96.31 336 PRO A CA 1
ATOM 2675 C C . PRO A 1 336 ? 22.917 10.985 3.022 1.00 96.31 336 PRO A C 1
ATOM 2677 O O . PRO A 1 336 ? 22.496 10.089 3.752 1.00 96.31 336 PRO A O 1
ATOM 2680 N N . GLY A 1 337 ? 22.414 11.209 1.800 1.00 96.38 337 GLY A N 1
ATOM 2681 C CA . GLY A 1 337 ? 21.352 10.393 1.206 1.00 96.38 337 GLY A CA 1
ATOM 2682 C C . GLY A 1 337 ? 21.719 8.910 1.146 1.00 96.38 337 GLY A C 1
ATOM 2683 O O . GLY A 1 337 ? 20.985 8.077 1.677 1.00 96.38 337 GLY A O 1
ATOM 2684 N N . LYS A 1 338 ? 22.895 8.588 0.589 1.00 97.56 338 LYS A N 1
ATOM 2685 C CA . LYS A 1 338 ? 23.446 7.224 0.532 1.00 97.56 338 LYS A CA 1
ATOM 2686 C C . LYS A 1 338 ? 23.536 6.588 1.912 1.00 97.56 338 LYS A C 1
ATOM 2688 O O . LYS A 1 338 ? 22.988 5.511 2.098 1.00 97.56 338 LYS A O 1
ATOM 2693 N N . ARG A 1 339 ? 24.123 7.280 2.896 1.00 98.31 339 ARG A N 1
ATOM 2694 C CA . ARG A 1 339 ? 24.280 6.751 4.265 1.00 98.31 339 ARG A CA 1
ATOM 2695 C C . ARG A 1 339 ? 22.956 6.334 4.899 1.00 98.31 339 ARG A C 1
ATOM 2697 O O . ARG A 1 339 ? 22.915 5.349 5.630 1.00 98.31 339 ARG A O 1
ATOM 2704 N N . TYR A 1 340 ? 21.884 7.092 4.670 1.00 98.50 340 TYR A N 1
ATOM 2705 C CA . TYR A 1 340 ? 20.559 6.730 5.172 1.00 98.50 340 TYR A CA 1
ATOM 2706 C C . TYR A 1 340 ? 19.965 5.529 4.427 1.00 98.50 340 TYR A C 1
ATOM 2708 O O . TYR A 1 340 ? 19.398 4.646 5.065 1.00 98.50 340 TYR A O 1
ATOM 2716 N N . ILE A 1 341 ? 20.117 5.464 3.101 1.00 98.31 341 ILE A N 1
ATOM 2717 C CA . ILE A 1 341 ? 19.645 4.323 2.300 1.00 98.31 341 ILE A CA 1
ATOM 2718 C C . ILE A 1 341 ? 20.422 3.039 2.637 1.00 98.31 341 ILE A C 1
ATOM 2720 O O . ILE A 1 341 ? 19.808 1.983 2.763 1.00 98.31 341 ILE A O 1
ATOM 2724 N N . GLU A 1 342 ? 21.732 3.130 2.871 1.00 98.56 342 GLU A N 1
ATOM 2725 C CA . GLU A 1 342 ? 22.589 2.022 3.322 1.00 98.56 342 GLU A CA 1
ATOM 2726 C C . GLU A 1 342 ? 22.182 1.494 4.705 1.00 98.56 342 GLU A C 1
ATOM 2728 O O . GLU A 1 342 ? 22.263 0.295 4.945 1.00 98.56 342 GLU A O 1
ATOM 2733 N N . GLN A 1 343 ? 21.704 2.362 5.604 1.00 98.56 343 GLN A N 1
ATOM 2734 C CA . GLN A 1 343 ? 21.139 1.942 6.892 1.00 98.56 343 GLN A CA 1
ATOM 2735 C C . GLN A 1 343 ? 19.742 1.324 6.746 1.00 98.56 343 GLN A C 1
ATOM 2737 O O . GLN A 1 343 ? 19.399 0.410 7.490 1.00 98.56 343 GLN A O 1
ATOM 2742 N N . ALA A 1 344 ? 18.926 1.813 5.806 1.00 98.56 344 ALA A N 1
ATOM 2743 C CA . ALA A 1 344 ? 17.574 1.303 5.574 1.00 98.56 344 ALA A CA 1
ATOM 2744 C C . ALA A 1 344 ? 17.567 -0.087 4.918 1.00 98.56 344 ALA A C 1
ATOM 2746 O O . ALA A 1 344 ? 16.712 -0.907 5.239 1.00 98.56 344 ALA A O 1
ATOM 2747 N N . LEU A 1 345 ? 18.512 -0.352 4.010 1.00 98.50 345 LEU A N 1
ATOM 2748 C CA . LEU A 1 345 ? 18.587 -1.592 3.234 1.00 98.50 345 LEU A CA 1
ATOM 2749 C C . LEU A 1 345 ? 18.563 -2.874 4.095 1.00 98.50 345 LEU A C 1
ATOM 2751 O O . LEU A 1 345 ? 17.646 -3.670 3.892 1.00 98.50 345 LEU A O 1
ATOM 2755 N N . PRO A 1 346 ? 19.468 -3.085 5.074 1.00 98.50 346 PRO A N 1
ATOM 2756 C CA . PRO A 1 346 ? 19.460 -4.308 5.881 1.00 98.50 346 PRO A CA 1
ATOM 2757 C C . PRO A 1 346 ? 18.189 -4.458 6.729 1.00 98.50 346 PRO A C 1
ATOM 2759 O O . PRO A 1 346 ? 17.763 -5.575 6.999 1.00 98.50 346 PRO A O 1
ATOM 2762 N N . LEU A 1 347 ? 17.546 -3.351 7.117 1.00 98.62 347 LEU A N 1
ATOM 2763 C CA . LEU A 1 347 ? 16.286 -3.380 7.865 1.00 98.62 347 LEU A CA 1
ATOM 2764 C C . LEU A 1 347 ? 15.096 -3.775 6.977 1.00 98.62 347 LEU A C 1
ATOM 2766 O O . LEU A 1 347 ? 14.204 -4.488 7.429 1.00 98.62 347 LEU A O 1
ATOM 2770 N N . PHE A 1 348 ? 15.076 -3.356 5.706 1.00 98.31 348 PHE A N 1
ATOM 2771 C CA . PHE A 1 348 ? 14.090 -3.859 4.743 1.00 98.31 348 PHE A CA 1
ATOM 2772 C C . PHE A 1 348 ? 14.323 -5.333 4.398 1.00 98.31 348 PHE A C 1
ATOM 2774 O O . PHE A 1 348 ? 13.351 -6.059 4.196 1.00 98.31 348 PHE A O 1
ATOM 2781 N N . GLU A 1 349 ? 15.581 -5.784 4.350 1.00 97.25 349 GLU A N 1
ATOM 2782 C CA . GLU A 1 349 ? 15.917 -7.205 4.193 1.00 97.25 349 GLU A CA 1
ATOM 2783 C C . GLU A 1 349 ? 15.422 -8.021 5.400 1.00 97.25 349 GLU A C 1
ATOM 2785 O O . GLU A 1 349 ? 14.747 -9.033 5.210 1.00 97.25 349 GLU A O 1
ATOM 2790 N N . GLU A 1 350 ? 15.652 -7.543 6.629 1.00 97.44 350 GLU A N 1
ATOM 2791 C CA . GLU A 1 350 ? 15.119 -8.143 7.864 1.00 97.44 350 GLU A CA 1
ATOM 2792 C C . GLU A 1 350 ? 13.585 -8.215 7.850 1.00 97.44 350 GLU A C 1
ATOM 2794 O O . GLU A 1 350 ? 12.997 -9.252 8.163 1.00 97.44 350 GLU A O 1
ATOM 2799 N N . ALA A 1 351 ? 12.925 -7.142 7.411 1.00 95.62 351 ALA A N 1
ATOM 2800 C CA . ALA A 1 351 ? 11.473 -7.078 7.292 1.00 95.62 351 ALA A CA 1
ATOM 2801 C C . ALA A 1 351 ? 10.906 -7.823 6.064 1.00 95.62 351 ALA A C 1
ATOM 2803 O O . ALA A 1 351 ? 9.696 -7.803 5.843 1.00 95.62 351 ALA A O 1
ATOM 2804 N N . SER A 1 352 ? 11.750 -8.489 5.260 1.00 95.31 352 SER A N 1
ATOM 2805 C CA . SER A 1 352 ? 11.359 -9.212 4.035 1.00 95.31 352 SER A CA 1
ATOM 2806 C C . SER A 1 352 ? 10.623 -8.347 3.000 1.00 95.31 352 SER A C 1
ATOM 2808 O O . SER A 1 352 ? 9.802 -8.828 2.218 1.00 95.31 352 SER A O 1
ATOM 2810 N N . SER A 1 353 ? 10.935 -7.054 2.968 1.00 95.94 353 SER A N 1
ATOM 2811 C CA . SER A 1 353 ? 10.265 -6.051 2.148 1.00 95.94 353 SER A CA 1
ATOM 2812 C C . SER A 1 353 ? 10.939 -5.903 0.777 1.00 95.94 353 SER A C 1
ATOM 2814 O O . SER A 1 353 ? 11.591 -4.893 0.498 1.00 95.94 353 SER A O 1
ATOM 2816 N N . GLN A 1 354 ? 10.767 -6.910 -0.088 1.00 96.75 354 GLN A N 1
ATOM 2817 C CA . GLN A 1 354 ? 11.474 -7.039 -1.377 1.00 96.75 354 GLN A CA 1
ATOM 2818 C C . GLN A 1 354 ? 11.362 -5.804 -2.281 1.00 96.75 354 GLN A C 1
ATOM 2820 O O . GLN A 1 354 ? 12.346 -5.387 -2.890 1.00 96.75 354 GLN A O 1
ATOM 2825 N N . GLU A 1 355 ? 10.188 -5.169 -2.323 1.00 96.38 355 GLU A N 1
ATOM 2826 C CA . GLU A 1 355 ? 9.972 -3.955 -3.115 1.00 96.38 355 GLU A CA 1
ATOM 2827 C C . GLU A 1 355 ? 10.900 -2.806 -2.686 1.00 96.38 355 GLU A C 1
ATOM 2829 O O . GLU A 1 355 ? 11.527 -2.155 -3.519 1.00 96.38 355 GLU A O 1
ATOM 2834 N N . TRP A 1 356 ? 11.064 -2.599 -1.377 1.00 97.12 356 TRP A N 1
ATOM 2835 C CA . TRP A 1 356 ? 11.889 -1.520 -0.838 1.00 97.12 356 TRP A CA 1
ATOM 2836 C C . TRP A 1 356 ? 13.376 -1.872 -0.834 1.00 97.12 356 TRP A C 1
ATOM 2838 O O . TRP A 1 356 ? 14.201 -0.976 -1.004 1.00 97.12 356 TRP A O 1
ATOM 2848 N N . VAL A 1 357 ? 13.727 -3.160 -0.745 1.00 98.06 357 VAL A N 1
ATOM 2849 C CA . VAL A 1 357 ? 15.094 -3.639 -1.010 1.00 98.06 357 VAL A CA 1
ATOM 2850 C C . VAL A 1 357 ? 15.515 -3.263 -2.434 1.00 98.06 357 VAL A C 1
ATOM 2852 O O . VAL A 1 357 ? 16.570 -2.653 -2.617 1.00 98.06 357 VAL A O 1
ATOM 2855 N N . ALA A 1 358 ? 14.671 -3.550 -3.430 1.00 97.12 358 ALA A N 1
ATOM 2856 C CA . ALA A 1 358 ? 14.920 -3.196 -4.828 1.00 97.12 358 ALA A CA 1
ATOM 2857 C C . ALA A 1 358 ? 15.021 -1.673 -5.039 1.00 97.12 358 ALA A C 1
ATOM 2859 O O . ALA A 1 358 ? 15.953 -1.213 -5.697 1.00 97.12 358 ALA A O 1
ATOM 2860 N N . VAL A 1 359 ? 14.144 -0.872 -4.417 1.00 97.81 359 VAL A N 1
ATOM 2861 C CA . VAL A 1 359 ? 14.245 0.604 -4.456 1.00 97.81 359 VAL A CA 1
ATOM 2862 C C . VAL A 1 359 ? 15.576 1.090 -3.874 1.00 97.81 359 VAL A C 1
ATOM 2864 O O . VAL A 1 359 ? 16.253 1.920 -4.483 1.00 97.81 359 VAL A O 1
ATOM 2867 N N . CYS A 1 360 ? 15.967 0.591 -2.696 1.00 98.19 360 CYS A N 1
ATOM 2868 C CA . CYS A 1 360 ? 17.225 0.967 -2.053 1.00 98.19 360 CYS A CA 1
ATOM 2869 C C . CYS A 1 360 ? 18.425 0.641 -2.949 1.00 98.19 360 CYS A C 1
ATOM 2871 O O . CYS A 1 360 ? 19.281 1.502 -3.152 1.00 98.19 360 CYS A O 1
ATOM 2873 N N . ARG A 1 361 ? 18.469 -0.564 -3.531 1.00 97.44 361 ARG A N 1
ATOM 2874 C CA . ARG A 1 361 ? 19.537 -0.977 -4.452 1.00 97.44 361 ARG A CA 1
ATOM 2875 C C . ARG A 1 361 ? 19.566 -0.125 -5.717 1.00 97.44 361 ARG A C 1
ATOM 2877 O O . ARG A 1 361 ? 20.627 0.392 -6.051 1.00 97.44 361 ARG A O 1
ATOM 2884 N N . GLY A 1 362 ? 18.418 0.122 -6.350 1.00 96.19 362 GLY A N 1
ATOM 2885 C CA . GLY A 1 362 ? 18.318 0.983 -7.531 1.00 96.19 362 GLY A CA 1
ATOM 2886 C C . GLY A 1 362 ? 18.861 2.394 -7.282 1.00 96.19 362 GLY A C 1
ATOM 2887 O O . GLY A 1 362 ? 19.663 2.905 -8.062 1.00 96.19 362 GLY A O 1
ATOM 2888 N N . ILE A 1 363 ? 18.513 3.011 -6.149 1.00 96.44 363 ILE A N 1
ATOM 2889 C CA . ILE A 1 363 ? 19.022 4.342 -5.780 1.00 96.44 363 ILE A CA 1
ATOM 2890 C C . ILE A 1 363 ? 20.524 4.335 -5.479 1.00 96.44 363 ILE A C 1
ATOM 2892 O O . ILE A 1 363 ? 21.229 5.275 -5.855 1.00 96.44 363 ILE A O 1
ATOM 2896 N N . LEU A 1 364 ? 21.037 3.293 -4.822 1.00 97.38 364 LEU A N 1
ATOM 2897 C CA . LEU A 1 364 ? 22.473 3.161 -4.575 1.00 97.38 364 LEU A CA 1
ATOM 2898 C C . LEU A 1 364 ? 23.249 2.946 -5.882 1.00 97.38 364 LEU A C 1
ATOM 2900 O O . LEU A 1 364 ? 24.279 3.594 -6.070 1.00 97.38 364 LEU A O 1
ATOM 2904 N N . ASN A 1 365 ? 22.726 2.131 -6.802 1.00 96.62 365 ASN A N 1
ATOM 2905 C CA . ASN A 1 365 ? 23.292 1.909 -8.135 1.00 96.62 365 ASN A CA 1
ATOM 2906 C C . ASN A 1 365 ? 23.323 3.206 -8.943 1.00 96.62 365 ASN A C 1
ATOM 2908 O O . ASN A 1 365 ? 24.383 3.591 -9.430 1.00 96.62 365 ASN A O 1
ATOM 2912 N N . LEU A 1 366 ? 22.208 3.940 -8.994 1.00 96.19 366 LEU A N 1
ATOM 2913 C CA . LEU A 1 366 ? 22.136 5.264 -9.611 1.00 96.19 366 LEU A CA 1
ATOM 2914 C C . LEU A 1 366 ? 23.217 6.199 -9.063 1.00 96.19 366 LEU A C 1
ATOM 2916 O O . LEU A 1 366 ? 23.943 6.854 -9.809 1.00 96.19 366 LEU A O 1
ATOM 2920 N N . ALA A 1 367 ? 23.316 6.283 -7.740 1.00 95.81 367 ALA A N 1
ATOM 2921 C CA . ALA A 1 367 ? 24.223 7.209 -7.091 1.00 95.81 367 ALA A CA 1
ATOM 2922 C C . ALA A 1 367 ? 25.697 6.764 -7.190 1.00 95.81 367 ALA A C 1
ATOM 2924 O O . ALA A 1 367 ? 26.599 7.596 -7.042 1.00 95.81 367 ALA A O 1
ATOM 2925 N N . ALA A 1 368 ? 25.964 5.476 -7.413 1.00 96.06 368 ALA A N 1
ATOM 2926 C CA . ALA A 1 368 ? 27.285 4.945 -7.739 1.00 96.06 368 ALA A CA 1
ATOM 2927 C C . ALA A 1 368 ? 27.659 5.215 -9.205 1.00 96.06 368 ALA A C 1
ATOM 2929 O O . ALA A 1 368 ? 28.768 5.668 -9.469 1.00 96.06 368 ALA A O 1
ATOM 2930 N N . GLU A 1 369 ? 26.726 4.997 -10.131 1.00 94.75 369 GLU A N 1
ATOM 2931 C CA . GLU A 1 369 ? 26.917 5.178 -11.571 1.00 94.75 369 GLU A CA 1
ATOM 2932 C C . GLU A 1 369 ? 27.114 6.648 -11.951 1.00 94.75 369 GLU A C 1
ATOM 2934 O O . GLU A 1 369 ? 28.047 6.993 -12.675 1.00 94.75 369 GLU A O 1
ATOM 2939 N N . VAL A 1 370 ? 26.249 7.530 -11.447 1.00 93.81 370 VAL A N 1
ATOM 2940 C CA . VAL A 1 370 ? 26.340 8.962 -11.742 1.00 93.81 370 VAL A CA 1
ATOM 2941 C C . VAL A 1 370 ? 27.496 9.600 -10.966 1.00 93.81 370 VAL A C 1
ATOM 2943 O O . VAL A 1 370 ? 28.222 10.432 -11.507 1.00 93.81 370 VAL A O 1
ATOM 2946 N N . GLY A 1 371 ? 27.695 9.203 -9.708 1.00 93.00 371 GLY A N 1
ATOM 2947 C CA . GLY A 1 371 ? 28.704 9.786 -8.824 1.00 93.00 371 GLY A CA 1
ATOM 2948 C C . GLY A 1 371 ? 28.301 11.147 -8.237 1.00 93.00 371 GLY A C 1
ATOM 2949 O O . GLY A 1 371 ? 27.427 11.850 -8.746 1.00 93.00 371 GLY A O 1
ATOM 2950 N N . GLU A 1 372 ? 28.944 11.532 -7.131 1.00 91.50 372 GLU A N 1
ATOM 2951 C CA . GLU A 1 372 ? 28.543 12.702 -6.327 1.00 91.50 372 GLU A CA 1
ATOM 2952 C C . GLU A 1 372 ? 28.716 14.042 -7.054 1.00 91.50 372 GLU A C 1
ATOM 2954 O O . GLU A 1 372 ? 27.947 14.967 -6.815 1.00 91.50 372 GLU A O 1
ATOM 2959 N N . GLU A 1 373 ? 29.683 14.147 -7.968 1.00 90.88 373 GLU A N 1
ATOM 2960 C CA . GLU A 1 373 ? 29.952 15.388 -8.708 1.00 90.88 373 GLU A CA 1
ATOM 2961 C C . GLU A 1 373 ? 28.935 15.650 -9.826 1.00 90.88 373 GLU A C 1
ATOM 2963 O O . GLU A 1 373 ? 28.602 16.802 -10.121 1.00 90.88 373 GLU A O 1
ATOM 2968 N N . ARG A 1 374 ? 28.438 14.586 -10.469 1.00 91.88 374 ARG A N 1
ATOM 2969 C CA . ARG A 1 374 ? 27.478 14.698 -11.577 1.00 91.88 374 ARG A CA 1
ATOM 2970 C C . ARG A 1 374 ? 26.037 14.679 -11.099 1.00 91.88 374 ARG A C 1
ATOM 2972 O O . ARG A 1 374 ? 25.196 15.284 -11.753 1.00 91.88 374 ARG A O 1
ATOM 2979 N N . PHE A 1 375 ? 25.737 14.033 -9.972 1.00 92.62 375 PHE A N 1
ATOM 2980 C CA . PHE A 1 375 ? 24.359 13.882 -9.499 1.00 92.62 375 PHE A CA 1
ATOM 2981 C C . PHE A 1 375 ? 23.615 15.224 -9.341 1.00 92.62 375 PHE A C 1
ATOM 2983 O O . PHE A 1 375 ? 22.469 15.325 -9.778 1.00 92.62 375 PHE A O 1
ATOM 2990 N N . PRO A 1 376 ? 24.235 16.304 -8.822 1.00 90.31 376 PRO A N 1
ATOM 2991 C CA . PRO A 1 376 ? 23.574 17.605 -8.748 1.00 90.31 376 PRO A CA 1
ATOM 2992 C C . PRO A 1 376 ? 23.221 18.226 -10.111 1.00 90.31 376 PRO A C 1
ATOM 2994 O O . PRO A 1 376 ? 22.374 19.122 -10.158 1.00 90.31 376 PRO A O 1
ATOM 2997 N N . LYS A 1 377 ? 23.856 17.763 -11.199 1.00 89.19 377 LYS A N 1
ATOM 2998 C CA . LYS A 1 377 ? 23.645 18.210 -12.587 1.00 89.19 377 LYS A CA 1
ATOM 2999 C C . LYS A 1 377 ? 22.576 17.402 -13.329 1.00 89.19 377 LYS A C 1
ATOM 3001 O O . LYS A 1 377 ? 22.268 17.720 -14.474 1.00 89.19 377 LYS A O 1
ATOM 3006 N N . LEU A 1 378 ? 22.029 16.350 -12.716 1.00 90.12 378 LEU A N 1
ATOM 3007 C CA . LEU A 1 378 ? 20.904 15.626 -13.299 1.00 90.12 378 LEU A CA 1
ATOM 3008 C C . LEU A 1 378 ? 19.708 16.573 -13.421 1.00 90.12 378 LEU A C 1
ATOM 3010 O O . LEU A 1 378 ? 19.424 17.327 -12.490 1.00 90.12 378 LEU A O 1
ATOM 3014 N N . ILE A 1 379 ? 19.001 16.492 -14.546 1.00 88.88 379 ILE A N 1
ATOM 3015 C CA . ILE A 1 379 ? 17.734 17.201 -14.785 1.00 88.88 379 ILE A CA 1
ATOM 3016 C C . ILE A 1 379 ? 16.530 16.306 -14.478 1.00 88.88 379 ILE A C 1
ATOM 3018 O O . ILE A 1 379 ? 15.441 16.794 -14.190 1.00 88.88 379 ILE A O 1
ATOM 3022 N N . ALA A 1 380 ? 16.719 14.986 -14.494 1.00 89.88 380 ALA A N 1
ATOM 3023 C CA . ALA A 1 380 ? 15.760 14.031 -13.962 1.00 89.88 380 ALA A CA 1
ATOM 3024 C C . ALA A 1 380 ? 16.482 12.798 -13.425 1.00 89.88 380 ALA A C 1
ATOM 3026 O O . ALA A 1 380 ? 17.508 12.391 -13.965 1.00 89.88 380 ALA A O 1
ATOM 3027 N N . TRP A 1 381 ? 15.944 12.193 -12.374 1.00 93.25 381 TRP A N 1
ATOM 3028 C CA . TRP A 1 381 ? 16.433 10.931 -11.842 1.00 93.25 381 TRP A CA 1
ATOM 3029 C C . TRP A 1 381 ? 15.353 10.203 -11.062 1.00 93.25 381 TRP A C 1
ATOM 3031 O O . TRP A 1 381 ? 14.428 10.819 -10.529 1.00 93.25 381 TRP A O 1
ATOM 3041 N N . SER A 1 382 ? 15.482 8.889 -10.965 1.00 93.50 382 SER A N 1
ATOM 3042 C CA . SER A 1 382 ? 14.619 8.092 -10.110 1.00 93.50 382 SER A CA 1
ATOM 3043 C C . SER A 1 382 ? 15.218 6.741 -9.765 1.00 93.50 382 SER A C 1
ATOM 3045 O O . SER A 1 382 ? 16.051 6.223 -10.505 1.00 93.50 382 SER A O 1
ATOM 3047 N N . GLY A 1 383 ? 14.735 6.163 -8.670 1.00 95.12 383 GLY A N 1
ATOM 3048 C CA . GLY A 1 383 ? 14.899 4.749 -8.364 1.00 95.12 383 GLY A CA 1
ATOM 3049 C C . GLY A 1 383 ? 13.583 4.176 -7.866 1.00 95.12 383 GLY A C 1
ATOM 3050 O O . GLY A 1 383 ? 12.986 4.680 -6.908 1.00 95.12 383 GLY A O 1
ATOM 3051 N N . TRP A 1 384 ? 13.133 3.147 -8.564 1.00 94.12 384 TRP A N 1
ATOM 3052 C CA . TRP A 1 384 ? 11.857 2.484 -8.364 1.00 94.12 384 TRP A CA 1
ATOM 3053 C C . TRP A 1 384 ? 12.066 0.980 -8.200 1.00 94.12 384 TRP A C 1
ATOM 3055 O O . TRP A 1 384 ? 13.150 0.446 -8.438 1.00 94.12 384 TRP A O 1
ATOM 3065 N N . CYS A 1 385 ? 11.005 0.296 -7.804 1.00 95.75 385 CYS A N 1
ATOM 3066 C CA . CYS A 1 385 ? 10.857 -1.130 -8.017 1.00 95.75 385 CYS A CA 1
ATOM 3067 C C . CYS A 1 385 ? 9.609 -1.342 -8.859 1.00 95.75 385 CYS A C 1
ATOM 3069 O O . CYS A 1 385 ? 8.559 -0.852 -8.474 1.00 95.75 385 CYS A O 1
ATOM 3071 N N . ASP A 1 386 ? 9.710 -2.035 -9.986 1.00 93.81 386 ASP A N 1
ATOM 3072 C CA . ASP A 1 386 ? 8.540 -2.475 -10.740 1.00 93.81 386 ASP A CA 1
ATOM 3073 C C . ASP A 1 386 ? 8.135 -3.865 -10.255 1.00 93.81 386 ASP A C 1
ATOM 3075 O O . ASP A 1 386 ? 8.897 -4.827 -10.379 1.00 93.81 386 ASP A O 1
ATOM 3079 N N . VAL A 1 387 ? 6.941 -3.957 -9.668 1.00 94.38 387 VAL A N 1
ATOM 3080 C CA . VAL A 1 387 ? 6.389 -5.209 -9.151 1.00 94.38 387 VAL A CA 1
ATOM 3081 C C . VAL A 1 387 ? 5.501 -5.818 -10.221 1.00 94.38 387 VAL A C 1
ATOM 3083 O O . VAL A 1 387 ? 4.495 -5.224 -10.620 1.00 94.38 387 VAL A O 1
ATOM 3086 N N . LEU A 1 388 ? 5.887 -7.000 -10.687 1.00 93.62 388 LEU A N 1
ATOM 3087 C CA . LEU A 1 388 ? 5.198 -7.734 -11.738 1.00 93.62 388 LEU A CA 1
ATOM 3088 C C . LEU A 1 388 ? 4.662 -9.056 -11.193 1.00 93.62 388 LEU A C 1
ATOM 3090 O O . LEU A 1 388 ? 5.279 -9.671 -10.335 1.00 93.62 388 LEU A O 1
ATOM 3094 N N . GLU A 1 389 ? 3.544 -9.520 -11.727 1.00 94.06 389 GLU A N 1
ATOM 3095 C CA . GLU A 1 389 ? 3.048 -10.881 -11.541 1.00 94.06 389 GLU A CA 1
ATOM 3096 C C . GLU A 1 389 ? 3.051 -11.608 -12.880 1.00 94.06 389 GLU A C 1
ATOM 3098 O O . GLU A 1 389 ? 2.719 -11.018 -13.901 1.00 94.06 389 GLU A O 1
ATOM 3103 N N . GLN A 1 390 ? 3.392 -12.888 -12.904 1.00 91.75 390 GLN A N 1
ATOM 3104 C CA . GLN A 1 390 ? 3.374 -13.703 -14.121 1.00 91.75 390 GLN A CA 1
ATOM 3105 C C . GLN A 1 390 ? 2.627 -15.005 -13.861 1.00 91.75 390 GLN A C 1
ATOM 3107 O O . GLN A 1 390 ? 2.948 -15.763 -12.952 1.00 91.75 390 GLN A O 1
ATOM 3112 N N . GLN A 1 391 ? 1.625 -15.263 -14.696 1.00 90.88 391 GLN A N 1
ATOM 3113 C CA . GLN A 1 391 ? 0.828 -16.483 -14.689 1.00 90.88 391 GLN A CA 1
ATOM 3114 C C . GLN A 1 391 ? 0.818 -17.046 -16.110 1.00 90.88 391 GLN A C 1
ATOM 3116 O O . GLN A 1 391 ? 0.133 -16.529 -16.996 1.00 90.88 391 GLN A O 1
ATOM 3121 N N . GLY A 1 392 ? 1.615 -18.092 -16.337 1.00 87.69 392 GLY A N 1
ATOM 3122 C CA . GLY A 1 392 ? 1.873 -18.609 -17.683 1.00 87.69 392 GLY A CA 1
ATOM 3123 C C . GLY A 1 392 ? 2.454 -17.523 -18.596 1.00 87.69 392 GLY A C 1
ATOM 3124 O O . GLY A 1 392 ? 3.419 -16.850 -18.236 1.00 87.69 392 GLY A O 1
ATOM 3125 N N . ASP A 1 393 ? 1.818 -17.322 -19.748 1.00 86.38 393 ASP A N 1
ATOM 3126 C CA . ASP A 1 393 ? 2.223 -16.339 -20.764 1.00 86.38 393 ASP A CA 1
ATOM 3127 C C . ASP A 1 393 ? 1.739 -14.910 -20.477 1.00 86.38 393 ASP A C 1
ATOM 3129 O O . ASP A 1 393 ? 2.009 -13.987 -21.251 1.00 86.38 393 ASP A O 1
ATOM 3133 N N . THR A 1 394 ? 0.981 -14.721 -19.392 1.00 90.38 394 THR A N 1
ATOM 3134 C CA . THR A 1 394 ? 0.479 -13.412 -18.981 1.00 90.38 394 THR A CA 1
ATOM 3135 C C . THR A 1 394 ? 1.387 -12.795 -17.929 1.00 90.38 394 THR A C 1
ATOM 3137 O O . THR A 1 394 ? 1.562 -13.362 -16.854 1.00 90.38 394 THR A O 1
ATOM 3140 N N . VAL A 1 395 ? 1.880 -11.589 -18.201 1.00 90.75 395 VAL A N 1
ATOM 3141 C CA . VAL A 1 395 ? 2.562 -10.728 -17.234 1.00 90.75 395 VAL A CA 1
ATOM 3142 C C . VAL A 1 395 ? 1.653 -9.554 -16.893 1.00 90.75 395 VAL A C 1
ATOM 3144 O O . VAL A 1 395 ? 1.133 -8.868 -17.777 1.00 90.75 395 VAL A O 1
ATOM 3147 N N . SER A 1 396 ? 1.500 -9.303 -15.603 1.00 90.75 396 SER A N 1
ATOM 3148 C CA . SER A 1 396 ? 0.733 -8.218 -15.021 1.00 90.75 396 SER A CA 1
ATOM 3149 C C . SER A 1 396 ? 1.632 -7.280 -14.215 1.00 90.75 396 SER A C 1
ATOM 3151 O O . SER A 1 396 ? 2.613 -7.694 -13.615 1.00 90.75 396 SER A O 1
ATOM 3153 N N . PHE A 1 397 ? 1.304 -6.000 -14.211 1.00 89.06 397 PHE A N 1
ATOM 3154 C CA . PHE A 1 397 ? 1.895 -4.949 -13.411 1.00 89.06 397 PHE A CA 1
ATOM 3155 C C . PHE A 1 397 ? 1.063 -4.734 -12.146 1.00 89.06 397 PHE A C 1
ATOM 3157 O O . PHE A 1 397 ? -0.152 -4.546 -12.228 1.00 89.06 397 PHE A O 1
ATOM 3164 N N . VAL A 1 398 ? 1.721 -4.731 -10.989 1.00 89.38 398 VAL A N 1
ATOM 3165 C CA . VAL A 1 398 ? 1.074 -4.614 -9.677 1.00 89.38 398 VAL A CA 1
ATOM 3166 C C . VAL A 1 398 ? 1.275 -3.219 -9.093 1.00 89.38 398 VAL A C 1
ATOM 3168 O O . VAL A 1 398 ? 0.310 -2.544 -8.732 1.00 89.38 398 VAL A O 1
ATOM 3171 N N . SER A 1 399 ? 2.525 -2.769 -8.981 1.00 89.25 399 SER A N 1
ATOM 3172 C CA . SER A 1 399 ? 2.865 -1.487 -8.359 1.00 89.25 399 SER A CA 1
ATOM 3173 C C . SER A 1 399 ? 4.259 -1.002 -8.769 1.00 89.25 399 SER A C 1
ATOM 3175 O O . SER A 1 399 ? 5.069 -1.769 -9.285 1.00 89.25 399 SER A O 1
ATOM 3177 N N . GLN A 1 400 ? 4.533 0.287 -8.528 1.00 90.12 400 GLN A N 1
ATOM 3178 C CA . GLN A 1 400 ? 5.866 0.878 -8.693 1.00 90.12 400 GLN A CA 1
ATOM 3179 C C . GLN A 1 400 ? 6.230 1.797 -7.514 1.00 90.12 400 GLN A C 1
ATOM 3181 O O . GLN A 1 400 ? 6.122 3.023 -7.624 1.00 90.12 400 GLN A O 1
ATOM 3186 N N . PRO A 1 401 ? 6.593 1.248 -6.338 1.00 92.94 401 PRO A N 1
ATOM 3187 C CA . PRO A 1 401 ? 7.107 2.053 -5.236 1.00 92.94 401 PRO A CA 1
ATOM 3188 C C . PRO A 1 401 ? 8.488 2.629 -5.562 1.00 92.94 401 PRO A C 1
ATOM 3190 O O . PRO A 1 401 ? 9.262 2.061 -6.330 1.00 92.94 401 PRO A O 1
ATOM 3193 N N . GLY A 1 402 ? 8.814 3.772 -4.958 1.00 91.88 402 GLY A N 1
ATOM 3194 C CA . GLY A 1 402 ? 10.113 4.425 -5.115 1.00 91.88 402 GLY A CA 1
ATOM 3195 C C . GLY A 1 402 ? 10.035 5.937 -4.975 1.00 91.88 402 GLY A C 1
ATOM 3196 O O . GLY A 1 402 ? 9.088 6.478 -4.394 1.00 91.88 402 GLY A O 1
ATOM 3197 N N . PHE A 1 403 ? 11.055 6.626 -5.477 1.00 90.00 403 PHE A N 1
ATOM 3198 C CA . PHE A 1 403 ? 11.081 8.082 -5.521 1.00 90.00 403 PHE A CA 1
ATOM 3199 C C . PHE A 1 403 ? 11.983 8.599 -6.644 1.00 90.00 403 PHE A C 1
ATOM 3201 O O . PHE A 1 403 ? 12.935 7.952 -7.078 1.00 90.00 403 PHE A O 1
ATOM 3208 N N . GLY A 1 404 ? 11.679 9.808 -7.109 1.00 89.56 404 GLY A N 1
ATOM 3209 C CA . GLY A 1 404 ? 12.413 10.456 -8.183 1.00 89.56 404 GLY A CA 1
ATOM 3210 C C . GLY A 1 404 ? 12.070 11.930 -8.307 1.00 89.56 404 GLY A C 1
ATOM 3211 O O . GLY A 1 404 ? 11.087 12.414 -7.741 1.00 89.56 404 GLY A O 1
ATOM 3212 N N . TRP A 1 405 ? 12.904 12.645 -9.045 1.00 89.00 405 TRP A N 1
ATOM 3213 C CA . TRP A 1 405 ? 12.825 14.081 -9.249 1.00 89.00 405 TRP A CA 1
ATOM 3214 C C . TRP A 1 405 ? 13.025 14.422 -10.725 1.00 89.00 405 TRP A C 1
ATOM 3216 O O . TRP A 1 405 ? 13.756 13.737 -11.433 1.00 89.00 405 TRP A O 1
ATOM 3226 N N . CYS A 1 406 ? 12.369 15.481 -11.194 1.00 83.00 406 CYS A N 1
ATOM 3227 C CA . CYS A 1 406 ? 12.492 15.965 -12.565 1.00 83.00 406 CYS A CA 1
ATOM 3228 C C . CYS A 1 406 ? 12.258 17.482 -12.632 1.00 83.00 406 CYS A C 1
ATOM 3230 O O . CYS A 1 406 ? 11.247 17.992 -12.134 1.00 83.00 406 CYS A O 1
ATOM 3232 N N . GLU A 1 407 ? 13.176 18.194 -13.283 1.00 78.00 407 GLU A N 1
ATOM 3233 C CA . GLU A 1 407 ? 13.102 19.619 -13.600 1.00 78.00 407 GLU A CA 1
ATOM 3234 C C . GLU A 1 407 ? 12.207 19.853 -14.826 1.00 78.00 407 GLU A C 1
ATOM 3236 O O . GLU A 1 407 ? 12.658 19.997 -15.961 1.00 78.00 407 GLU A O 1
ATOM 3241 N N . ARG A 1 408 ? 10.889 19.914 -14.600 1.00 64.12 408 ARG A N 1
ATOM 3242 C CA . ARG A 1 408 ? 9.883 19.998 -15.681 1.00 64.12 408 ARG A CA 1
ATOM 3243 C C . ARG A 1 408 ? 9.982 21.227 -16.596 1.00 64.12 408 ARG A C 1
ATOM 3245 O O . ARG A 1 408 ? 9.274 21.279 -17.596 1.00 64.12 408 ARG A O 1
ATOM 3252 N N . LYS A 1 409 ? 10.774 22.245 -16.244 1.00 62.75 409 LYS A N 1
ATOM 3253 C CA . LYS A 1 409 ? 10.937 23.458 -17.064 1.00 62.75 409 LYS A CA 1
ATOM 3254 C C . LYS A 1 409 ? 12.033 23.334 -18.125 1.00 62.75 409 LYS A C 1
ATOM 3256 O O . LYS A 1 409 ? 12.033 24.146 -19.043 1.00 62.75 409 LYS A O 1
ATOM 3261 N N . GLU A 1 410 ? 12.922 22.347 -18.016 1.00 59.41 410 GLU A N 1
ATOM 3262 C CA . GLU A 1 410 ? 14.154 22.276 -18.821 1.00 59.41 410 GLU A CA 1
ATOM 3263 C C . GLU A 1 410 ? 14.324 20.944 -19.570 1.00 59.41 410 GLU A C 1
ATOM 3265 O O . GLU A 1 410 ? 15.302 20.759 -20.295 1.00 59.41 410 GLU A O 1
ATOM 3270 N N . ILE A 1 411 ? 13.367 20.017 -19.433 1.00 71.12 411 ILE A N 1
ATOM 3271 C CA . ILE A 1 411 ? 13.411 18.715 -20.101 1.00 71.12 411 ILE A CA 1
ATOM 3272 C C . ILE A 1 411 ? 12.615 18.735 -21.422 1.00 71.12 411 ILE A C 1
ATOM 3274 O O . ILE A 1 411 ? 11.446 19.138 -21.432 1.00 71.12 411 ILE A O 1
ATOM 3278 N N . PRO A 1 412 ? 13.209 18.301 -22.550 1.00 73.44 412 PRO A N 1
ATOM 3279 C CA . PRO A 1 412 ? 12.471 18.052 -23.785 1.00 73.44 412 PRO A CA 1
ATOM 3280 C C . PRO A 1 412 ? 11.290 17.101 -23.553 1.00 73.44 412 PRO A C 1
ATOM 3282 O O . PRO A 1 412 ? 11.403 16.139 -22.796 1.00 73.44 412 PRO A O 1
ATOM 3285 N N . ALA A 1 413 ? 10.159 17.327 -24.230 1.00 75.19 413 ALA A N 1
ATOM 3286 C CA . ALA A 1 413 ? 8.951 16.510 -24.044 1.00 75.19 413 ALA A CA 1
ATOM 3287 C C . ALA A 1 413 ? 9.186 15.010 -24.322 1.00 75.19 413 ALA A C 1
ATOM 3289 O O . ALA A 1 413 ? 8.578 14.162 -23.677 1.00 75.19 413 ALA A O 1
ATOM 3290 N N . THR A 1 414 ? 10.113 14.687 -25.228 1.00 72.06 414 THR A N 1
ATOM 3291 C CA . THR A 1 414 ? 10.541 13.312 -25.542 1.00 72.06 414 THR A CA 1
ATOM 3292 C C . THR A 1 414 ? 11.208 12.611 -24.349 1.00 72.06 414 THR A C 1
ATOM 3294 O O . THR A 1 414 ? 11.088 11.399 -24.183 1.00 72.06 414 THR A O 1
ATOM 3297 N N . LEU A 1 415 ? 11.864 13.383 -23.479 1.00 72.56 415 LEU A N 1
ATOM 3298 C CA . LEU A 1 415 ? 12.570 12.931 -22.281 1.00 72.56 415 LEU A CA 1
ATOM 3299 C C . LEU A 1 415 ? 11.693 12.944 -21.017 1.00 72.56 415 LEU A C 1
ATOM 3301 O O . LEU A 1 415 ? 12.056 12.316 -20.024 1.00 72.56 415 LEU A O 1
ATOM 3305 N N . ASP A 1 416 ? 10.526 13.595 -21.049 1.00 72.88 416 ASP A N 1
ATOM 3306 C CA . ASP A 1 416 ? 9.503 13.502 -19.988 1.00 72.88 416 ASP A CA 1
ATOM 3307 C C . ASP A 1 416 ? 8.691 12.188 -20.069 1.00 72.88 416 ASP A C 1
ATOM 3309 O O . ASP A 1 416 ? 7.874 11.874 -19.200 1.00 72.88 416 ASP A O 1
ATOM 3313 N N . ILE A 1 417 ? 8.919 11.375 -21.108 1.00 76.25 417 ILE A N 1
ATOM 3314 C CA . ILE A 1 417 ? 8.383 10.015 -21.201 1.00 76.25 417 ILE A CA 1
ATOM 3315 C C . ILE A 1 417 ? 9.227 9.114 -20.296 1.00 76.25 417 ILE A C 1
ATOM 3317 O O . ILE A 1 417 ? 10.335 8.711 -20.642 1.00 76.25 417 ILE A O 1
ATOM 3321 N N . ASN A 1 418 ? 8.698 8.853 -19.101 1.00 69.88 418 ASN A N 1
ATOM 3322 C CA . ASN A 1 418 ? 9.409 8.225 -17.985 1.00 69.88 418 ASN A CA 1
ATOM 3323 C C . ASN A 1 418 ? 8.984 6.755 -17.802 1.00 69.88 418 ASN A C 1
ATOM 3325 O O . ASN A 1 418 ? 7.814 6.446 -18.024 1.00 69.88 418 ASN A O 1
ATOM 3329 N N . SER A 1 419 ? 9.892 5.897 -17.323 1.00 79.62 419 SER A N 1
ATOM 3330 C CA . SER A 1 419 ? 9.679 4.477 -16.995 1.00 79.62 419 SER A CA 1
ATOM 3331 C C . SER A 1 419 ? 9.121 3.620 -18.127 1.00 79.62 419 SER A C 1
ATOM 3333 O O . SER A 1 419 ? 7.918 3.579 -18.388 1.00 79.62 419 SER A O 1
ATOM 3335 N N . VAL A 1 420 ? 10.023 2.895 -18.790 1.00 86.94 420 VAL A N 1
ATOM 3336 C CA . VAL A 1 420 ? 9.731 2.015 -19.931 1.00 86.94 420 VAL A CA 1
ATOM 3337 C C . VAL A 1 420 ? 8.552 1.077 -19.659 1.00 86.94 420 VAL A C 1
ATOM 3339 O O . VAL A 1 420 ? 7.579 1.092 -20.413 1.00 86.94 420 VAL A O 1
ATOM 3342 N N . PHE A 1 421 ? 8.586 0.293 -18.578 1.00 86.00 421 PHE A N 1
ATOM 3343 C CA . PHE A 1 421 ? 7.488 -0.630 -18.264 1.00 86.00 421 PHE A CA 1
ATOM 3344 C C . PHE A 1 421 ? 6.226 0.083 -17.780 1.00 86.00 421 PHE A C 1
ATOM 3346 O O . PHE A 1 421 ? 5.119 -0.365 -18.074 1.00 86.00 421 PHE A O 1
ATOM 3353 N N . TYR A 1 422 ? 6.360 1.245 -17.145 1.00 83.31 422 TYR A N 1
ATOM 3354 C CA . TYR A 1 422 ? 5.208 2.044 -16.737 1.00 83.31 422 TYR A CA 1
ATOM 3355 C C . TYR A 1 422 ? 4.446 2.676 -17.913 1.00 83.31 422 TYR A C 1
ATOM 3357 O O . TYR A 1 422 ? 3.263 3.005 -17.789 1.00 83.31 422 TYR A O 1
ATOM 3365 N N . GLN A 1 423 ? 5.090 2.857 -19.072 1.00 85.38 423 GLN A N 1
ATOM 3366 C CA . GLN A 1 423 ? 4.413 3.339 -20.283 1.00 85.38 423 GLN A CA 1
ATOM 3367 C C . GLN A 1 423 ? 3.436 2.317 -20.871 1.00 85.38 423 GLN A C 1
ATOM 3369 O O . GLN A 1 423 ? 2.474 2.704 -21.534 1.00 85.38 423 GLN A O 1
ATOM 3374 N N . VAL A 1 424 ? 3.672 1.030 -20.625 1.00 83.69 424 VAL A N 1
ATOM 3375 C CA . VAL A 1 424 ? 2.882 -0.095 -21.152 1.00 83.69 424 VAL A CA 1
ATOM 3376 C C . VAL A 1 424 ? 2.140 -0.861 -20.048 1.00 83.69 424 VAL A C 1
ATOM 3378 O O . VAL A 1 424 ? 1.432 -1.821 -20.329 1.00 83.69 424 VAL A O 1
ATOM 3381 N N . SER A 1 425 ? 2.205 -0.399 -18.795 1.00 78.75 425 SER A N 1
ATOM 3382 C CA . SER A 1 425 ? 1.474 -0.976 -17.656 1.00 78.75 425 SER A CA 1
ATOM 3383 C C . SER A 1 425 ? 0.004 -0.554 -17.570 1.00 78.75 425 SER A C 1
ATOM 3385 O O . SER A 1 425 ? -0.664 -0.833 -16.576 1.00 78.75 425 SER A O 1
ATOM 3387 N N . SER A 1 426 ? -0.511 0.124 -18.602 1.00 67.69 426 SER A N 1
ATOM 3388 C CA . SER A 1 426 ? -1.794 0.830 -18.553 1.00 67.69 426 SER A CA 1
ATOM 3389 C C . SER A 1 426 ? -2.965 -0.029 -18.070 1.00 67.69 426 SER A C 1
ATOM 3391 O O . SER A 1 426 ? -3.803 0.504 -17.367 1.00 67.69 426 SER A O 1
ATOM 3393 N N . LEU A 1 427 ? -3.002 -1.334 -18.351 1.00 66.00 427 LEU A N 1
ATOM 3394 C CA . LEU A 1 427 ? -4.129 -2.213 -18.011 1.00 66.00 427 LEU A CA 1
ATOM 3395 C C . LEU A 1 427 ? -3.937 -3.108 -16.787 1.00 66.00 427 LEU A C 1
ATOM 3397 O O . LEU A 1 427 ? -4.740 -4.021 -16.591 1.00 66.00 427 LEU A O 1
ATOM 3401 N N . ASN A 1 428 ? -2.856 -2.945 -16.024 1.00 72.81 428 ASN A N 1
ATOM 3402 C CA . ASN A 1 428 ? -2.327 -3.956 -15.100 1.00 72.81 428 ASN A CA 1
ATOM 3403 C C . ASN A 1 428 ? -2.007 -5.303 -15.768 1.00 72.81 428 ASN A C 1
ATOM 3405 O O . ASN A 1 428 ? -1.116 -5.969 -15.300 1.00 72.81 428 ASN A O 1
ATOM 3409 N N . LYS A 1 429 ? -2.628 -5.717 -16.875 1.00 82.69 429 LYS A N 1
ATOM 3410 C CA . LYS A 1 429 ? -2.187 -6.827 -17.725 1.00 82.69 429 LYS A CA 1
ATOM 3411 C C . LYS A 1 429 ? -1.273 -6.274 -18.819 1.00 82.69 429 LYS A C 1
ATOM 3413 O O . LYS A 1 429 ? -1.753 -5.679 -19.785 1.00 82.69 429 LYS A O 1
ATOM 3418 N N . PHE A 1 430 ? 0.032 -6.417 -18.612 1.00 75.62 430 PHE A N 1
ATOM 3419 C CA . PHE A 1 430 ? 1.109 -5.815 -19.403 1.00 75.62 430 PHE A CA 1
ATOM 3420 C C . PHE A 1 430 ? 1.373 -6.571 -20.714 1.00 75.62 430 PHE A C 1
ATOM 3422 O O . PHE A 1 430 ? 1.524 -5.947 -21.763 1.00 75.62 430 PHE A O 1
ATOM 3429 N N . LEU A 1 431 ? 1.398 -7.904 -20.670 1.00 83.56 431 LEU A N 1
ATOM 3430 C CA . LEU A 1 431 ? 1.695 -8.770 -21.813 1.00 83.56 431 LEU A CA 1
ATOM 3431 C C . LEU A 1 431 ? 0.905 -10.068 -21.684 1.00 83.56 431 LEU A C 1
ATOM 3433 O O . LEU A 1 431 ? 0.777 -10.596 -20.587 1.00 83.56 431 LEU A O 1
ATOM 3437 N N . ASP A 1 432 ? 0.395 -10.584 -22.797 1.00 88.31 432 ASP A N 1
ATOM 3438 C CA . ASP A 1 432 ? -0.186 -11.922 -22.878 1.00 88.31 432 ASP A CA 1
ATOM 3439 C C . ASP A 1 432 ? 0.183 -12.542 -24.219 1.00 88.31 432 ASP A C 1
ATOM 3441 O O . ASP A 1 432 ? -0.417 -12.230 -25.252 1.00 88.31 432 ASP A O 1
ATOM 3445 N N . ALA A 1 433 ? 1.212 -13.388 -24.203 1.00 83.38 433 ALA A N 1
ATOM 3446 C CA . ALA A 1 433 ? 1.727 -14.007 -25.419 1.00 83.38 433 ALA A CA 1
ATOM 3447 C C . ALA A 1 433 ? 0.797 -15.098 -25.984 1.00 83.38 433 ALA A C 1
ATOM 3449 O O . ALA A 1 433 ? 0.990 -15.528 -27.120 1.00 83.38 433 ALA A O 1
ATOM 3450 N N . SER A 1 434 ? -0.245 -15.500 -25.243 1.00 87.19 434 SER A N 1
ATOM 3451 C CA . SER A 1 434 ? -1.242 -16.467 -25.717 1.00 87.19 434 SER A CA 1
ATOM 3452 C C . SER A 1 434 ? -2.280 -15.853 -26.670 1.00 87.19 434 SER A C 1
ATOM 3454 O O . SER A 1 434 ? -3.002 -16.574 -27.366 1.00 87.19 434 SER A O 1
ATOM 3456 N N . VAL A 1 435 ? -2.362 -14.518 -26.735 1.00 90.19 435 VAL A N 1
ATOM 3457 C CA . VAL A 1 435 ? -3.334 -13.803 -27.571 1.00 90.19 435 VAL A CA 1
ATOM 3458 C C . VAL A 1 435 ? -2.918 -13.868 -29.049 1.00 90.19 435 VAL A C 1
ATOM 3460 O O . VAL A 1 435 ? -1.808 -13.459 -29.397 1.00 90.19 435 VAL A O 1
ATOM 3463 N N . PRO A 1 436 ? -3.797 -14.331 -29.961 1.00 92.06 436 PRO A N 1
ATOM 3464 C CA . PRO A 1 436 ? -3.470 -14.421 -31.380 1.00 92.06 436 PRO A CA 1
ATOM 3465 C C . PRO A 1 436 ? -3.371 -13.038 -32.036 1.00 92.06 436 PRO A C 1
ATOM 3467 O O . PRO A 1 436 ? -3.945 -12.057 -31.563 1.00 92.06 436 PRO A O 1
ATOM 3470 N N . ILE A 1 437 ? -2.706 -12.974 -33.193 1.00 93.19 437 ILE A N 1
ATOM 3471 C CA . ILE A 1 437 ? -2.621 -11.757 -34.016 1.00 93.19 437 ILE A CA 1
ATOM 3472 C C . ILE A 1 437 ? -4.030 -11.235 -34.344 1.00 93.19 437 ILE A C 1
ATOM 3474 O O . ILE A 1 437 ? -4.907 -11.990 -34.762 1.00 93.19 437 ILE A O 1
ATOM 3478 N N . GLY A 1 438 ? -4.243 -9.934 -34.150 1.00 91.75 438 GLY A N 1
ATOM 3479 C CA . GLY A 1 438 ? -5.533 -9.258 -34.287 1.00 91.75 438 GLY A CA 1
ATOM 3480 C C . GLY A 1 438 ? -6.419 -9.354 -33.042 1.00 91.75 438 GLY A C 1
ATOM 3481 O O . GLY A 1 438 ? -7.377 -8.592 -32.927 1.00 91.75 438 GLY A O 1
ATOM 3482 N N . GLY A 1 439 ? -6.094 -10.247 -32.105 1.00 93.56 439 GLY A N 1
ATOM 3483 C CA . GLY A 1 439 ? -6.695 -10.310 -30.780 1.00 93.56 439 GLY A CA 1
ATOM 3484 C C . GLY A 1 439 ? -6.139 -9.240 -29.842 1.00 93.56 439 GLY A C 1
ATOM 3485 O O . GLY A 1 439 ? -5.121 -8.597 -30.113 1.00 93.56 439 GLY A O 1
ATOM 3486 N N . GLY A 1 440 ? -6.816 -9.049 -28.714 1.00 92.00 440 GLY A N 1
ATOM 3487 C CA . GLY A 1 440 ? -6.451 -8.032 -27.743 1.00 92.00 440 GLY A CA 1
ATOM 3488 C C . GLY A 1 440 ? -7.237 -8.133 -26.444 1.00 92.00 440 GLY A C 1
ATOM 3489 O O . GLY A 1 440 ? -8.132 -8.967 -26.304 1.00 92.00 440 GLY A O 1
ATOM 3490 N N . TRP A 1 441 ? -6.906 -7.258 -25.503 1.00 92.00 441 TRP A N 1
ATOM 3491 C CA . TRP A 1 441 ? -7.625 -7.087 -24.246 1.00 92.00 441 TRP A CA 1
ATOM 3492 C C . TRP A 1 441 ? -7.824 -5.602 -23.955 1.00 92.00 441 TRP A C 1
ATOM 3494 O O . TRP A 1 441 ? -7.038 -4.757 -24.378 1.00 92.00 441 TRP A O 1
ATOM 3504 N N . SER A 1 442 ? -8.887 -5.283 -23.225 1.00 90.88 442 SER A N 1
ATOM 3505 C CA . SER A 1 442 ? -9.215 -3.914 -22.833 1.00 90.88 442 SER A CA 1
ATOM 3506 C C . SER A 1 442 ? -9.655 -3.885 -21.384 1.00 90.88 442 SER A C 1
ATOM 3508 O O . SER A 1 442 ? -10.211 -4.858 -20.872 1.00 90.88 442 SER A O 1
ATOM 3510 N N . GLY A 1 443 ? -9.469 -2.745 -20.741 1.00 87.69 443 GLY A N 1
ATOM 3511 C CA . GLY A 1 443 ? -9.827 -2.571 -19.347 1.00 87.69 443 GLY A CA 1
ATOM 3512 C C . GLY A 1 443 ? -9.603 -1.148 -18.877 1.00 87.69 443 GLY A C 1
ATOM 3513 O O . GLY A 1 443 ? -9.307 -0.242 -19.664 1.00 87.69 443 GLY A O 1
ATOM 3514 N N . ASP A 1 444 ? -9.771 -0.987 -17.578 1.00 85.62 444 ASP A N 1
ATOM 3515 C CA . ASP A 1 444 ? -9.556 0.278 -16.907 1.00 85.62 444 ASP A CA 1
ATOM 3516 C C . ASP A 1 444 ? -8.069 0.450 -16.615 1.00 85.62 444 ASP A C 1
ATOM 3518 O O . ASP A 1 444 ? -7.351 -0.509 -16.324 1.00 85.62 444 ASP A O 1
ATOM 3522 N N . ALA A 1 445 ? -7.619 1.689 -16.739 1.00 82.44 445 ALA A N 1
ATOM 3523 C CA . ALA A 1 445 ? -6.230 2.073 -16.656 1.00 82.44 445 ALA A CA 1
ATOM 3524 C C . ALA A 1 445 ? -6.011 3.173 -15.628 1.00 82.44 445 ALA A C 1
ATOM 3526 O O . ALA A 1 445 ? -6.905 3.972 -15.339 1.00 82.44 445 ALA A O 1
ATOM 3527 N N . PHE A 1 446 ? -4.786 3.236 -15.104 1.00 79.56 446 PHE A N 1
ATOM 3528 C CA . PHE A 1 446 ? -4.391 4.287 -14.172 1.00 79.56 446 PHE A CA 1
ATOM 3529 C C . PHE A 1 446 ? -4.708 5.681 -14.734 1.00 79.56 446 PHE A C 1
ATOM 3531 O O . PHE A 1 446 ? -4.373 5.994 -15.878 1.00 79.56 446 PHE A O 1
ATOM 3538 N N . SER A 1 447 ? -5.260 6.539 -13.879 1.00 78.06 447 SER A N 1
ATOM 3539 C CA . SER A 1 447 ? -5.605 7.925 -14.177 1.00 78.06 447 SER A CA 1
ATOM 3540 C C . SER A 1 447 ? -5.069 8.865 -13.099 1.00 78.06 447 SER A C 1
ATOM 3542 O O . SER A 1 447 ? -4.974 8.501 -11.928 1.00 78.06 447 SER A O 1
ATOM 3544 N N . TYR A 1 448 ? -4.715 10.085 -13.501 1.00 73.69 448 TYR A N 1
ATOM 3545 C CA . TYR A 1 448 ? -4.449 11.201 -12.592 1.00 73.69 448 TYR A CA 1
ATOM 3546 C C . TYR A 1 448 ? -5.728 11.905 -12.116 1.00 73.69 448 TYR A C 1
ATOM 3548 O O . TYR A 1 448 ? -5.629 12.764 -11.243 1.00 73.69 448 TYR A O 1
ATOM 3556 N N . SER A 1 449 ? -6.888 11.569 -12.688 1.00 71.88 449 SER A N 1
ATOM 3557 C CA . SER A 1 449 ? -8.207 12.026 -12.243 1.00 71.88 449 SER A CA 1
ATOM 3558 C C . SER A 1 449 ? -8.934 10.917 -11.480 1.00 71.88 449 SER A C 1
ATOM 3560 O O . SER A 1 449 ? -8.431 9.801 -11.328 1.00 71.88 449 SER A O 1
ATOM 3562 N N . TYR A 1 450 ? -10.136 11.226 -10.996 1.00 68.19 450 TYR A N 1
ATOM 3563 C CA . TYR A 1 450 ? -10.992 10.253 -10.330 1.00 68.19 450 TYR A CA 1
ATOM 3564 C C . TYR A 1 450 ? -11.530 9.178 -11.282 1.00 68.19 450 TYR A C 1
ATOM 3566 O O . TYR A 1 450 ? -11.807 8.068 -10.859 1.00 68.19 450 TYR A O 1
ATOM 3574 N N . GLN A 1 451 ? -11.672 9.451 -12.575 1.00 74.19 451 GLN A N 1
ATOM 3575 C CA . GLN A 1 451 ? -12.136 8.421 -13.504 1.00 74.19 451 GLN A CA 1
ATOM 3576 C C . GLN A 1 451 ? -10.952 7.639 -14.071 1.00 74.19 451 GLN A C 1
ATOM 3578 O O . GLN A 1 451 ? -9.989 8.271 -14.515 1.00 74.19 451 GLN A O 1
ATOM 3583 N N . PRO A 1 452 ? -10.994 6.292 -14.098 1.00 81.25 452 PRO A N 1
ATOM 3584 C CA . PRO A 1 452 ? -9.950 5.513 -14.748 1.00 81.25 452 PRO A CA 1
ATOM 3585 C C . PRO A 1 452 ? -9.886 5.866 -16.234 1.00 81.25 452 PRO A C 1
ATOM 3587 O O . PRO A 1 452 ? -10.886 6.245 -16.839 1.00 81.25 452 PRO A O 1
ATOM 3590 N N . LEU A 1 453 ? -8.712 5.732 -16.842 1.00 86.50 453 LEU A N 1
ATOM 3591 C CA . LEU A 1 453 ? -8.597 5.802 -18.296 1.00 86.50 453 LEU A CA 1
ATOM 3592 C C . LEU A 1 453 ? -9.081 4.489 -18.906 1.00 86.50 453 LEU A C 1
ATOM 3594 O O . LEU A 1 453 ? -9.140 3.465 -18.226 1.00 86.50 453 LEU A O 1
ATOM 3598 N N . ARG A 1 454 ? -9.391 4.490 -20.201 1.00 89.12 454 ARG A N 1
ATOM 3599 C CA . ARG A 1 454 ? -9.644 3.249 -20.931 1.00 89.12 454 ARG A CA 1
ATOM 3600 C C . ARG A 1 454 ? -8.403 2.884 -21.714 1.00 89.12 454 ARG A C 1
ATOM 3602 O O . ARG A 1 454 ? -7.922 3.705 -22.488 1.00 89.12 454 ARG A O 1
ATOM 3609 N N . ALA A 1 455 ? -7.903 1.664 -21.557 1.00 90.75 455 ALA A N 1
ATOM 3610 C CA . ALA A 1 455 ? -6.840 1.167 -22.419 1.00 90.75 455 ALA A CA 1
ATOM 3611 C C . ALA A 1 455 ? -7.256 -0.099 -23.171 1.00 90.75 455 ALA A C 1
ATOM 3613 O O . ALA A 1 455 ? -8.120 -0.869 -22.747 1.00 90.75 455 ALA A O 1
ATOM 3614 N N . THR A 1 456 ? -6.672 -0.269 -24.350 1.00 92.75 456 THR A N 1
ATOM 3615 C CA . THR A 1 456 ? -6.852 -1.432 -25.217 1.00 92.75 456 THR A CA 1
ATOM 3616 C C . THR A 1 456 ? -5.503 -1.837 -25.767 1.00 92.75 456 THR A C 1
ATOM 3618 O O . THR A 1 456 ? -4.797 -1.006 -26.332 1.00 92.75 456 THR A O 1
ATOM 3621 N N . VAL A 1 457 ? -5.161 -3.110 -25.631 1.00 93.81 457 VAL A N 1
ATOM 3622 C CA . VAL A 1 457 ? -3.942 -3.697 -26.178 1.00 93.81 457 VAL A CA 1
ATOM 3623 C C . VAL A 1 457 ? -4.321 -4.672 -27.271 1.00 93.81 457 VAL A C 1
ATOM 3625 O O . VAL A 1 457 ? -5.204 -5.499 -27.08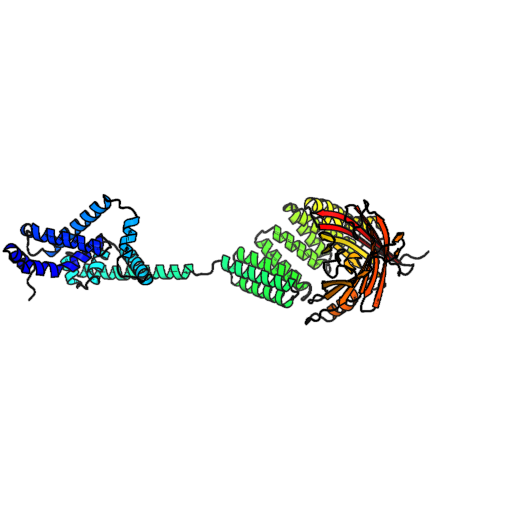3 1.00 93.81 457 VAL A O 1
ATOM 3628 N N . THR A 1 458 ? -3.675 -4.567 -28.427 1.00 94.88 458 THR A N 1
ATOM 3629 C CA . THR A 1 458 ? -3.885 -5.455 -29.575 1.00 94.88 458 THR A CA 1
ATOM 3630 C C . THR A 1 458 ? -2.557 -6.043 -30.027 1.00 94.88 458 THR A C 1
ATOM 3632 O O . THR A 1 458 ? -1.587 -5.306 -30.216 1.00 94.88 458 THR A O 1
ATOM 3635 N N . VAL A 1 459 ? -2.517 -7.352 -30.270 1.00 95.19 459 VAL A N 1
ATOM 3636 C CA . VAL A 1 459 ? -1.374 -8.009 -30.913 1.00 95.19 459 VAL A CA 1
ATOM 3637 C C . VAL A 1 459 ? -1.430 -7.712 -32.408 1.00 95.19 459 VAL A C 1
ATOM 3639 O O . VAL A 1 459 ? -2.346 -8.145 -33.106 1.00 95.19 459 VAL A O 1
ATOM 3642 N N . LYS A 1 460 ? -0.469 -6.943 -32.923 1.00 96.31 460 LYS A N 1
ATOM 3643 C CA . LYS A 1 460 ? -0.450 -6.514 -34.331 1.00 96.31 460 LYS A CA 1
ATOM 3644 C C . LYS A 1 460 ? 0.293 -7.481 -35.239 1.00 96.31 460 LYS A C 1
ATOM 3646 O O . LYS A 1 460 ? -0.110 -7.668 -36.380 1.00 96.31 460 LYS A O 1
ATOM 3651 N N . SER A 1 461 ? 1.386 -8.051 -34.748 1.00 94.31 461 SER A N 1
ATOM 3652 C CA . SER A 1 461 ? 2.284 -8.911 -35.518 1.00 94.31 461 SER A CA 1
ATOM 3653 C C . SER A 1 461 ? 3.035 -9.827 -34.561 1.00 94.31 461 SER A C 1
ATOM 3655 O O . SER A 1 461 ? 3.337 -9.418 -33.444 1.00 94.31 461 SER A O 1
ATOM 3657 N N . ALA A 1 462 ? 3.335 -11.052 -34.988 1.00 89.12 462 ALA A N 1
ATOM 3658 C CA . ALA A 1 462 ? 4.117 -12.014 -34.204 1.00 89.12 462 ALA A CA 1
ATOM 3659 C C . ALA A 1 462 ? 5.572 -12.148 -34.690 1.00 89.12 462 ALA A C 1
ATOM 3661 O O . ALA A 1 462 ? 6.327 -12.946 -34.140 1.00 89.12 462 ALA A O 1
ATOM 3662 N N . SER A 1 463 ? 5.964 -11.428 -35.749 1.00 92.00 463 SER A N 1
ATOM 3663 C CA . SER A 1 463 ? 7.293 -11.576 -36.351 1.00 92.00 463 SER A CA 1
ATOM 3664 C C . SER A 1 463 ? 7.716 -10.328 -37.130 1.00 92.00 463 SER A C 1
ATOM 3666 O O . SER A 1 463 ? 7.789 -10.341 -38.358 1.00 92.00 463 SER A O 1
ATOM 3668 N N . GLU A 1 464 ? 8.015 -9.250 -36.412 1.00 95.56 464 GLU A N 1
ATOM 3669 C CA . GLU A 1 464 ? 8.684 -8.064 -36.956 1.00 95.56 464 GLU A CA 1
ATOM 3670 C C . GLU A 1 464 ? 10.205 -8.189 -36.821 1.00 95.56 464 GLU A C 1
ATOM 3672 O O . GLU A 1 464 ? 10.710 -8.606 -35.776 1.00 95.56 464 GLU A O 1
ATOM 3677 N N . ARG A 1 465 ? 10.949 -7.749 -37.839 1.00 97.56 465 ARG A N 1
ATOM 3678 C CA . ARG A 1 465 ? 12.397 -7.556 -37.717 1.00 97.56 465 ARG A CA 1
ATOM 3679 C C . ARG A 1 465 ? 12.679 -6.170 -37.144 1.00 97.56 465 ARG A C 1
ATOM 3681 O O . ARG A 1 465 ? 12.297 -5.169 -37.745 1.00 97.56 465 ARG A O 1
ATOM 3688 N N . VAL A 1 466 ? 13.394 -6.106 -36.024 1.00 97.75 466 VAL A N 1
ATOM 3689 C CA . VAL A 1 466 ? 13.725 -4.854 -35.329 1.00 97.75 466 VAL A CA 1
ATOM 3690 C C . VAL A 1 466 ? 15.230 -4.763 -35.099 1.00 97.75 466 VAL A C 1
ATOM 3692 O O . VAL A 1 466 ? 15.838 -5.679 -34.548 1.00 97.75 466 VAL A O 1
ATOM 3695 N N . THR A 1 467 ? 15.836 -3.646 -35.502 1.00 97.94 467 THR A N 1
ATOM 3696 C CA . THR A 1 467 ? 17.253 -3.350 -35.256 1.00 97.94 467 THR A CA 1
ATOM 3697 C C . THR A 1 467 ? 17.370 -2.196 -34.271 1.00 97.94 467 THR A C 1
ATOM 3699 O O . THR A 1 467 ? 16.853 -1.109 -34.514 1.00 97.94 467 THR A O 1
ATOM 3702 N N . VAL A 1 468 ? 18.076 -2.444 -33.172 1.00 97.50 468 VAL A N 1
ATOM 3703 C CA . VAL A 1 468 ? 18.365 -1.491 -32.094 1.00 97.50 468 VAL A CA 1
ATOM 3704 C C . VAL A 1 468 ? 19.853 -1.571 -31.731 1.00 97.50 468 VAL A C 1
ATOM 3706 O O . VAL A 1 468 ? 20.556 -2.455 -32.224 1.00 97.50 468 VAL A O 1
ATOM 3709 N N . PRO A 1 469 ? 20.379 -0.680 -30.877 1.00 97.31 469 PRO A N 1
ATOM 3710 C CA . PRO A 1 469 ? 21.795 -0.698 -30.508 1.00 97.31 469 PRO A CA 1
ATOM 3711 C C . PRO A 1 469 ? 22.265 -2.013 -29.867 1.00 97.31 469 PRO A C 1
ATOM 3713 O O . PRO A 1 469 ? 23.407 -2.403 -30.087 1.00 97.31 469 PRO A O 1
ATOM 3716 N N . ALA A 1 470 ? 21.386 -2.729 -29.155 1.00 97.31 470 ALA A N 1
ATOM 3717 C CA . ALA A 1 470 ? 21.687 -4.054 -28.604 1.00 97.31 470 ALA A CA 1
ATOM 3718 C C . ALA A 1 470 ? 21.812 -5.175 -29.660 1.00 97.31 470 ALA A C 1
ATOM 3720 O O . ALA A 1 470 ? 22.285 -6.263 -29.338 1.00 97.31 470 ALA A O 1
ATOM 3721 N N . GLY A 1 471 ? 21.373 -4.951 -30.906 1.00 97.19 471 GLY A N 1
ATOM 3722 C CA . GLY A 1 471 ? 21.432 -5.944 -31.978 1.00 97.19 471 GLY A CA 1
ATOM 3723 C C . GLY A 1 471 ? 20.224 -5.936 -32.917 1.00 97.19 471 GLY A C 1
ATOM 3724 O O . GLY A 1 471 ? 19.369 -5.051 -32.887 1.00 97.19 471 GLY A O 1
ATOM 3725 N N . THR A 1 472 ? 20.164 -6.943 -33.790 1.00 98.00 472 THR A N 1
ATOM 3726 C CA . THR A 1 472 ? 19.017 -7.179 -34.680 1.00 98.00 472 THR A CA 1
ATOM 3727 C C . THR A 1 472 ? 18.250 -8.412 -34.228 1.00 98.00 472 THR A C 1
ATOM 3729 O O . THR A 1 472 ? 18.834 -9.481 -34.070 1.00 98.00 472 THR A O 1
ATOM 3732 N N . PHE A 1 473 ? 16.940 -8.257 -34.067 1.00 97.12 473 PHE A N 1
ATOM 3733 C CA . PHE A 1 473 ? 16.015 -9.288 -33.617 1.00 97.12 473 PHE A CA 1
ATOM 3734 C C . PHE A 1 473 ? 15.016 -9.582 -34.739 1.00 97.12 473 PHE A C 1
ATOM 3736 O O . PHE A 1 473 ? 14.298 -8.693 -35.187 1.00 97.12 473 PHE A O 1
ATOM 3743 N N . GLU A 1 474 ? 14.994 -10.821 -35.231 1.00 95.88 474 GLU A N 1
ATOM 3744 C CA . GLU A 1 474 ? 14.256 -11.187 -36.455 1.00 95.88 474 GLU A CA 1
ATOM 3745 C C . GLU A 1 474 ? 12.776 -11.544 -36.210 1.00 95.88 474 GLU A C 1
ATOM 3747 O O . GLU A 1 474 ? 11.992 -11.580 -37.155 1.00 95.88 474 GLU A O 1
ATOM 3752 N N . ARG A 1 475 ? 12.388 -11.848 -34.962 1.00 94.62 475 ARG A N 1
ATOM 3753 C CA . ARG A 1 475 ? 11.063 -12.395 -34.608 1.00 94.62 475 ARG A CA 1
ATOM 3754 C C . ARG A 1 475 ? 10.408 -11.644 -33.447 1.00 94.62 475 ARG A C 1
ATOM 3756 O O . ARG A 1 475 ? 10.101 -12.240 -32.418 1.00 94.62 475 ARG A O 1
ATOM 3763 N N . CYS A 1 476 ? 10.227 -10.335 -33.577 1.00 96.31 476 CYS A N 1
ATOM 3764 C CA . CYS A 1 476 ? 9.612 -9.540 -32.518 1.00 96.31 476 CYS A CA 1
ATOM 3765 C C . CYS A 1 476 ? 8.078 -9.604 -32.555 1.00 96.31 476 CYS A C 1
ATOM 3767 O O . CYS A 1 476 ? 7.465 -9.375 -33.599 1.00 96.31 476 CYS A O 1
ATOM 3769 N N . LEU A 1 477 ? 7.460 -9.833 -31.395 1.00 95.44 477 LEU A N 1
ATOM 3770 C CA . LEU A 1 477 ? 6.031 -9.635 -31.164 1.00 95.44 477 LEU A CA 1
ATOM 3771 C C . LEU A 1 477 ? 5.750 -8.138 -31.036 1.00 95.44 477 LEU A C 1
ATOM 3773 O O . LEU A 1 477 ? 6.331 -7.470 -30.183 1.00 95.44 477 LEU A O 1
ATOM 3777 N N . LEU A 1 478 ? 4.840 -7.618 -31.854 1.00 96.38 478 LEU A N 1
ATOM 3778 C CA . LEU A 1 478 ? 4.383 -6.235 -31.792 1.00 96.38 478 LEU A CA 1
ATOM 3779 C C . LEU A 1 478 ? 3.017 -6.158 -31.115 1.00 96.38 478 LEU A C 1
ATOM 3781 O O . LEU A 1 478 ? 2.027 -6.686 -31.629 1.00 96.38 478 LEU A O 1
ATOM 3785 N N . THR A 1 479 ? 2.952 -5.410 -30.019 1.00 95.06 479 THR A N 1
ATOM 3786 C CA . THR A 1 479 ? 1.692 -5.018 -29.378 1.00 95.06 479 THR A CA 1
ATOM 3787 C C . THR A 1 479 ? 1.465 -3.517 -29.517 1.00 95.06 479 THR A C 1
ATOM 3789 O O . THR A 1 479 ? 2.401 -2.721 -29.452 1.00 95.06 479 THR A O 1
ATOM 3792 N N . GLU A 1 480 ? 0.214 -3.121 -29.733 1.00 95.50 480 GLU A N 1
ATOM 3793 C CA . GLU A 1 480 ? -0.212 -1.722 -29.746 1.00 95.50 480 GLU A CA 1
ATOM 3794 C C . GLU A 1 480 ? -1.163 -1.475 -28.580 1.00 95.50 480 GLU A C 1
ATOM 3796 O O . GLU A 1 480 ? -2.190 -2.139 -28.471 1.00 95.50 480 GLU A O 1
ATOM 3801 N N . HIS A 1 481 ? -0.809 -0.521 -27.727 1.00 93.75 481 HIS A N 1
ATOM 3802 C CA . HIS A 1 481 ? -1.558 -0.097 -26.554 1.00 93.75 481 HIS A CA 1
ATOM 3803 C C . HIS A 1 481 ? -2.145 1.280 -26.848 1.00 93.75 481 HIS A C 1
ATOM 3805 O O . HIS A 1 481 ? -1.399 2.223 -27.106 1.00 93.75 481 HIS A O 1
ATOM 3811 N N . VAL A 1 482 ? -3.463 1.413 -26.808 1.00 93.75 482 VAL A N 1
ATOM 3812 C CA . VAL A 1 482 ? -4.167 2.681 -27.009 1.00 93.75 482 VAL A CA 1
ATOM 3813 C C . VAL A 1 482 ? -4.882 3.040 -25.722 1.00 93.75 482 VAL A C 1
ATOM 3815 O O . VAL A 1 482 ? -5.748 2.289 -25.278 1.00 93.75 482 VAL A O 1
ATOM 3818 N N . THR A 1 483 ? -4.535 4.192 -25.155 1.00 92.56 483 THR A N 1
ATOM 3819 C CA . THR A 1 483 ? -5.166 4.736 -23.950 1.00 92.56 483 THR A CA 1
ATOM 3820 C C . THR A 1 483 ? -5.958 5.987 -24.305 1.00 92.56 483 THR A C 1
ATOM 3822 O O . THR A 1 483 ? -5.415 6.915 -24.911 1.00 92.56 483 THR A O 1
ATOM 3825 N N . THR A 1 484 ? -7.222 6.035 -23.903 1.00 91.06 484 THR A N 1
ATOM 3826 C CA . THR A 1 484 ? -8.131 7.170 -24.087 1.00 91.06 484 THR A CA 1
ATOM 3827 C C . THR A 1 484 ? -8.738 7.595 -22.754 1.00 91.06 484 THR A C 1
ATOM 3829 O O . THR A 1 484 ? -8.676 6.869 -21.759 1.00 91.06 484 THR A O 1
ATOM 3832 N N . GLU A 1 485 ? -9.345 8.780 -22.732 1.00 86.69 485 GLU A N 1
ATOM 3833 C CA . GLU A 1 485 ? -10.215 9.165 -21.621 1.00 86.69 485 GLU A CA 1
ATOM 3834 C C . GLU A 1 485 ? -11.391 8.182 -21.510 1.00 86.69 485 GLU A C 1
ATOM 3836 O O . GLU A 1 485 ? -11.764 7.526 -22.488 1.00 86.69 485 GLU A O 1
ATOM 3841 N N . SER A 1 486 ? -11.927 8.045 -20.299 1.00 79.50 486 SER A N 1
ATOM 3842 C CA . SER A 1 486 ? -13.149 7.282 -20.063 1.00 79.50 486 SER A CA 1
ATOM 3843 C C . SER A 1 486 ? -14.374 8.081 -20.499 1.00 79.50 486 SER A C 1
ATOM 3845 O O . SER A 1 486 ? -14.402 9.305 -20.387 1.00 79.50 486 SER A O 1
ATOM 3847 N N . ASP A 1 487 ? -15.400 7.367 -20.959 1.00 74.62 487 ASP A N 1
ATOM 3848 C CA . ASP A 1 487 ? -16.701 7.939 -21.316 1.00 74.62 487 ASP A CA 1
ATOM 3849 C C . ASP A 1 487 ? -17.580 8.219 -20.078 1.00 74.62 487 ASP A C 1
ATOM 3851 O O . ASP A 1 487 ? -18.710 8.701 -20.199 1.00 74.62 487 ASP A O 1
ATOM 3855 N N . LEU A 1 488 ? -17.095 7.888 -18.875 1.00 70.94 488 LEU A N 1
ATOM 3856 C CA . LEU A 1 488 ? -17.803 8.127 -17.622 1.00 70.94 488 LEU A CA 1
ATOM 3857 C C . LEU A 1 488 ? -17.801 9.623 -17.254 1.00 70.94 488 LEU A C 1
ATOM 3859 O O . LEU A 1 488 ? -16.820 10.324 -17.512 1.00 70.94 488 LEU A O 1
ATOM 3863 N N . PRO A 1 489 ? -18.869 10.132 -16.608 1.00 66.44 489 PRO A N 1
ATOM 3864 C CA . PRO A 1 489 ? -18.880 11.492 -16.082 1.00 66.44 489 PRO A CA 1
ATOM 3865 C C . PRO A 1 489 ? -17.718 11.707 -15.104 1.00 66.44 489 PRO A C 1
ATOM 3867 O O . PRO A 1 489 ? -17.612 11.010 -14.098 1.00 66.44 489 PRO A O 1
ATOM 3870 N N . ASP A 1 490 ? -16.864 12.686 -15.395 1.00 67.31 490 ASP A N 1
ATOM 3871 C CA . ASP A 1 490 ? -15.716 13.047 -14.564 1.00 67.31 490 ASP A CA 1
ATOM 3872 C C . ASP A 1 490 ? -15.894 14.488 -14.065 1.00 67.31 490 ASP A C 1
ATOM 3874 O O . ASP A 1 490 ? -15.984 15.421 -14.869 1.00 67.31 490 ASP A O 1
ATOM 3878 N N . ASP A 1 491 ? -15.965 14.693 -12.754 1.00 68.50 491 ASP A N 1
ATOM 3879 C CA . ASP A 1 491 ? -16.023 16.006 -12.103 1.00 68.50 491 ASP A CA 1
ATOM 3880 C C . ASP A 1 491 ? -14.640 16.499 -11.645 1.00 68.50 491 ASP A C 1
ATOM 3882 O O . ASP A 1 491 ? -14.533 17.573 -11.044 1.00 68.50 491 ASP A O 1
ATOM 3886 N N . ALA A 1 492 ? -13.571 15.763 -11.972 1.00 67.88 492 ALA A N 1
ATOM 3887 C CA . ALA A 1 492 ? -12.213 16.162 -11.649 1.00 67.88 492 ALA A CA 1
ATOM 3888 C C . ALA A 1 492 ? -11.868 17.547 -12.228 1.00 67.88 492 ALA A C 1
ATOM 3890 O O . ALA A 1 492 ? -12.323 17.909 -13.326 1.00 67.88 492 ALA A O 1
ATOM 3891 N N . PRO A 1 493 ? -11.020 18.323 -11.528 1.00 73.75 493 PRO A N 1
ATOM 3892 C CA . PRO A 1 493 ? -10.499 19.580 -12.039 1.00 73.75 493 PRO A CA 1
ATOM 3893 C C . PRO A 1 493 ? -9.915 19.422 -13.448 1.00 73.75 493 PRO A C 1
ATOM 3895 O O . PRO A 1 493 ? -9.158 18.491 -13.717 1.00 73.75 493 PRO A O 1
ATOM 3898 N N . GLU A 1 494 ? -10.176 20.384 -14.339 1.00 81.19 494 GLU A N 1
ATOM 3899 C CA . GLU A 1 494 ? -9.705 20.320 -15.736 1.00 81.19 494 GLU A CA 1
ATOM 3900 C C . GLU A 1 494 ? -8.180 20.140 -15.843 1.00 81.19 494 GLU A C 1
ATOM 3902 O O . GLU A 1 494 ? -7.685 19.499 -16.763 1.00 81.19 494 GLU A O 1
ATOM 3907 N N . ARG A 1 495 ? -7.419 20.635 -14.859 1.00 78.19 495 ARG A N 1
ATOM 3908 C CA . ARG A 1 495 ? -5.966 20.438 -14.776 1.00 78.19 495 ARG A CA 1
ATOM 3909 C C . ARG A 1 495 ? -5.562 18.957 -14.708 1.00 78.19 495 ARG A C 1
ATOM 3911 O O . ARG A 1 495 ? -4.528 18.594 -15.262 1.00 78.19 495 ARG A O 1
ATOM 3918 N N . GLU A 1 496 ? -6.329 18.123 -14.012 1.00 73.50 496 GLU A N 1
ATOM 3919 C CA . GLU A 1 496 ? -6.051 16.686 -13.871 1.00 73.50 496 GLU A CA 1
ATOM 3920 C C . GLU A 1 496 ? -6.378 15.941 -15.167 1.00 73.50 496 GLU A C 1
ATOM 3922 O O . GLU A 1 496 ? -5.567 15.150 -15.648 1.00 73.50 496 GLU A O 1
ATOM 3927 N N . LYS A 1 497 ? -7.502 16.285 -15.806 1.00 79.50 497 LYS A N 1
ATOM 3928 C CA . LYS A 1 497 ? -7.882 15.759 -17.127 1.00 79.50 497 LYS A CA 1
ATOM 3929 C C . LYS A 1 497 ? -6.867 16.130 -18.206 1.00 79.50 497 LYS A C 1
ATOM 3931 O O . LYS A 1 497 ? -6.421 15.276 -18.965 1.00 79.50 497 LYS A O 1
ATOM 3936 N N . GLN A 1 498 ? -6.405 17.380 -18.216 1.00 82.50 498 GLN A N 1
ATOM 3937 C CA . GLN A 1 498 ? -5.311 17.815 -19.090 1.00 82.50 498 GLN A CA 1
ATOM 3938 C C . GLN A 1 498 ? -4.030 17.010 -18.849 1.00 82.50 498 GLN A C 1
ATOM 3940 O O . GLN A 1 498 ? -3.350 16.639 -19.800 1.00 82.50 498 GLN A O 1
ATOM 3945 N N . LEU A 1 499 ? -3.699 16.686 -17.594 1.00 79.38 499 LEU A N 1
ATOM 3946 C CA . LEU A 1 499 ? -2.528 15.858 -17.301 1.00 79.38 499 LEU A CA 1
ATOM 3947 C C . LEU A 1 499 ? -2.682 14.435 -17.858 1.00 79.38 499 LEU A C 1
ATOM 3949 O O . LEU A 1 499 ? -1.717 13.890 -18.393 1.00 79.38 499 LEU A O 1
ATOM 3953 N N . ASN A 1 500 ? -3.882 13.855 -17.783 1.00 83.81 500 ASN A N 1
ATOM 3954 C CA . ASN A 1 500 ? -4.188 12.573 -18.417 1.00 83.81 500 ASN A CA 1
ATOM 3955 C C . ASN A 1 500 ? -4.016 12.625 -19.934 1.00 83.81 500 ASN A C 1
ATOM 3957 O O . ASN A 1 500 ? -3.280 11.802 -20.480 1.00 83.81 500 ASN A O 1
ATOM 3961 N N . ARG A 1 501 ? -4.633 13.604 -20.610 1.00 84.75 501 ARG A N 1
ATOM 3962 C CA . ARG A 1 501 ? -4.508 13.778 -22.067 1.00 84.75 501 ARG A CA 1
ATOM 3963 C C . ARG A 1 501 ? -3.056 13.934 -22.493 1.00 84.75 501 ARG A C 1
ATOM 3965 O O . ARG A 1 501 ? -2.615 13.278 -23.434 1.00 84.75 501 ARG A O 1
ATOM 3972 N N . LYS A 1 502 ? -2.312 14.745 -21.744 1.00 81.75 502 LYS A N 1
ATOM 3973 C CA . LYS A 1 502 ? -0.910 15.027 -22.012 1.00 81.75 502 LYS A CA 1
ATOM 3974 C C . LYS A 1 502 ? -0.016 13.809 -21.796 1.00 81.75 502 LYS A C 1
ATOM 3976 O O . LYS A 1 502 ? 0.769 13.492 -22.669 1.00 81.75 502 LYS A O 1
ATOM 3981 N N . VAL A 1 503 ? -0.102 13.132 -20.649 1.00 78.88 503 VAL A N 1
ATOM 3982 C CA . VAL A 1 503 ? 0.914 12.141 -20.232 1.00 78.88 503 VAL A CA 1
ATOM 3983 C C . VAL A 1 503 ? 0.497 10.699 -20.529 1.00 78.88 503 VAL A C 1
ATOM 3985 O O . VAL A 1 503 ? 1.343 9.842 -20.795 1.00 78.88 503 VAL A O 1
ATOM 3988 N N . ARG A 1 504 ? -0.802 10.396 -20.456 1.00 84.88 504 ARG A N 1
ATOM 3989 C CA . ARG A 1 504 ? -1.321 9.022 -20.472 1.00 84.88 504 ARG A CA 1
ATOM 3990 C C . ARG A 1 504 ? -2.085 8.674 -21.733 1.00 84.88 504 ARG A C 1
ATOM 3992 O O . ARG A 1 504 ? -1.875 7.581 -22.245 1.00 84.88 504 ARG A O 1
ATOM 3999 N N . CYS A 1 505 ? -2.917 9.558 -22.265 1.00 89.62 505 CYS A N 1
ATOM 4000 C CA . CYS A 1 505 ? -3.639 9.266 -23.499 1.00 89.62 505 CYS A CA 1
ATOM 4001 C C . CYS A 1 505 ? -2.677 9.196 -24.689 1.00 89.62 505 CYS A C 1
ATOM 4003 O O . CYS A 1 505 ? -1.660 9.890 -24.727 1.00 89.62 505 CYS A O 1
ATOM 4005 N N . GLY A 1 506 ? -2.987 8.334 -25.653 1.00 92.19 506 GLY A N 1
ATOM 4006 C CA . GLY A 1 506 ? -2.167 8.119 -26.842 1.00 92.19 506 GLY A CA 1
ATOM 4007 C C . GLY A 1 506 ? -1.845 6.651 -27.095 1.00 92.19 506 GLY A C 1
ATOM 4008 O O . GLY A 1 506 ? -2.428 5.752 -26.487 1.00 92.19 506 GLY A O 1
ATOM 4009 N N . THR A 1 507 ? -0.899 6.414 -27.997 1.00 93.88 507 THR A N 1
ATOM 4010 C CA . THR A 1 507 ? -0.549 5.085 -28.501 1.00 93.88 507 THR A CA 1
ATOM 4011 C C . THR A 1 507 ? 0.853 4.690 -28.055 1.00 93.88 507 THR A C 1
ATOM 4013 O O . THR A 1 507 ? 1.775 5.501 -28.104 1.00 93.88 507 THR A O 1
ATOM 4016 N N . ARG A 1 508 ? 1.039 3.435 -27.644 1.00 94.38 508 ARG A N 1
ATOM 4017 C CA . ARG A 1 508 ? 2.355 2.821 -27.459 1.00 94.38 508 ARG A CA 1
ATOM 4018 C C . ARG A 1 508 ? 2.467 1.598 -28.342 1.00 94.38 508 ARG A C 1
ATOM 4020 O O . ARG A 1 508 ? 1.587 0.745 -28.323 1.00 94.38 508 ARG A O 1
ATOM 4027 N N . ARG A 1 509 ? 3.554 1.494 -29.094 1.00 95.88 509 ARG A N 1
ATOM 4028 C CA . ARG A 1 509 ? 3.908 0.287 -29.841 1.00 95.88 509 ARG A CA 1
ATOM 4029 C C . ARG A 1 509 ? 5.130 -0.339 -29.205 1.00 95.88 509 ARG A C 1
ATOM 4031 O O . ARG A 1 509 ? 6.165 0.310 -29.103 1.00 95.88 509 ARG A O 1
ATOM 4038 N N . ALA A 1 510 ? 4.984 -1.572 -28.752 1.00 95.81 510 ALA A N 1
ATOM 4039 C CA . ALA A 1 510 ? 5.999 -2.288 -28.001 1.00 95.81 510 ALA A CA 1
ATOM 4040 C C . ALA A 1 510 ? 6.394 -3.555 -28.762 1.00 95.81 510 ALA A C 1
ATOM 4042 O O . ALA A 1 510 ? 5.534 -4.380 -29.087 1.00 95.81 510 ALA A O 1
ATOM 4043 N N . TRP A 1 511 ? 7.688 -3.680 -29.056 1.00 97.19 511 TRP A N 1
ATOM 4044 C CA . TRP A 1 511 ? 8.278 -4.827 -29.738 1.00 97.19 511 TRP A CA 1
ATOM 4045 C C . TRP A 1 511 ? 9.039 -5.680 -28.734 1.00 97.19 511 TRP A C 1
ATOM 4047 O O . TRP A 1 511 ? 10.013 -5.211 -28.145 1.00 97.19 511 TRP A O 1
ATOM 4057 N N . TYR A 1 512 ? 8.628 -6.931 -28.581 1.00 95.88 512 TYR A N 1
ATOM 4058 C CA . TYR A 1 512 ? 9.242 -7.891 -27.673 1.00 95.88 512 TYR A CA 1
ATOM 4059 C C . TYR A 1 512 ? 9.965 -8.970 -28.469 1.00 95.88 512 TYR A C 1
ATOM 4061 O O . TYR A 1 512 ? 9.359 -9.589 -29.341 1.00 95.88 512 TYR A O 1
ATOM 4069 N N . ALA A 1 513 ? 11.239 -9.217 -28.180 1.00 95.94 513 ALA A N 1
ATOM 4070 C CA . ALA A 1 513 ? 11.979 -10.333 -28.756 1.00 95.94 513 ALA A CA 1
ATOM 4071 C C . ALA A 1 513 ? 11.937 -11.546 -27.804 1.00 95.94 513 ALA A C 1
ATOM 4073 O O . ALA A 1 513 ? 12.136 -11.371 -26.597 1.00 95.94 513 ALA A O 1
ATOM 4074 N N . PRO A 1 514 ? 11.687 -12.763 -28.324 1.00 93.94 514 PRO A N 1
ATOM 4075 C CA . PRO A 1 514 ? 11.644 -13.978 -27.515 1.00 93.94 514 PRO A CA 1
ATOM 4076 C C . PRO A 1 514 ? 13.020 -14.248 -26.898 1.00 93.94 514 PRO A C 1
ATOM 4078 O O . PRO A 1 514 ? 14.044 -14.056 -27.558 1.00 93.94 514 PRO A O 1
ATOM 4081 N N . GLY A 1 515 ? 13.038 -14.631 -25.623 1.00 93.31 515 GLY A N 1
ATOM 4082 C CA . GLY A 1 515 ? 14.262 -14.851 -24.849 1.00 93.31 515 GLY A CA 1
ATOM 4083 C C . GLY A 1 515 ? 15.012 -13.572 -24.476 1.00 93.31 515 GLY A C 1
ATOM 4084 O O . GLY A 1 515 ? 16.107 -13.642 -23.926 1.00 93.31 515 GLY A O 1
ATOM 4085 N N . VAL A 1 516 ? 14.450 -12.398 -24.777 1.00 95.31 516 VAL A N 1
ATOM 4086 C CA . VAL A 1 516 ? 15.091 -11.110 -24.500 1.00 95.31 516 VAL A CA 1
ATOM 4087 C C . VAL A 1 516 ? 14.174 -10.228 -23.683 1.00 95.31 516 VAL A C 1
ATOM 4089 O O . VAL A 1 516 ? 14.565 -9.834 -22.597 1.00 95.31 516 VAL A O 1
ATOM 4092 N N . GLY A 1 517 ? 12.971 -9.909 -24.153 1.00 94.38 517 GLY A N 1
ATOM 4093 C CA . GLY A 1 517 ? 12.155 -8.864 -23.536 1.00 94.38 517 GLY A CA 1
ATOM 4094 C C . GLY A 1 517 ? 11.749 -7.776 -24.520 1.00 94.38 517 GLY A C 1
ATOM 4095 O O . GLY A 1 517 ? 11.835 -7.938 -25.738 1.00 94.38 517 GLY A O 1
ATOM 4096 N N . LEU A 1 518 ? 11.341 -6.630 -23.982 1.00 95.62 518 LEU A N 1
ATOM 4097 C CA . LEU A 1 518 ? 11.066 -5.425 -24.758 1.00 95.62 518 LEU A CA 1
ATOM 4098 C C . LEU A 1 518 ? 12.365 -4.911 -25.400 1.00 95.62 518 LEU A C 1
ATOM 4100 O O . LEU A 1 518 ? 13.315 -4.568 -24.706 1.00 95.62 518 LEU A O 1
ATOM 4104 N N . VAL A 1 519 ? 12.414 -4.842 -26.729 1.00 97.31 519 VAL A N 1
ATOM 4105 C CA . VAL A 1 519 ? 13.594 -4.358 -27.469 1.00 97.31 519 VAL A CA 1
ATOM 4106 C C . VAL A 1 519 ? 13.419 -2.936 -27.985 1.00 97.31 519 VAL A C 1
ATOM 4108 O O . VAL A 1 519 ? 14.394 -2.197 -28.114 1.00 97.31 519 VAL A O 1
ATOM 4111 N N . GLN A 1 520 ? 12.179 -2.536 -28.262 1.00 97.06 520 GLN A N 1
ATOM 4112 C CA . GLN A 1 520 ? 11.842 -1.199 -28.729 1.00 97.06 520 GLN A CA 1
ATOM 4113 C C . GLN A 1 520 ? 10.455 -0.806 -28.231 1.00 97.06 520 GLN A C 1
ATOM 4115 O O . GLN A 1 520 ? 9.532 -1.621 -28.217 1.00 97.06 520 GLN A O 1
ATOM 4120 N N . LEU A 1 521 ? 10.306 0.459 -27.862 1.00 96.06 521 LEU A N 1
ATOM 4121 C CA . LEU A 1 521 ? 9.051 1.061 -27.453 1.00 96.06 521 LEU A CA 1
ATOM 4122 C C . LEU A 1 521 ? 8.911 2.421 -28.125 1.00 96.06 521 LEU A C 1
ATOM 4124 O O . LEU A 1 521 ? 9.731 3.313 -27.937 1.00 96.06 521 LEU A O 1
ATOM 4128 N N . HIS A 1 522 ? 7.837 2.584 -28.879 1.00 95.31 522 HIS A N 1
ATOM 4129 C CA . HIS A 1 522 ? 7.459 3.851 -29.477 1.00 95.31 522 HIS A CA 1
ATOM 4130 C C . HIS A 1 522 ? 6.256 4.408 -28.734 1.00 95.31 522 HIS A C 1
ATOM 4132 O O . HIS A 1 522 ? 5.213 3.758 -28.684 1.00 95.31 522 HIS A O 1
ATOM 4138 N N . VAL A 1 523 ? 6.399 5.589 -28.143 1.00 93.00 523 VAL A N 1
ATOM 4139 C CA . VAL A 1 523 ? 5.338 6.265 -27.392 1.00 93.00 523 VAL A CA 1
ATOM 4140 C C . VAL A 1 523 ? 4.902 7.497 -28.164 1.00 93.00 523 VAL A C 1
ATOM 4142 O O . VAL A 1 523 ? 5.728 8.346 -28.469 1.00 93.00 523 VAL A O 1
ATOM 4145 N N . GLN A 1 524 ? 3.605 7.607 -28.434 1.00 91.94 524 GLN A N 1
ATOM 4146 C CA . GLN A 1 524 ? 2.957 8.778 -29.017 1.00 91.94 524 GLN A CA 1
ATOM 4147 C C . GLN A 1 524 ? 1.860 9.254 -28.067 1.00 91.94 524 GLN A C 1
ATOM 4149 O O . GLN A 1 524 ? 0.813 8.617 -27.949 1.00 91.94 524 GLN A O 1
ATOM 4154 N N . GLN A 1 525 ? 2.089 10.363 -27.372 1.00 89.31 525 GLN A N 1
ATOM 4155 C CA . GLN A 1 525 ? 1.087 10.993 -26.515 1.00 89.31 525 GLN A CA 1
ATOM 4156 C C . GLN A 1 525 ? 0.042 11.733 -27.361 1.00 89.31 525 GLN A C 1
ATOM 4158 O O . GLN A 1 525 ? 0.357 12.280 -28.418 1.00 89.31 525 GLN A O 1
ATOM 4163 N N . ALA A 1 526 ? -1.205 11.788 -26.887 1.00 85.19 526 ALA A N 1
ATOM 4164 C CA . ALA A 1 526 ? -2.309 12.418 -27.617 1.00 85.19 526 ALA A CA 1
ATOM 4165 C C . ALA A 1 526 ? -2.073 13.915 -27.902 1.00 85.19 526 ALA A C 1
ATOM 4167 O O . ALA A 1 526 ? -2.505 14.419 -28.935 1.00 85.19 526 ALA A O 1
ATOM 4168 N N . GLU A 1 527 ? -1.350 14.612 -27.020 1.00 81.81 527 GLU A N 1
ATOM 4169 C CA . GLU A 1 527 ? -0.995 16.030 -27.179 1.00 81.81 527 GLU A CA 1
ATOM 4170 C C . GLU A 1 527 ? 0.406 16.248 -27.795 1.00 81.81 527 GLU A C 1
ATOM 4172 O O . GLU A 1 527 ? 0.985 17.326 -27.674 1.00 81.81 527 GLU A O 1
ATOM 4177 N N . GLY A 1 528 ? 0.943 15.243 -28.499 1.00 74.75 528 GLY A N 1
ATOM 4178 C CA . GLY A 1 528 ? 2.009 15.427 -29.491 1.00 74.75 528 GLY A CA 1
ATOM 4179 C C . GLY A 1 528 ? 3.446 15.152 -29.044 1.00 74.75 528 GLY A C 1
ATOM 4180 O O . GLY A 1 528 ? 4.346 15.296 -29.867 1.00 74.75 528 GLY A O 1
ATOM 4181 N N . ALA A 1 529 ? 3.704 14.748 -27.795 1.00 82.62 529 ALA A N 1
ATOM 4182 C CA . ALA A 1 529 ? 5.034 14.248 -27.441 1.00 82.62 529 ALA A CA 1
ATOM 4183 C C . ALA A 1 529 ? 5.235 12.835 -28.001 1.00 82.62 529 ALA A C 1
ATOM 4185 O O . ALA A 1 529 ? 4.358 11.976 -27.888 1.00 82.62 529 ALA A O 1
ATOM 4186 N N . GLU A 1 530 ? 6.408 12.588 -28.566 1.00 89.31 530 GLU A N 1
ATOM 4187 C CA . GLU A 1 530 ? 6.758 11.315 -29.181 1.00 89.31 530 GLU A CA 1
ATOM 4188 C C . GLU A 1 530 ? 8.161 10.908 -28.743 1.00 89.31 530 GLU A C 1
ATOM 4190 O O . GLU A 1 530 ? 9.054 11.749 -28.677 1.00 89.31 530 GLU A O 1
ATOM 4195 N N . ALA A 1 531 ? 8.366 9.635 -28.415 1.00 90.69 531 ALA A N 1
ATOM 4196 C CA . ALA A 1 531 ? 9.706 9.118 -28.165 1.00 90.69 531 ALA A CA 1
ATOM 4197 C C . ALA A 1 531 ? 9.851 7.685 -28.658 1.00 90.69 531 ALA A C 1
ATOM 4199 O O . ALA A 1 531 ? 8.984 6.839 -28.418 1.00 90.69 531 ALA A O 1
ATOM 4200 N N . MET A 1 532 ? 10.991 7.405 -29.277 1.00 93.56 532 MET A N 1
ATOM 4201 C CA . MET A 1 532 ? 11.486 6.058 -29.494 1.00 93.56 532 MET A CA 1
ATOM 4202 C C . MET A 1 532 ? 12.480 5.682 -28.392 1.00 93.56 532 MET A C 1
ATOM 4204 O O . MET A 1 532 ? 13.513 6.327 -28.213 1.00 93.56 532 MET A O 1
ATOM 4208 N N . ILE A 1 533 ? 12.180 4.615 -27.661 1.00 94.75 533 ILE A N 1
ATOM 4209 C CA . ILE A 1 533 ? 13.026 4.035 -26.619 1.00 94.75 533 ILE A CA 1
ATOM 4210 C C . ILE A 1 533 ? 13.519 2.683 -27.126 1.00 94.75 533 ILE A C 1
ATOM 4212 O O . ILE A 1 533 ? 12.737 1.870 -27.618 1.00 94.75 533 ILE A O 1
ATOM 4216 N N . GLN A 1 534 ? 14.820 2.439 -27.030 1.00 96.56 534 GLN A N 1
ATOM 4217 C CA . GLN A 1 534 ? 15.468 1.259 -27.589 1.00 96.56 534 GLN A CA 1
ATOM 4218 C C . GLN A 1 534 ? 16.368 0.585 -26.562 1.00 96.56 534 GLN A C 1
ATOM 4220 O O . GLN A 1 534 ? 17.042 1.244 -25.764 1.00 96.56 534 GLN A O 1
ATOM 4225 N N . LEU A 1 535 ? 16.404 -0.741 -26.628 1.00 97.94 535 LEU A N 1
ATOM 4226 C CA . LEU A 1 535 ? 17.325 -1.556 -25.857 1.00 97.94 535 LEU A CA 1
ATOM 4227 C C . LEU A 1 535 ? 18.762 -1.290 -26.317 1.00 97.94 535 LEU A C 1
ATOM 4229 O O . LEU A 1 535 ? 19.095 -1.390 -27.503 1.00 97.94 535 LEU A O 1
ATOM 4233 N N . ARG A 1 536 ? 19.612 -0.928 -25.359 1.00 97.19 536 ARG A N 1
ATOM 4234 C CA . ARG A 1 536 ? 21.037 -0.655 -25.561 1.00 97.19 536 ARG A CA 1
ATOM 4235 C C . ARG A 1 536 ? 21.877 -1.866 -25.201 1.00 97.19 536 ARG A C 1
ATOM 4237 O O . ARG A 1 536 ? 22.738 -2.260 -25.975 1.00 97.19 536 ARG A O 1
ATOM 4244 N N . GLU A 1 537 ? 21.583 -2.460 -24.053 1.00 97.50 537 GLU A N 1
ATOM 4245 C CA . GLU A 1 537 ? 22.292 -3.615 -23.508 1.00 97.50 537 GLU A CA 1
ATOM 4246 C C . GLU A 1 537 ? 21.292 -4.496 -22.761 1.00 97.50 537 GLU A C 1
ATOM 4248 O O . GLU A 1 537 ? 20.312 -3.995 -22.207 1.00 97.50 537 GLU A O 1
ATOM 4253 N N . PHE A 1 538 ? 21.541 -5.799 -22.730 1.00 97.44 538 PHE A N 1
ATOM 4254 C CA . PHE A 1 538 ? 20.789 -6.730 -21.899 1.00 97.44 538 PHE A CA 1
ATOM 4255 C C . PHE A 1 538 ? 21.679 -7.888 -21.465 1.00 97.44 538 PHE A C 1
ATOM 4257 O O . PHE A 1 538 ? 22.664 -8.218 -22.128 1.00 97.44 538 PHE A O 1
ATOM 4264 N N . SER A 1 539 ? 21.302 -8.519 -20.363 1.00 96.94 539 SER A N 1
ATOM 4265 C CA . SER A 1 539 ? 21.864 -9.783 -19.910 1.00 96.94 539 SER A CA 1
ATOM 4266 C C . SER A 1 539 ? 20.701 -10.667 -19.499 1.00 96.94 539 SER A C 1
ATOM 4268 O O . SER A 1 539 ? 20.024 -10.363 -18.524 1.00 96.94 539 SER A O 1
ATOM 4270 N N . VAL A 1 540 ? 20.455 -11.741 -20.244 1.00 94.88 540 VAL A N 1
ATOM 4271 C CA . VAL A 1 540 ? 19.420 -12.730 -19.927 1.00 94.88 540 VAL A CA 1
ATOM 4272 C C . VAL A 1 540 ? 20.089 -14.083 -19.738 1.00 94.88 540 VAL A C 1
ATOM 4274 O O . VAL A 1 540 ? 20.934 -14.486 -20.538 1.00 94.88 540 VAL A O 1
ATOM 4277 N N . GLN A 1 541 ? 19.744 -14.760 -18.648 1.00 87.31 541 GLN A N 1
ATOM 4278 C CA . GLN A 1 541 ? 20.249 -16.084 -18.322 1.00 87.31 541 GLN A CA 1
ATOM 4279 C C . GLN A 1 541 ? 19.367 -17.172 -18.942 1.00 87.31 541 GLN A C 1
ATOM 4281 O O . GLN A 1 541 ? 18.144 -17.126 -18.833 1.00 87.31 541 GLN A O 1
ATOM 4286 N N . GLY A 1 542 ? 20.005 -18.189 -19.526 1.00 76.12 542 GLY A N 1
ATOM 4287 C CA . GLY A 1 542 ? 19.324 -19.340 -20.121 1.00 76.12 542 GLY A CA 1
ATOM 4288 C C . GLY A 1 542 ? 18.860 -19.120 -21.564 1.00 76.12 542 GLY A C 1
ATOM 4289 O O . GLY A 1 542 ? 18.885 -18.013 -22.093 1.00 76.12 542 GLY A O 1
ATOM 4290 N N . GLU A 1 543 ? 18.461 -20.216 -22.207 1.00 74.69 543 GLU A N 1
ATOM 4291 C CA . GLU A 1 543 ? 17.780 -20.200 -23.503 1.00 74.69 543 GLU A CA 1
ATOM 4292 C C . GLU A 1 543 ? 16.276 -20.373 -23.253 1.00 74.69 543 GLU A C 1
ATOM 4294 O O . GLU A 1 543 ? 15.869 -21.276 -22.520 1.00 74.69 543 GLU A O 1
ATOM 4299 N N . GLY A 1 544 ? 15.451 -19.509 -23.841 1.00 82.12 544 GLY A N 1
ATOM 4300 C CA . GLY A 1 544 ? 13.997 -19.548 -23.705 1.00 82.12 544 GLY A CA 1
ATOM 4301 C C . GLY A 1 544 ? 13.316 -18.692 -24.767 1.00 82.12 544 GLY A C 1
ATOM 4302 O O . GLY A 1 544 ? 13.953 -17.831 -25.370 1.00 82.12 544 GLY A O 1
ATOM 4303 N N . ASP A 1 545 ? 12.025 -18.934 -24.992 1.00 85.56 545 ASP A N 1
ATOM 4304 C CA . ASP A 1 545 ? 11.215 -18.193 -25.970 1.00 85.56 545 ASP A CA 1
ATOM 4305 C C . ASP A 1 545 ? 10.266 -17.172 -25.304 1.00 85.56 545 ASP A C 1
ATOM 4307 O O . ASP A 1 545 ? 9.484 -16.515 -25.992 1.00 85.56 545 ASP A O 1
ATOM 4311 N N . ASP A 1 546 ? 10.358 -16.985 -23.981 1.00 88.88 546 ASP A N 1
ATOM 4312 C CA . ASP A 1 546 ? 9.526 -16.035 -23.236 1.00 88.88 546 ASP A CA 1
ATOM 4313 C C . ASP A 1 546 ? 9.762 -14.597 -23.711 1.00 88.88 546 ASP A C 1
ATOM 4315 O O . ASP A 1 546 ? 10.896 -14.131 -23.847 1.00 88.88 546 ASP A O 1
ATOM 4319 N N . TYR A 1 547 ? 8.678 -13.852 -23.915 1.00 91.12 547 TYR A N 1
ATOM 4320 C CA . TYR A 1 547 ? 8.739 -12.453 -24.349 1.00 91.12 547 TYR A CA 1
ATOM 4321 C C . TYR A 1 547 ? 9.079 -11.466 -23.224 1.00 91.12 547 TYR A C 1
ATOM 4323 O O . TYR A 1 547 ? 9.283 -10.285 -23.500 1.00 91.12 547 TYR A O 1
ATOM 4331 N N . LEU A 1 548 ? 9.154 -11.930 -21.973 1.00 90.94 548 LEU A N 1
ATOM 4332 C CA . LEU A 1 548 ? 9.746 -11.204 -20.852 1.00 90.94 548 LEU A CA 1
ATOM 4333 C C . LEU A 1 548 ? 10.362 -12.214 -19.866 1.00 90.94 548 LEU A C 1
ATOM 4335 O O . LEU A 1 548 ? 9.667 -12.690 -18.971 1.00 90.94 548 LEU A O 1
ATOM 4339 N N . PRO A 1 549 ? 11.644 -12.579 -20.026 1.00 92.44 549 PRO A N 1
ATOM 4340 C CA . PRO A 1 549 ? 12.274 -13.582 -19.175 1.00 92.44 549 PRO A CA 1
ATOM 4341 C C . PRO A 1 549 ? 12.591 -12.996 -17.789 1.00 92.44 549 PRO A C 1
ATOM 4343 O O . PRO A 1 549 ? 13.495 -12.173 -17.650 1.00 92.44 549 PRO A O 1
ATOM 4346 N N . LEU A 1 550 ? 11.873 -13.431 -16.750 1.00 92.19 550 LEU A N 1
ATOM 4347 C CA . LEU A 1 550 ? 11.954 -12.887 -15.383 1.00 92.19 550 LEU A CA 1
ATOM 4348 C C . LEU A 1 550 ? 12.877 -13.681 -14.432 1.00 92.19 550 LEU A C 1
ATOM 4350 O O . LEU A 1 550 ? 12.606 -13.812 -13.238 1.00 92.19 550 LEU A O 1
ATOM 4354 N N . SER A 1 551 ? 13.988 -14.225 -14.931 1.00 93.12 551 SER A N 1
ATOM 4355 C CA . SER A 1 551 ? 14.995 -14.855 -14.065 1.00 93.12 551 SER A CA 1
ATOM 4356 C C . SER A 1 551 ? 15.756 -13.804 -13.255 1.00 93.12 551 SER A C 1
ATOM 4358 O O . SER A 1 551 ? 16.077 -12.736 -13.775 1.00 93.12 551 SER A O 1
ATOM 4360 N N . ILE A 1 552 ? 16.057 -14.107 -11.987 1.00 94.94 552 ILE A N 1
ATOM 4361 C CA . ILE A 1 552 ? 16.881 -13.244 -11.125 1.00 94.94 552 ILE A CA 1
ATOM 4362 C C . ILE A 1 552 ? 18.193 -12.906 -11.847 1.00 94.94 552 ILE A C 1
ATOM 4364 O O . ILE A 1 552 ? 18.765 -13.753 -12.528 1.00 94.94 552 ILE A O 1
ATOM 4368 N N . ASP A 1 553 ? 18.643 -11.659 -11.702 1.00 94.75 553 ASP A N 1
ATOM 4369 C CA . ASP A 1 553 ? 19.805 -11.065 -12.373 1.00 94.75 553 ASP A CA 1
ATOM 4370 C C . ASP A 1 553 ? 19.669 -10.795 -13.874 1.00 94.75 553 ASP A C 1
ATOM 4372 O O . ASP A 1 553 ? 20.570 -10.169 -14.443 1.00 94.75 553 ASP A O 1
ATOM 4376 N N . ASN A 1 554 ? 18.551 -11.161 -14.510 1.00 96.62 554 ASN A N 1
ATOM 4377 C CA . ASN A 1 554 ? 18.263 -10.643 -15.842 1.00 96.62 554 ASN A CA 1
ATOM 4378 C C . ASN A 1 554 ? 18.175 -9.117 -15.789 1.00 96.62 554 ASN A C 1
ATOM 4380 O O . ASN A 1 554 ? 17.603 -8.554 -14.849 1.00 96.62 554 ASN A O 1
ATOM 4384 N N . SER A 1 555 ? 18.750 -8.447 -16.785 1.00 97.12 555 SER A N 1
ATOM 4385 C CA . SER A 1 555 ? 18.825 -6.992 -16.820 1.00 97.12 555 SER A CA 1
ATOM 4386 C C . SER A 1 555 ? 18.687 -6.413 -18.219 1.00 97.12 555 SER A C 1
ATOM 4388 O O . SER A 1 555 ? 19.045 -7.039 -19.220 1.00 97.12 555 SER A O 1
ATOM 4390 N N . TRP A 1 556 ? 18.176 -5.184 -18.268 1.00 97.81 556 TRP A N 1
ATOM 4391 C CA . TRP A 1 556 ? 17.945 -4.423 -19.491 1.00 97.81 556 TRP A CA 1
ATOM 4392 C C . TRP A 1 556 ? 18.315 -2.967 -19.277 1.00 97.81 556 TRP A C 1
ATOM 4394 O O . TRP A 1 556 ? 17.861 -2.337 -18.322 1.00 97.81 556 TRP A O 1
ATOM 4404 N N . THR A 1 557 ? 19.086 -2.422 -20.208 1.00 97.44 557 THR A N 1
ATOM 4405 C CA . THR A 1 557 ? 19.426 -1.004 -20.265 1.00 97.44 557 THR A CA 1
ATOM 4406 C C . THR A 1 557 ? 18.767 -0.389 -21.486 1.00 97.44 557 THR A C 1
ATOM 4408 O O . THR A 1 557 ? 19.047 -0.778 -22.622 1.00 97.44 557 THR A O 1
ATOM 4411 N N . TYR A 1 558 ? 17.939 0.621 -21.259 1.00 96.31 558 TYR A N 1
ATOM 4412 C CA . TYR A 1 558 ? 17.242 1.371 -22.291 1.00 96.31 558 TYR A CA 1
ATOM 4413 C C . TYR A 1 558 ? 17.820 2.774 -22.442 1.00 96.31 558 TYR A C 1
ATOM 4415 O O . TYR A 1 558 ? 18.285 3.398 -21.486 1.00 96.31 558 TYR A O 1
ATOM 4423 N N . GLY A 1 559 ? 17.746 3.280 -23.670 1.00 93.62 559 GLY A N 1
ATOM 4424 C CA . GLY A 1 559 ? 18.039 4.668 -23.994 1.00 93.62 559 GLY A CA 1
ATOM 4425 C C . GLY A 1 559 ? 17.067 5.190 -25.043 1.00 93.62 559 GLY A C 1
ATOM 4426 O O . GLY A 1 559 ? 16.461 4.422 -25.788 1.00 93.62 559 GLY A O 1
ATOM 4427 N N . TRP A 1 560 ? 16.943 6.505 -25.129 1.00 91.88 560 TRP A N 1
ATOM 4428 C CA . TRP A 1 560 ? 16.072 7.164 -26.093 1.00 91.88 560 TRP A CA 1
ATOM 4429 C C . TRP A 1 560 ? 16.832 7.353 -27.412 1.00 91.88 560 TRP A C 1
ATOM 4431 O O . TRP A 1 560 ? 18.026 7.660 -27.400 1.00 91.88 560 TRP A O 1
ATOM 4441 N N . ALA A 1 561 ? 16.183 7.092 -28.545 1.00 88.12 561 ALA A N 1
ATOM 4442 C CA . ALA A 1 561 ? 16.789 7.219 -29.871 1.00 88.12 561 ALA A CA 1
ATOM 4443 C C . ALA A 1 561 ? 16.678 8.651 -30.419 1.00 88.12 561 ALA A C 1
ATOM 4445 O O . ALA A 1 561 ? 17.596 9.112 -31.090 1.00 88.12 561 ALA A O 1
ATOM 4446 N N . ASP A 1 562 ? 15.606 9.365 -30.065 1.00 81.44 562 ASP A N 1
ATOM 4447 C CA . ASP A 1 562 ? 15.285 10.704 -30.586 1.00 81.44 562 ASP A CA 1
ATOM 4448 C C . ASP A 1 562 ? 15.697 11.839 -29.629 1.00 81.44 562 ASP A C 1
ATOM 4450 O O . ASP A 1 562 ? 15.026 12.871 -29.538 1.00 81.44 562 ASP A O 1
ATOM 4454 N N . ILE A 1 563 ? 16.767 11.645 -28.852 1.00 80.06 563 ILE A N 1
ATOM 4455 C CA . ILE A 1 563 ? 17.287 12.689 -27.955 1.00 80.06 563 ILE A CA 1
ATOM 4456 C C . ILE A 1 563 ? 18.322 13.543 -28.665 1.00 80.06 563 ILE A C 1
ATOM 4458 O O . ILE A 1 563 ? 19.091 13.054 -29.493 1.00 80.06 563 ILE A O 1
ATOM 4462 N N . LEU A 1 564 ? 18.334 14.832 -28.329 1.00 79.38 564 LEU A N 1
ATOM 4463 C CA . LEU A 1 564 ? 19.352 15.739 -28.836 1.00 79.38 564 LEU A CA 1
ATOM 4464 C C . LEU A 1 564 ? 20.738 15.293 -28.315 1.00 79.38 564 LEU A C 1
ATOM 4466 O O . LEU A 1 564 ? 20.813 14.824 -27.175 1.00 79.38 564 LEU A O 1
ATOM 4470 N N . PRO A 1 565 ? 21.816 15.412 -29.115 1.00 79.81 565 PRO A N 1
ATOM 4471 C CA . PRO A 1 565 ? 23.150 14.903 -28.766 1.00 79.81 565 PRO A CA 1
ATOM 4472 C C . PRO A 1 565 ? 23.714 15.408 -27.433 1.00 79.81 565 PRO A C 1
ATOM 4474 O O . PRO A 1 565 ? 24.532 14.734 -26.817 1.00 79.81 565 PRO A O 1
ATOM 4477 N N . GLU A 1 566 ? 23.282 16.584 -26.991 1.00 84.31 566 GLU A N 1
ATOM 4478 C CA . GLU A 1 566 ? 23.655 17.215 -25.727 1.00 84.31 566 GLU A CA 1
ATOM 4479 C C . GLU A 1 566 ? 22.922 16.646 -24.498 1.00 84.31 566 GLU A C 1
ATOM 4481 O O . GLU A 1 566 ? 23.121 17.125 -23.383 1.00 84.31 566 GLU A O 1
ATOM 4486 N N . TYR A 1 567 ? 22.063 15.637 -24.665 1.00 85.75 567 TYR A N 1
ATOM 4487 C CA . TYR A 1 567 ? 21.404 14.945 -23.559 1.00 85.75 567 TYR A CA 1
ATOM 4488 C C . TYR A 1 567 ? 21.837 13.487 -23.475 1.00 85.75 567 TYR A C 1
ATOM 4490 O O . TYR A 1 567 ? 21.925 12.769 -24.469 1.00 85.75 567 TYR A O 1
ATOM 4498 N N . VAL A 1 568 ? 21.991 13.020 -22.241 1.00 87.06 568 VAL A N 1
ATOM 4499 C CA . VAL A 1 568 ? 22.145 11.604 -21.917 1.00 87.06 568 VAL A CA 1
ATOM 4500 C C . VAL A 1 568 ? 20.953 11.175 -21.085 1.00 87.06 568 VAL A C 1
ATOM 4502 O O . VAL A 1 568 ? 20.688 11.758 -20.033 1.00 87.06 568 VAL A O 1
ATOM 4505 N N . ALA A 1 569 ? 20.254 10.139 -21.544 1.00 90.00 569 ALA A N 1
ATOM 4506 C CA . ALA A 1 569 ? 19.162 9.508 -20.818 1.00 90.00 569 ALA A CA 1
ATOM 4507 C C . ALA A 1 569 ? 19.328 7.992 -20.828 1.00 90.00 569 ALA A C 1
ATOM 4509 O O . ALA A 1 569 ? 19.484 7.375 -21.886 1.00 90.00 569 ALA A O 1
ATOM 4510 N N . LYS A 1 570 ? 19.283 7.408 -19.634 1.00 92.69 570 LYS A N 1
ATOM 4511 C CA . LYS A 1 570 ? 19.478 5.979 -19.411 1.00 92.69 570 LYS A CA 1
ATOM 4512 C C . LYS A 1 570 ? 18.506 5.491 -18.355 1.00 92.69 570 LYS A C 1
ATOM 4514 O O . LYS A 1 570 ? 18.298 6.160 -17.345 1.00 92.69 570 LYS A O 1
ATOM 4519 N N . GLU A 1 571 ? 17.952 4.313 -18.589 1.00 95.00 571 GLU A N 1
ATOM 4520 C CA . GLU A 1 571 ? 17.121 3.604 -17.627 1.00 95.00 571 GLU A CA 1
ATOM 4521 C C . GLU A 1 571 ? 17.520 2.133 -17.584 1.00 95.00 571 GLU A C 1
ATOM 4523 O O . GLU A 1 571 ? 17.709 1.509 -18.627 1.00 95.00 571 GLU A O 1
ATOM 4528 N N . VAL A 1 572 ? 17.686 1.596 -16.380 1.00 96.75 572 VAL A N 1
ATOM 4529 C CA . VAL A 1 572 ? 18.159 0.233 -16.146 1.00 96.75 572 VAL A CA 1
ATOM 4530 C C . VAL A 1 572 ? 17.138 -0.513 -15.314 1.00 96.75 572 VAL A C 1
ATOM 4532 O O . VAL A 1 572 ? 16.622 0.020 -14.335 1.00 96.75 572 VAL A O 1
ATOM 4535 N N . TYR A 1 573 ? 16.893 -1.757 -15.702 1.00 96.81 573 TYR A N 1
ATOM 4536 C CA . TYR A 1 573 ? 16.076 -2.716 -14.982 1.00 96.81 573 TYR A CA 1
ATOM 4537 C C . TYR A 1 573 ? 16.916 -3.939 -14.646 1.00 96.81 573 TYR A C 1
ATOM 4539 O O . TYR A 1 573 ? 17.680 -4.407 -15.493 1.00 96.81 573 TYR A O 1
ATOM 4547 N N . ARG A 1 574 ? 16.729 -4.500 -13.453 1.00 96.88 574 ARG A N 1
ATOM 4548 C CA . ARG A 1 574 ? 17.267 -5.811 -13.081 1.00 96.88 574 ARG A CA 1
ATOM 4549 C C . ARG A 1 574 ? 16.262 -6.569 -12.226 1.00 96.88 574 ARG A C 1
ATOM 4551 O O . ARG A 1 574 ? 15.680 -6.007 -11.305 1.00 96.88 574 ARG A O 1
ATOM 4558 N N . VAL A 1 575 ? 16.069 -7.855 -12.500 1.00 96.62 575 VAL A N 1
ATOM 4559 C CA . VAL A 1 575 ? 15.239 -8.717 -11.650 1.00 96.62 575 VAL A CA 1
ATOM 4560 C C . VAL A 1 575 ? 15.985 -8.970 -10.339 1.00 96.62 575 VAL A C 1
ATOM 4562 O O . VAL A 1 575 ? 17.012 -9.648 -10.325 1.00 96.62 575 VAL A O 1
ATOM 4565 N N . ALA A 1 576 ? 15.489 -8.400 -9.243 1.00 95.75 576 ALA A N 1
ATOM 4566 C CA . ALA A 1 576 ? 16.161 -8.418 -7.946 1.00 95.75 576 ALA A CA 1
ATOM 4567 C C . ALA A 1 576 ? 15.732 -9.604 -7.072 1.00 95.75 576 ALA A C 1
ATOM 4569 O O . ALA A 1 576 ? 16.554 -10.159 -6.343 1.00 95.75 576 ALA A O 1
ATOM 4570 N N . ALA A 1 577 ? 14.452 -9.974 -7.122 1.00 96.44 577 ALA A N 1
ATOM 4571 C CA . ALA A 1 577 ? 13.879 -11.052 -6.322 1.00 96.44 577 ALA A CA 1
ATOM 4572 C C . ALA A 1 577 ? 12.563 -11.556 -6.927 1.00 96.44 577 ALA A C 1
ATOM 4574 O O . ALA A 1 577 ? 11.939 -10.873 -7.744 1.00 96.44 577 ALA A O 1
ATOM 4575 N N . ASN A 1 578 ? 12.104 -12.716 -6.461 1.00 95.69 578 ASN A N 1
ATOM 4576 C CA . ASN A 1 578 ? 10.742 -13.190 -6.670 1.00 95.69 578 ASN A CA 1
ATOM 4577 C C . ASN A 1 578 ? 10.189 -13.855 -5.398 1.00 95.69 578 ASN A C 1
ATOM 4579 O O . ASN A 1 578 ? 10.933 -14.464 -4.628 1.00 95.69 578 ASN A O 1
ATOM 4583 N N . VAL A 1 579 ? 8.880 -13.739 -5.180 1.00 95.31 579 VAL A N 1
ATOM 4584 C CA . VAL A 1 579 ? 8.136 -14.434 -4.123 1.00 95.31 579 VAL A CA 1
ATOM 4585 C C . VAL A 1 579 ? 6.884 -15.030 -4.752 1.00 95.31 579 VAL A C 1
ATOM 4587 O O . VAL A 1 579 ? 5.966 -14.305 -5.119 1.00 95.31 579 VAL A O 1
ATOM 4590 N N . GLY A 1 580 ? 6.855 -16.356 -4.896 1.00 94.19 580 GLY A N 1
ATOM 4591 C CA . GLY A 1 580 ? 5.803 -17.030 -5.661 1.00 94.19 580 GLY A CA 1
ATOM 4592 C C . GLY A 1 580 ? 5.785 -16.542 -7.110 1.00 94.19 580 GLY A C 1
ATOM 4593 O O . GLY A 1 580 ? 6.836 -16.501 -7.752 1.00 94.19 580 GLY A O 1
ATOM 4594 N N . ASP A 1 581 ? 4.604 -16.122 -7.563 1.00 94.44 581 ASP A N 1
ATOM 4595 C CA . ASP A 1 581 ? 4.349 -15.577 -8.900 1.00 94.44 581 ASP A CA 1
ATOM 4596 C C . ASP A 1 581 ? 4.489 -14.043 -8.943 1.00 94.44 581 ASP A C 1
ATOM 4598 O O . ASP A 1 581 ? 3.913 -13.391 -9.812 1.00 94.44 581 ASP A O 1
ATOM 4602 N N . THR A 1 582 ? 5.209 -13.440 -7.993 1.00 96.44 582 THR A N 1
ATOM 4603 C CA . THR A 1 582 ? 5.483 -11.998 -7.959 1.00 96.44 582 THR A CA 1
ATOM 4604 C C . THR A 1 582 ? 6.981 -11.743 -8.091 1.00 96.44 582 THR A C 1
ATOM 4606 O O . THR A 1 582 ? 7.784 -12.275 -7.324 1.00 96.44 582 THR A O 1
ATOM 4609 N N . TRP A 1 583 ? 7.363 -10.889 -9.033 1.00 96.19 583 TRP A N 1
ATOM 4610 C CA . TRP A 1 583 ? 8.729 -10.484 -9.338 1.00 96.19 583 TRP A CA 1
ATOM 4611 C C . TRP A 1 583 ? 8.953 -9.016 -9.001 1.00 96.19 583 TRP A C 1
ATOM 4613 O O . TRP A 1 583 ? 8.092 -8.169 -9.230 1.00 96.19 583 TRP A O 1
ATOM 4623 N N . TYR A 1 584 ? 10.145 -8.717 -8.494 1.00 97.12 584 TYR A N 1
ATOM 4624 C CA . TYR A 1 584 ? 10.552 -7.382 -8.071 1.00 97.12 584 TYR A CA 1
ATOM 4625 C C . TYR A 1 584 ? 11.732 -6.941 -8.923 1.00 97.12 584 TYR A C 1
ATOM 4627 O O . TYR A 1 584 ? 12.823 -7.513 -8.827 1.00 97.12 584 TYR A O 1
ATOM 4635 N N . LEU A 1 585 ? 11.515 -5.949 -9.779 1.00 96.19 585 LEU A N 1
ATOM 4636 C CA . LEU A 1 585 ? 12.541 -5.427 -10.669 1.00 96.19 585 LEU A CA 1
ATOM 4637 C C . LEU A 1 585 ? 13.077 -4.127 -10.085 1.00 96.19 585 LEU A C 1
ATOM 4639 O O . LEU A 1 585 ? 12.350 -3.140 -10.023 1.00 96.19 585 LEU A O 1
ATOM 4643 N N . GLU A 1 586 ? 14.348 -4.101 -9.684 1.00 95.75 586 GLU A N 1
ATOM 4644 C CA . GLU A 1 586 ? 15.003 -2.831 -9.374 1.00 95.75 586 GLU A CA 1
ATOM 4645 C C . GLU A 1 586 ? 15.108 -2.000 -10.655 1.00 95.75 586 GLU A C 1
ATOM 4647 O O . GLU A 1 586 ? 15.500 -2.500 -11.712 1.00 95.75 586 GLU A O 1
ATOM 4652 N N . ASN A 1 587 ? 14.732 -0.730 -10.553 1.00 94.62 587 ASN A N 1
ATOM 4653 C CA . ASN A 1 587 ? 14.759 0.225 -11.645 1.00 94.62 587 ASN A CA 1
ATOM 4654 C C . ASN A 1 587 ? 15.515 1.470 -11.194 1.00 94.62 587 ASN A C 1
ATOM 4656 O O . ASN A 1 587 ? 15.239 2.015 -10.122 1.00 94.62 587 ASN A O 1
ATOM 4660 N N . TRP A 1 588 ? 16.425 1.965 -12.027 1.00 95.88 588 TRP A N 1
ATOM 4661 C CA . TRP A 1 588 ? 16.927 3.321 -11.863 1.00 95.88 588 TRP A CA 1
ATOM 4662 C C . TRP A 1 588 ? 17.134 4.031 -13.186 1.00 95.88 588 TRP A C 1
ATOM 4664 O O . TRP A 1 588 ? 17.440 3.433 -14.217 1.00 95.88 588 TRP A O 1
ATOM 4674 N N . ARG A 1 589 ? 16.981 5.351 -13.137 1.00 93.12 589 ARG A N 1
ATOM 4675 C CA . ARG A 1 589 ? 17.020 6.215 -14.308 1.00 93.12 589 ARG A CA 1
ATOM 4676 C C . ARG A 1 589 ? 17.687 7.532 -13.988 1.00 93.12 589 ARG A C 1
ATOM 4678 O O . ARG A 1 589 ? 17.514 8.079 -12.899 1.00 93.12 589 ARG A O 1
ATOM 4685 N N . TYR A 1 590 ? 18.359 8.088 -14.985 1.00 92.62 590 TYR A N 1
ATOM 4686 C CA . TYR A 1 590 ? 18.765 9.481 -14.970 1.00 92.62 590 TYR A CA 1
ATOM 4687 C C . TYR A 1 590 ? 18.727 10.102 -16.360 1.00 92.62 590 TYR A C 1
ATOM 4689 O O . TYR A 1 590 ? 18.850 9.430 -17.384 1.00 92.62 590 TYR A O 1
ATOM 4697 N N . CYS A 1 591 ? 18.560 11.416 -16.360 1.00 90.31 591 CYS A N 1
ATOM 4698 C CA . CYS A 1 591 ? 18.719 12.278 -17.508 1.00 90.31 591 CYS A CA 1
ATOM 4699 C C . CYS A 1 591 ? 19.603 13.456 -17.101 1.00 90.31 591 CYS A C 1
ATOM 4701 O O . CYS A 1 591 ? 19.407 14.047 -16.032 1.00 90.31 591 CYS A O 1
ATOM 4703 N N . MET A 1 592 ? 20.555 13.819 -17.949 1.00 87.50 592 MET A N 1
ATOM 4704 C CA . MET A 1 592 ? 21.400 14.993 -17.756 1.00 87.50 592 MET A CA 1
ATOM 4705 C C . MET A 1 592 ? 21.772 15.629 -19.081 1.00 87.50 592 MET A C 1
ATOM 4707 O O . MET A 1 592 ? 21.741 14.980 -20.124 1.00 87.50 592 MET A O 1
ATOM 4711 N N . TRP A 1 593 ? 22.129 16.902 -19.001 1.00 83.06 593 TRP A N 1
ATOM 4712 C CA . TRP A 1 593 ? 22.775 17.606 -20.090 1.00 83.06 593 TRP A CA 1
ATOM 4713 C C . TRP A 1 593 ? 24.285 17.336 -20.044 1.00 83.06 593 TRP A C 1
ATOM 4715 O O . TRP A 1 593 ? 24.905 17.457 -18.981 1.00 83.06 593 TRP A O 1
ATOM 4725 N N . GLU A 1 594 ? 24.862 16.947 -21.177 1.00 77.06 594 GLU A N 1
ATOM 4726 C CA . GLU A 1 594 ? 26.304 16.828 -21.376 1.00 77.06 594 GLU A CA 1
ATOM 4727 C C . GLU A 1 594 ? 26.764 17.888 -22.380 1.00 77.06 594 GLU A C 1
ATOM 4729 O O . GLU A 1 594 ? 26.310 17.957 -23.521 1.00 77.06 594 GLU A O 1
ATOM 4734 N N . GLU A 1 595 ? 27.672 18.744 -21.919 1.00 61.00 595 GLU A N 1
ATOM 4735 C CA . GLU A 1 595 ? 28.324 19.770 -22.723 1.00 61.00 595 GLU A CA 1
ATOM 4736 C C . GLU A 1 595 ? 29.187 19.056 -23.779 1.00 61.00 595 GLU A C 1
ATOM 4738 O O . GLU A 1 595 ? 30.193 18.430 -23.442 1.00 61.00 595 GLU A O 1
ATOM 4743 N N . VAL A 1 596 ? 28.760 19.072 -25.047 1.00 53.03 596 VAL A N 1
ATOM 4744 C CA . VAL A 1 596 ? 29.525 18.461 -26.145 1.00 53.03 596 VAL A CA 1
ATOM 4745 C C . VAL A 1 596 ? 30.822 19.261 -26.326 1.00 53.03 596 VAL A C 1
ATOM 4747 O O . VAL A 1 596 ? 30.792 20.382 -26.830 1.00 53.03 596 VAL A O 1
ATOM 4750 N N . SER A 1 597 ? 31.939 18.703 -25.847 1.00 41.59 597 SER A N 1
ATOM 4751 C CA . SER A 1 597 ? 33.292 19.284 -25.932 1.00 41.59 597 SER A CA 1
ATOM 4752 C C . SER A 1 597 ? 33.814 19.421 -27.359 1.00 41.59 597 SER A C 1
ATOM 4754 O O . SER A 1 597 ? 33.724 18.405 -28.092 1.00 41.59 597 SER A O 1
#

Solvent-accessible surface area (backbone atoms only — not comparable to full-atom values): 30752 Å² total; per-residue (Å²): 133,83,81,53,63,31,56,32,48,53,41,32,75,75,68,37,64,68,36,45,51,52,53,45,72,72,38,50,66,57,41,32,30,55,22,28,67,75,64,74,36,69,69,62,7,51,54,25,36,51,56,21,52,53,50,47,63,78,47,50,87,72,54,90,53,44,77,48,50,59,53,52,48,52,51,42,26,52,48,35,42,51,51,51,52,50,55,47,70,76,48,86,69,66,78,71,59,60,58,58,54,70,69,70,57,98,67,94,47,70,67,60,54,52,53,50,51,53,54,48,56,54,47,67,75,40,56,68,79,34,36,47,54,43,40,41,35,66,77,78,60,47,49,58,61,56,53,11,62,53,68,74,44,60,43,69,57,43,54,52,31,49,53,52,48,56,51,51,52,51,51,55,54,49,51,54,52,48,51,61,64,54,73,71,53,82,50,74,67,53,53,51,51,51,42,53,50,27,51,48,51,17,50,49,26,46,74,67,36,35,56,70,57,15,51,49,27,38,50,53,28,50,59,55,40,70,72,45,70,97,46,74,64,38,48,51,52,46,26,52,48,31,39,55,42,17,65,65,29,50,81,84,70,34,61,68,59,21,44,52,26,27,52,54,21,28,54,45,22,57,76,68,67,37,60,70,55,32,23,54,29,28,40,51,42,12,59,62,24,50,89,78,36,56,70,61,10,50,53,25,23,53,53,14,26,5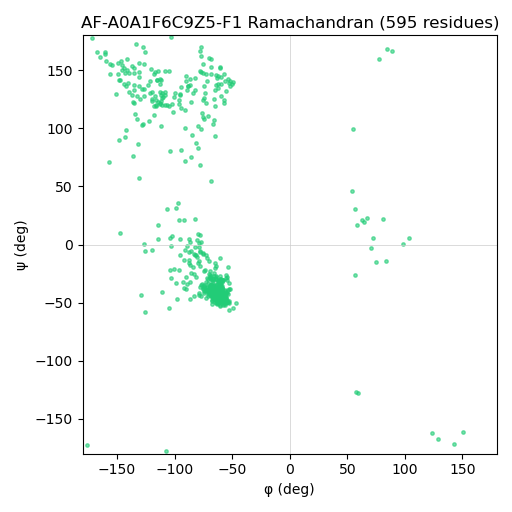4,44,20,58,77,68,68,37,40,50,57,28,16,51,29,31,38,52,53,12,48,54,26,47,77,69,52,38,48,70,66,11,48,57,26,31,64,61,13,34,61,26,20,56,73,56,66,36,58,56,57,33,22,15,38,50,16,42,51,49,45,52,62,73,55,27,75,86,46,50,65,58,44,46,27,38,37,13,26,12,46,33,34,34,51,62,87,59,32,33,28,44,76,51,69,57,66,56,67,51,69,49,82,90,79,56,56,64,48,69,69,67,63,58,79,67,67,69,52,32,44,46,33,61,49,45,52,74,80,55,51,74,77,34,67,55,70,45,63,15,82,49,76,40,51,53,48,21,35,25,37,37,32,28,73,40,71,59,41,72,47,77,42,80,59,45,76,42,70,50,16,33,30,36,39,38,41,29,40,78,48,94,64,93,67,87,55,60,67,71,34,53,50,48,32,42,48,74,59,17,26,42,32,41,39,31,22,28,54,42,66,13,73,41,36,38,38,40,38,26,64,72,69,41,52,36,42,37,29,26,47,44,73,46,67,84,80,89,57,70,43,50,64,59,83,50,72,69,18,33,42,32,36,32,60,72,79,57,60,90,44,50,48,52,43,38,39,40,31,29,67,47,70,61,89,57,34,37,30,24,17,22,26,36,43,26,30,73,45,84,84,126

pLDDT: mean 84.06, std 13.35, range [37.81, 98.62]

Organism: Handelsmanbacteria sp. (strain RIFCSPLOWO2_12_FULL_64_10) (NCBI:txid1817868)

InterPro domains:
  IPR007627 RNA polymerase sigma-70 region 2 [PF04542] (23-89)
  IPR011990 Tetratricopeptide-like helical domain superfamily [G3DSA:1.25.40.10] (191-373)
  IPR011990 Tetratricopeptide-like helical domain superfamily [SSF48452] (207-352)
  IPR013249 RNA polymerase sigma factor 70, region 4 type 2 [PF08281] (117-169)
  IPR013324 RNA polymerase sigma factor, region 3/4-like [SSF88659] (112-173)
  IPR013325 RNA polymerase sigma factor, region 2 [SSF88946] (3-100)
  IPR014284 RNA polymerase sigma-70-like domain [TIGR02937] (19-173)
  IPR036388 Winged helix-like DNA-binding domain superfamily [G3DSA:1.10.10.10] (111-176)
  IPR039425 RNA polymerase sigma-70-like [PTHR43133] (4-175)

Nearest PDB structures (foldseek):
  5a7d-assembly2_E  TM=4.389E-01  e=5.892E-06  Drosophila melanogaster
  4i1a-assembly3_A  TM=7.623E-01  e=3.651E-03  Bacillus subtilis subsp. subtilis str. 168
  3q15-assembly2_B-3  TM=6.306E-01  e=5.969E-04  Bacillus subtilis
  4i1a-assembly3_B  TM=6.386E-01  e=8.575E-04  Bacillus subtilis subsp. subtilis str. 168
  2ifu-assembly4_D  TM=4.961E-01  e=4.579E-03  Danio rerio

Radius of gyration: 45.28 Å; Cα contacts (8 Å, |Δi|>4): 1005; chains: 1; bounding box: 113×66×105 Å

Foldseek 3Di:
DDDQQLVLLVVVVVPDPVSLVSVCVVCVLVLLLLLCLLPVDSVRSNVLSVQLSVVCSVCSVVPPGSNCSLQVSSVSSNVSSVVVVVVVVVDPDDPVVVVVVVVPDPDPDPVVVVVVVLVSVLLVPQDSVLSSLVSSCPSVNDDLVRSCSNVVHDSVVSVVSPVVSVVSSVVSVVVVVVVVVVVPDDDPVNLVVVLVVLQVQLVVCVVLLVLVRSLVSLVVSLVSLVPDDPDLVSLLSQLVSLQVSLVSCPPPPHLVSSLVSLVSSLVSCVVNVPLVSNLVSLQSNLVSCLVPPVVSSLVSLVVSLVSCVVVVPLQSNLSSLQSNLQSCLVVLNNVSSLVSLVVSLVSCVVVVVLFSNLQSVLSNVVCVVCDSVRSVQFQKKWKWKFKWFDDPLWIFTDDIDTDMDHNVVPDDLQQVQDDPQLLQNFASGRGHPVADAQGWDKDFGDFLFSGTKIKIKGFHAQFDWDQFQAGIAGGWTKMKMAIGHDPDDGPGDVVRVVCCQAHPGFMKIFIFHFQWATAWIWTAGNVGHIWIKGWNHWDGDDDGGRSHRQDAQTKTKIFIPPDDPQKGKIKMWGFHDDDVRMTIIIIIITMGGHDPD

Mean predicted aligned error: 15.64 Å

Secondary structure (DSSP, 8-state):
-PPPHHHHHHHHHTT-HHHHHHHHHHHHHHHHHHHHHHHSSHHHHHHHHHHHHHHHHHTGGG-S-GGGHHHHHHHHHHHHHHHHHHHHHH----HHHHHHHHTSSS---HHHHHHHHHHHHHHHTS-HHHHHHHHHHHHS---HHHHHHHHTS-HHHHHHHHHHHHHHHHHHHHHHHHHHHHHTSPPHHHHHHHHHHHHHHHHHHHHTT-HHHHHHHHHHHHHHHHTS-SSHHHHHHHHHHHHHHHHHTTTTT-HHHHHHHHHHHHHHHHHTT-HHHHHHHHHHHHHHHHTT-HHHHHHHHHHHHHHHHHHT-HHHHHHHHHHHHHHHHHTT-HHHHHHHHHHHHHHHHHTT-HHHHHHHHHHHHHHHHH-TTTGGGEEEEEEEEEEEEEETTEEEEEE--EEEEE-TTTS-TTTS---HHHHH-TTSEEEETTSPTT-EEEEEE--SSSSPEEEEEEEEEEEEEEEETTEEEEEEEEEEEEEE--SS---S-HHHHHHHHHHTSEEEEEEEETTTEEEEEEEEETTS-EEEEEEEEEE--S----SS---TT-EEEEEESS--TTEEEEEEEEEEEEETTEEEEEEEEEEEE----

Sequence (597 aa):
MRTEDGELVRQTLTGDQAAFAELVNRYRDAACGVAYHYLGGFDDAQDAVQEAFVHTYLHLNQLSDPGKFAPWLRRITANACADLLRRRGDRLVSLDEEEARAMSGSEQDPERLAARRVVRQALERLSEKTRLAVTLFYIDGYSQEEVAGFLEVPVNTVRSRLRRAKQKLREEMMDMVTDVLTEGKPDPQFTRRVVEEALRRAEESRKAHAAGDALRHYDEALEAVEKLPPDAEQQRLKMDVLYRKGAASWFPRGKEEVIKHYEQALAIAEALGDRQNQAIKLSGLGHAYASYNRQKAEEYYQKALKTYQELGDAQGQANCLKALGGQHFFAKEVAPGKRYIEQALPLFEEASSQEWVAVCRGILNLAAEVGEERFPKLIAWSGWCDVLEQQGDTVSFVSQPGFGWCERKEIPATLDINSVFYQVSSLNKFLDASVPIGGGWSGDAFSYSYQPLRATVTVKSASERVTVPAGTFERCLLTEHVTTESDLPDDAPEREKQLNRKVRCGTRRAWYAPGVGLVQLHVQQAEGAEAMIQLREFSVQGEGDDYLPLSIDNSWTYGWADILPEYVAKEVYRVAANVGDTWYLENWRYCMWEEVS